Protein AF-0000000075744244 (afdb_homodimer)

Organism: Caldivirga maquilingensis (strain ATCC 700844 / DSM 13496 / JCM 10307 / IC-167) (NCBI:txid397948)

pLDDT: mean 96.58, std 4.55, range [65.75, 99.0]

Secondary structure (DSSP, 8-state):
-EEEEETTTSHHHHHHHHHHHTTT-EEEEEE--SS--HHHHHHHHHTT-EEEE--TT-HHHHHHHHHT-S-EEE------HHHHHH-HHHHIIIIIIHHHHHHHHHHHHT--EEEE--GGGG-S-SSSSB-TTS----SSHHHHHHHHHHHHHHHHHHTT--EEEEEE-SEE-TT--TTSSHHHHHHHHHHHTT---EEESSS--EE--EEHHHHHHHHHHHHTS--TT-EEEES-S--EEHHHHHHHHHHHTT--S--EEEPPPTT--SEE-B--HHIIIII-----S-HHHHHHHHHT-/-EEEEETTTSHHHHHHHHHHHTTT-EEEEEE--SS--HHHHHHHHHTT-EEEE--TT-HHHHHHHHHT-S-EEE------HHHHHH-HHHHIIIIIIHHHHHHHHHHHHT--EEEE--GGGG-S-SSSSB-TTS----SSHHHHHHHHHHHHHHHHHTTT--EEEEEE-SEE-TT--TTSSHHHHHHHHHHHTT---EEESSS--EE--EEHHHHHHHHHHHHTS--TT-EEEES-S--EEHHHHHHHHHHHTT--S--EEEPPPTT--SEE-B--HHIIIII-----S-HHHHHHHHHT-

Foldseek 3Di:
DEEEEECLLADLNLLLQLLVVVVPYQYEYEYLCPPGDPQSVVSCVVSVHHYDRDALLDLVVLQVSLLPGQEYEYPWFDQAQVVCQVPLVVRLVRLQSSLLSNLVSCLVNVHAYEYEAALLQQAAFPDPPAEPPRDGDHPGSNSVSSVNSVVSNVVVVVVPHFYEYEHEWQEDFPRHDCRGVVQLVQQLVQVVVVHAREAAPPQQFWTFYAYSVLVSVLVVLVSPDRPTPYYFYHTQSDIDGRQNSRVLSCVLSPHDDGHHYDHHDPSDHRYYGHDGVCCCVPSVRHGDADPSNRSNNVNVD/DEEEEEVLLADLNLLLQLLVLVVPYQYEYEYLCPPGDPQSVVSCVVSVHHYDRDALLDLVVQQVSLLPGQEYEYPWFDQAQVVCQVPLVVRLVRQQSSLLSNLVSCLVNVHAYEYEAALLQQAAFPDPPDEPVRDGDHPGSNSVSRVNSVVSNVVVVVVPHFYEYEHEWQEDAPRHDCRGVVQLVQQLVQVVVVHAREAAPDQQFWTFYAYSVLVSVLVVLVSPDRPTPYYFYDTQSDIDGRQNSRVLSCVLSPHDDGHHYHHHDPSDHRYYGHDGVCCCVPSVRHGDADPNNRSNNVNVD

Sequence (602 aa):
MRVPITGGAGFIGHNTAIYLRERGVEVVVLDSLERSTEYAVRRLRDAGVSIIRGDVGDSSTVGPLVGDSDVVIHAAAYIDVHESMQRPADYVRNNVVGTTVVAHECLRHGKPMVFISSAAVYGNPVRLPIPEDHPLRPISPYGLSKVLSEEVVRFFGGLGLRFVILRPFNVYGPGQNSAYAGVIMRFIERVKRGLPPVIYGDGNQARDFIHVLDVARVIERVITGDYWGETFNVGTGVPTRIIDLARLVMGLFGMDGEPLFDKPRPGDIRDSYADISKARSILGFTPSISLEDGLRGLMYEMRVPITGGAGFIGHNTAIYLRERGVEVVVLDSLERSTEYAVRRLRDAGVSIIRGDVGDSSTVGPLVGDSDVVIHAAAYIDVHESMQRPADYVRNNVVGTTVVAHECLRHGKPMVFISSAAVYGNPVRLPIPEDHPLRPISPYGLSKVLSEEVVRFFGGLGLRFVILRPFNVYGPGQNSAYAGVIMRFIERVKRGLPPVIYGDGNQARDFIHVLDVARVIERVITGDYWGETFNVGTGVPTRIIDLARLVMGLFGMDGEPLFDKPRPGDIRDSYADISKARSILGFTPSISLEDGLRGLMYE

InterPro domains:
  IPR001509 NAD-dependent epimerase/dehydratase [PF01370] (5-235)
  IPR036291 NAD(P)-binding domain superfamily [SSF51735] (1-297)

Nearest PDB structures (foldseek):
  1r66-assembly1_A-2  TM=9.159E-01  e=4.528E-27  Streptomyces venezuelae
  8shh-assembly1_B  TM=8.846E-01  e=6.204E-28  Micromonospora carbonacea
  1r6d-assembly1_A-2  TM=9.165E-01  e=1.403E-25  Streptomyces venezuelae
  8shh-assembly1_A  TM=8.807E-01  e=8.270E-27  Micromonospora carbonacea
  3vps-assembly1_A  TM=9.026E-01  e=1.087E-24  Streptomyces chartreusis NRRL 3882

Solvent-accessible surface area (backbone atoms only — not comparable to full-atom values): 30841 Å² total; per-residue (Å²): 104,35,34,36,24,33,21,15,36,35,46,69,22,26,55,31,43,48,57,40,39,75,68,67,36,46,43,36,24,34,23,66,61,85,82,39,46,70,65,30,49,48,54,33,51,75,66,70,41,49,75,43,80,41,54,59,65,34,55,85,61,44,37,62,53,46,63,70,32,60,36,36,37,44,48,50,61,72,66,41,50,72,58,15,68,77,40,42,35,59,31,33,45,49,23,27,22,16,44,37,32,48,48,50,37,21,42,74,59,72,26,35,34,38,38,57,52,42,50,47,22,33,38,71,61,91,53,79,58,34,44,77,83,51,68,75,48,40,83,39,41,33,17,41,24,38,44,49,27,50,53,46,49,53,53,43,35,77,74,67,29,44,32,32,42,34,25,42,25,47,46,38,55,82,68,55,51,74,59,45,40,33,63,59,55,51,31,50,55,29,42,75,70,72,33,68,30,76,32,60,35,88,24,71,41,25,37,12,62,21,40,43,67,49,52,32,50,51,52,52,50,51,78,74,50,89,56,64,76,42,68,34,40,43,39,57,43,49,68,40,32,47,46,56,51,44,50,50,53,31,49,75,70,70,45,82,87,70,67,43,71,41,76,57,60,89,86,61,69,52,59,50,32,30,35,37,60,63,30,32,70,74,67,65,50,67,73,76,65,49,67,67,62,47,51,57,61,51,70,79,101,105,35,34,36,24,32,22,15,36,35,48,67,23,28,54,32,44,49,57,41,39,77,70,67,34,45,44,36,26,36,22,66,62,84,84,40,47,72,66,32,50,49,52,33,52,76,66,70,42,51,73,44,80,41,54,58,65,34,56,87,61,44,38,65,55,46,62,70,34,61,36,35,37,43,49,52,60,74,66,41,51,72,57,16,68,78,39,40,36,59,31,33,46,50,25,27,23,17,44,36,32,49,49,50,38,22,44,76,60,72,26,36,36,38,38,58,51,40,50,48,24,34,39,72,61,90,56,83,57,35,45,79,83,52,68,74,48,40,83,38,39,35,17,41,23,40,46,49,28,50,51,48,49,52,52,44,34,77,74,67,30,43,32,31,40,36,25,44,27,47,47,39,55,83,69,54,52,75,61,45,41,34,65,59,56,53,33,50,56,29,42,74,71,74,34,69,30,74,33,59,36,88,26,71,39,26,37,12,63,22,42,44,66,49,52,34,49,51,51,51,50,53,79,74,50,91,56,65,77,40,68,34,42,44,39,59,44,48,71,41,32,49,47,56,50,47,49,49,54,30,51,76,70,69,44,82,88,70,69,44,72,44,75,58,59,91,87,62,70,52,59,50,34,32,35,37,61,65,31,32,72,74,67,65,50,68,74,77,66,51,68,68,61,48,52,56,62,51,72,78,102

Radius of gyration: 26.7 Å; Cα contacts (8 Å, |Δi|>4): 1350; chains: 2; bounding box: 51×86×57 Å

Structure (mmCIF, N/CA/C/O backbone):
data_AF-0000000075744244-model_v1
#
loop_
_entity.id
_entity.type
_entity.pdbx_description
1 polymer 'NAD-dependent epimerase/dehydratase'
#
loop_
_atom_site.group_PDB
_atom_site.id
_atom_site.type_symbol
_atom_site.label_atom_id
_atom_site.label_alt_id
_atom_site.label_comp_id
_atom_site.label_asym_id
_atom_site.label_entity_id
_atom_site.label_seq_id
_atom_site.pdbx_PDB_ins_code
_atom_site.Cartn_x
_atom_site.Cartn_y
_atom_site.Cartn_z
_atom_site.occupancy
_atom_site.B_iso_or_equiv
_atom_site.auth_seq_id
_atom_site.auth_comp_id
_atom_site.auth_asym_id
_atom_site.auth_atom_id
_atom_site.pdbx_PDB_model_num
ATOM 1 N N . MET A 1 1 ? 23.516 -22.516 -11.172 1 95.5 1 MET A N 1
ATOM 2 C CA . MET A 1 1 ? 22.5 -21.516 -10.836 1 95.5 1 MET A CA 1
ATOM 3 C C . MET A 1 1 ? 21.859 -21.844 -9.492 1 95.5 1 MET A C 1
ATOM 5 O O . MET A 1 1 ? 21.484 -22.984 -9.234 1 95.5 1 MET A O 1
ATOM 9 N N . ARG A 1 2 ? 21.906 -20.953 -8.484 1 97.62 2 ARG A N 1
ATOM 10 C CA . ARG A 1 2 ? 21.297 -21.141 -7.176 1 97.62 2 ARG A CA 1
ATOM 11 C C . ARG A 1 2 ? 19.969 -20.391 -7.078 1 97.62 2 ARG A C 1
ATOM 13 O O . ARG A 1 2 ? 19.922 -19.172 -7.262 1 97.62 2 ARG A O 1
ATOM 20 N N . VAL A 1 3 ? 18.859 -21.094 -6.746 1 98.75 3 VAL A N 1
ATOM 21 C CA . VAL A 1 3 ? 17.516 -20.547 -6.844 1 98.75 3 VAL A CA 1
ATOM 22 C C . VAL A 1 3 ? 16.75 -20.812 -5.547 1 98.75 3 VAL A C 1
ATOM 24 O O . VAL A 1 3 ? 16.266 -21.938 -5.336 1 98.75 3 VAL A O 1
ATOM 27 N N . PRO A 1 4 ? 16.75 -19.812 -4.648 1 98.88 4 PRO A N 1
ATOM 28 C CA . PRO A 1 4 ? 15.797 -19.969 -3.541 1 98.88 4 PRO A CA 1
ATOM 29 C C . PRO A 1 4 ? 14.344 -19.859 -3.99 1 98.88 4 PRO A C 1
ATOM 31 O O . PRO A 1 4 ? 14.023 -19.047 -4.875 1 98.88 4 PRO A O 1
ATOM 34 N N . ILE A 1 5 ? 13.477 -20.703 -3.459 1 98.94 5 ILE A N 1
ATOM 35 C CA . ILE A 1 5 ? 12.039 -20.656 -3.664 1 98.94 5 ILE A CA 1
ATOM 36 C C . ILE A 1 5 ? 11.328 -20.422 -2.328 1 98.94 5 ILE A C 1
ATOM 38 O O . ILE A 1 5 ? 11.383 -21.281 -1.44 1 98.94 5 ILE A O 1
ATOM 42 N N . THR A 1 6 ? 10.75 -19.266 -2.15 1 98.94 6 THR A N 1
ATOM 43 C CA . THR A 1 6 ? 9.891 -19.078 -0.99 1 98.94 6 THR A CA 1
ATOM 44 C C . THR A 1 6 ? 8.531 -19.75 -1.218 1 98.94 6 THR A C 1
ATOM 46 O O . THR A 1 6 ? 8.016 -19.734 -2.336 1 98.94 6 THR A O 1
ATOM 49 N N . GLY A 1 7 ? 7.969 -20.25 -0.077 1 98.5 7 GLY A N 1
ATOM 50 C CA . GLY A 1 7 ? 6.801 -21.094 -0.278 1 98.5 7 GLY A CA 1
ATOM 51 C C . GLY A 1 7 ? 7.117 -22.391 -0.99 1 98.5 7 GLY A C 1
ATOM 52 O O . GLY A 1 7 ? 6.27 -22.938 -1.692 1 98.5 7 GLY A O 1
ATOM 53 N N . GLY A 1 8 ? 8.367 -22.797 -0.847 1 98.5 8 GLY A N 1
ATOM 54 C CA . GLY A 1 8 ? 8.852 -23.922 -1.619 1 98.5 8 GLY A CA 1
ATOM 55 C C . GLY A 1 8 ? 8.273 -25.25 -1.167 1 98.5 8 GLY A C 1
ATOM 56 O O . GLY A 1 8 ? 8.375 -26.25 -1.88 1 98.5 8 GLY A O 1
ATOM 57 N N . ALA A 1 9 ? 7.688 -25.297 0.004 1 98.25 9 ALA A N 1
ATOM 58 C CA . ALA A 1 9 ? 7.051 -26.531 0.471 1 98.25 9 ALA A CA 1
ATOM 59 C C . ALA A 1 9 ? 5.547 -26.5 0.209 1 98.25 9 ALA A C 1
ATOM 61 O O . ALA A 1 9 ? 4.809 -27.359 0.692 1 98.25 9 ALA A O 1
ATOM 62 N N . GLY A 1 10 ? 5.082 -25.438 -0.489 1 97.31 10 GLY A N 1
ATOM 63 C CA . GLY A 1 10 ? 3.719 -25.422 -0.997 1 97.31 10 GLY A CA 1
ATOM 64 C C . GLY A 1 10 ? 3.553 -26.188 -2.291 1 97.31 10 GLY A C 1
ATOM 65 O O . GLY A 1 10 ? 4.496 -26.828 -2.766 1 97.31 10 GLY A O 1
ATOM 66 N N . PHE A 1 11 ? 2.418 -26.109 -2.912 1 97.06 11 PHE A N 1
ATOM 67 C CA . PHE A 1 11 ? 2.045 -26.906 -4.07 1 97.06 11 PHE A CA 1
ATOM 68 C C . PHE A 1 11 ? 2.908 -26.547 -5.277 1 97.06 11 PHE A C 1
ATOM 70 O O . PHE A 1 11 ? 3.709 -27.375 -5.734 1 97.06 11 PHE A O 1
ATOM 77 N N . ILE A 1 12 ? 2.865 -25.266 -5.723 1 98.12 12 ILE A N 1
ATOM 78 C CA . ILE A 1 12 ? 3.666 -24.875 -6.875 1 98.12 12 ILE A CA 1
ATOM 79 C C . ILE A 1 12 ? 5.148 -24.891 -6.5 1 98.12 12 ILE A C 1
ATOM 81 O O . ILE A 1 12 ? 5.992 -25.297 -7.301 1 98.12 12 ILE A O 1
ATOM 85 N N . GLY A 1 13 ? 5.453 -24.562 -5.242 1 98.44 13 GLY A N 1
ATOM 86 C CA . GLY A 1 13 ? 6.82 -24.469 -4.758 1 98.44 13 GLY A CA 1
ATOM 87 C C . GLY A 1 13 ? 7.562 -25.797 -4.805 1 98.44 13 GLY A C 1
ATOM 88 O O . GLY A 1 13 ? 8.625 -25.891 -5.426 1 98.44 13 GLY A O 1
ATOM 89 N N . HIS A 1 14 ? 6.98 -26.875 -4.195 1 98.44 14 HIS A N 1
ATOM 90 C CA . HIS A 1 14 ? 7.742 -28.109 -4.105 1 98.44 14 HIS A CA 1
ATOM 91 C C . HIS A 1 14 ? 7.855 -28.797 -5.465 1 98.44 14 HIS A C 1
ATOM 93 O O . HIS A 1 14 ? 8.875 -29.422 -5.77 1 98.44 14 HIS A O 1
ATOM 99 N N . ASN A 1 15 ? 6.801 -28.641 -6.332 1 98.5 15 ASN A N 1
ATOM 100 C CA . ASN A 1 15 ? 6.891 -29.219 -7.672 1 98.5 15 ASN A CA 1
ATOM 101 C C . ASN A 1 15 ? 7.949 -28.5 -8.508 1 98.5 15 ASN A C 1
ATOM 103 O O . ASN A 1 15 ? 8.711 -29.141 -9.234 1 98.5 15 ASN A O 1
ATOM 107 N N . THR A 1 16 ? 8.008 -27.188 -8.398 1 98.88 16 THR A N 1
ATOM 108 C CA . THR A 1 16 ? 9.008 -26.422 -9.117 1 98.88 16 THR A CA 1
ATOM 109 C C . THR A 1 16 ? 10.414 -26.734 -8.617 1 98.88 16 THR A C 1
ATOM 111 O O . THR A 1 16 ? 11.336 -26.906 -9.406 1 98.88 16 THR A O 1
ATOM 114 N N . ALA A 1 17 ? 10.555 -26.859 -7.305 1 98.88 17 ALA A N 1
ATOM 115 C CA . ALA A 1 17 ? 11.852 -27.156 -6.695 1 98.88 17 ALA A CA 1
ATOM 116 C C . ALA A 1 17 ? 12.406 -28.484 -7.215 1 98.88 17 ALA A C 1
ATOM 118 O O . ALA A 1 17 ? 13.562 -28.547 -7.641 1 98.88 17 ALA A O 1
ATOM 119 N N . ILE A 1 18 ? 11.609 -29.5 -7.195 1 98.69 18 ILE A N 1
ATOM 120 C CA . ILE A 1 18 ? 12.023 -30.844 -7.621 1 98.69 18 ILE A CA 1
ATOM 121 C C . ILE A 1 18 ? 12.328 -30.828 -9.117 1 98.69 18 ILE A C 1
ATOM 123 O O . ILE A 1 18 ? 13.344 -31.359 -9.555 1 98.69 18 ILE A O 1
ATOM 127 N N . TYR A 1 19 ? 11.422 -30.172 -9.891 1 98.62 19 TYR A N 1
ATOM 128 C CA . TYR A 1 19 ? 11.594 -30.062 -11.336 1 98.62 19 TYR A CA 1
ATOM 129 C C . TYR A 1 19 ? 12.938 -29.422 -11.664 1 98.62 19 TYR A C 1
ATOM 131 O O . TYR A 1 19 ? 13.695 -29.938 -12.484 1 98.62 19 TYR A O 1
ATOM 139 N N . LEU A 1 20 ? 13.266 -28.328 -11.008 1 98.62 20 LEU A N 1
ATOM 140 C CA . LEU A 1 20 ? 14.5 -27.594 -11.266 1 98.62 20 LEU A CA 1
ATOM 141 C C . LEU A 1 20 ? 15.711 -28.391 -10.781 1 98.62 20 LEU A C 1
ATOM 143 O O . LEU A 1 20 ? 16.75 -28.422 -11.445 1 98.62 20 LEU A O 1
ATOM 147 N N . ARG A 1 21 ? 15.57 -29.016 -9.656 1 98.31 21 ARG A N 1
ATOM 148 C CA . ARG A 1 21 ? 16.656 -29.828 -9.117 1 98.31 21 ARG A CA 1
ATOM 149 C C . ARG A 1 21 ? 17.047 -30.938 -10.086 1 98.31 21 ARG A C 1
ATOM 151 O O . ARG A 1 21 ? 18.234 -31.188 -10.305 1 98.31 21 ARG A O 1
ATOM 158 N N . GLU A 1 22 ? 16.094 -31.547 -10.633 1 97.56 22 GLU A N 1
ATOM 159 C CA . GLU A 1 22 ? 16.328 -32.625 -11.586 1 97.56 22 GLU A CA 1
ATOM 160 C C . GLU A 1 22 ? 17.047 -32.125 -12.836 1 97.56 22 GLU A C 1
ATOM 162 O O . GLU A 1 22 ? 17.609 -32.906 -13.594 1 97.56 22 GLU A O 1
ATOM 167 N N . ARG A 1 23 ? 17.062 -30.906 -13.016 1 96.38 23 ARG A N 1
ATOM 168 C CA . ARG A 1 23 ? 17.672 -30.312 -14.195 1 96.38 23 ARG A CA 1
ATOM 169 C C . ARG A 1 23 ? 19 -29.625 -13.828 1 96.38 23 ARG A C 1
ATOM 171 O O . ARG A 1 23 ? 19.531 -28.844 -14.617 1 96.38 23 ARG A O 1
ATOM 178 N N . GLY A 1 24 ? 19.422 -29.844 -12.688 1 96.5 24 GLY A N 1
ATOM 179 C CA . GLY A 1 24 ? 20.766 -29.438 -12.289 1 96.5 24 GLY A CA 1
ATOM 180 C C . GLY A 1 24 ? 20.797 -28.094 -11.586 1 96.5 24 GLY A C 1
ATOM 181 O O . GLY A 1 24 ? 21.875 -27.578 -11.312 1 96.5 24 GLY A O 1
ATOM 182 N N . VAL A 1 25 ? 19.688 -27.531 -11.266 1 97.81 25 VAL A N 1
ATOM 183 C CA . VAL A 1 25 ? 19.641 -26.25 -10.562 1 97.81 25 VAL A CA 1
ATOM 184 C C . VAL A 1 25 ? 19.797 -26.484 -9.062 1 97.81 25 VAL A C 1
ATOM 186 O O . VAL A 1 25 ? 19.219 -27.422 -8.508 1 97.81 25 VAL A O 1
ATOM 189 N N . GLU A 1 26 ? 20.625 -25.688 -8.43 1 98.19 26 GLU A N 1
ATOM 190 C CA . GLU A 1 26 ? 20.703 -25.703 -6.969 1 98.19 26 GLU A CA 1
ATOM 191 C C . GLU A 1 26 ? 19.516 -24.953 -6.352 1 98.19 26 GLU A C 1
ATOM 193 O O . GLU A 1 26 ? 19.438 -23.734 -6.43 1 98.19 26 GLU A O 1
ATOM 198 N N . VAL A 1 27 ? 18.641 -25.719 -5.75 1 98.62 27 VAL A N 1
ATOM 199 C CA . VAL A 1 27 ? 17.406 -25.156 -5.211 1 98.62 27 VAL A CA 1
ATOM 200 C C . VAL A 1 27 ? 17.453 -25.188 -3.688 1 98.62 27 VAL A C 1
ATOM 202 O O . VAL A 1 27 ? 17.844 -26.188 -3.094 1 98.62 27 VAL A O 1
ATOM 205 N N . VAL A 1 28 ? 17.141 -24.125 -3.053 1 98.44 28 VAL A N 1
ATOM 206 C CA . VAL A 1 28 ? 16.891 -24.047 -1.616 1 98.44 28 VAL A CA 1
ATOM 207 C C . VAL A 1 28 ? 15.469 -23.531 -1.362 1 98.44 28 VAL A C 1
ATOM 209 O O . VAL A 1 28 ? 15.047 -22.547 -1.961 1 98.44 28 VAL A O 1
ATOM 212 N N . VAL A 1 29 ? 14.781 -24.203 -0.465 1 98.56 29 VAL A N 1
ATOM 213 C CA . VAL A 1 29 ? 13.391 -23.875 -0.175 1 98.56 29 VAL A CA 1
ATOM 214 C C . VAL A 1 29 ? 13.305 -23.125 1.152 1 98.56 29 VAL A C 1
ATOM 216 O O . VAL A 1 29 ? 13.922 -23.516 2.143 1 98.56 29 VAL A O 1
ATOM 219 N N . LEU A 1 30 ? 12.648 -22 1.146 1 98.88 30 LEU A N 1
ATOM 220 C CA . LEU A 1 30 ? 12.219 -21.312 2.355 1 98.88 30 LEU A CA 1
ATOM 221 C C . LEU A 1 30 ? 10.711 -21.453 2.553 1 98.88 30 LEU A C 1
ATOM 223 O O . LEU A 1 30 ? 9.93 -21.141 1.653 1 98.88 30 LEU A O 1
ATOM 227 N N . ASP A 1 31 ? 10.32 -21.984 3.699 1 98.75 31 ASP A N 1
ATOM 228 C CA . ASP A 1 31 ? 8.906 -22.188 4 1 98.75 31 ASP A CA 1
ATOM 229 C C . ASP A 1 31 ? 8.656 -22.156 5.508 1 98.75 31 ASP A C 1
ATOM 231 O O . ASP A 1 31 ? 9.484 -22.641 6.289 1 98.75 31 ASP A O 1
ATOM 235 N N . SER A 1 32 ? 7.535 -21.594 5.898 1 98.31 32 SER A N 1
ATOM 236 C CA . SER A 1 32 ? 7.176 -21.609 7.312 1 98.31 32 SER A CA 1
ATOM 237 C C . SER A 1 32 ? 6.715 -23 7.738 1 98.31 32 SER A C 1
ATOM 239 O O . SER A 1 32 ? 6.699 -23.328 8.93 1 98.31 32 SER A O 1
ATOM 241 N N . LEU A 1 33 ? 6.27 -23.828 6.836 1 97.75 33 LEU A N 1
ATOM 242 C CA . LEU A 1 33 ? 5.762 -25.188 6.969 1 97.75 33 LEU A CA 1
ATOM 243 C C . LEU A 1 33 ? 4.41 -25.188 7.68 1 97.75 33 LEU A C 1
ATOM 245 O O . LEU A 1 33 ? 3.881 -26.25 8 1 97.75 33 LEU A O 1
ATOM 249 N N . GLU A 1 34 ? 3.791 -23.969 7.902 1 95.56 34 GLU A N 1
ATOM 250 C CA . GLU A 1 34 ? 2.518 -23.875 8.609 1 95.56 34 GLU A CA 1
ATOM 251 C C . GLU A 1 34 ? 1.39 -24.5 7.793 1 95.56 34 GLU A C 1
ATOM 253 O O . GLU A 1 34 ? 0.438 -25.047 8.352 1 95.56 34 GLU A O 1
ATOM 258 N N . ARG A 1 35 ? 1.506 -24.469 6.422 1 93.5 35 ARG A N 1
ATOM 259 C CA . ARG A 1 35 ? 0.421 -24.938 5.574 1 93.5 35 ARG A CA 1
ATOM 260 C C . ARG A 1 35 ? 0.921 -26 4.59 1 93.5 35 ARG A C 1
ATOM 262 O O . ARG A 1 35 ? 0.224 -26.344 3.631 1 93.5 35 ARG A O 1
ATOM 269 N N . SER A 1 36 ? 2.176 -26.375 4.77 1 94 36 SER A N 1
ATOM 270 C CA . SER A 1 36 ? 2.748 -27.406 3.916 1 94 36 SER A CA 1
ATOM 271 C C . SER A 1 36 ? 2.201 -28.781 4.281 1 94 36 SER A C 1
ATOM 273 O O . SER A 1 36 ? 1.754 -29 5.406 1 94 36 SER A O 1
ATOM 275 N N . THR A 1 37 ? 2.184 -29.641 3.268 1 93.31 37 THR A N 1
ATOM 276 C CA . THR A 1 37 ? 1.788 -31.031 3.525 1 93.31 37 THR A CA 1
ATOM 277 C C . THR A 1 37 ? 3.014 -31.906 3.781 1 93.31 37 THR A C 1
ATOM 279 O O . THR A 1 37 ? 4.102 -31.609 3.281 1 93.31 37 THR A O 1
ATOM 282 N N . GLU A 1 38 ? 2.766 -32.938 4.57 1 94.94 38 GLU A N 1
ATOM 283 C CA . GLU A 1 38 ? 3.828 -33.938 4.742 1 94.94 38 GLU A CA 1
ATOM 284 C C . GLU A 1 38 ? 4.281 -34.5 3.4 1 94.94 38 GLU A C 1
ATOM 286 O O . GLU A 1 38 ? 5.465 -34.781 3.213 1 94.94 38 GLU A O 1
ATOM 291 N N . TYR A 1 39 ? 3.371 -34.625 2.547 1 94.44 39 TYR A N 1
ATOM 292 C CA . TYR A 1 39 ? 3.66 -35.125 1.206 1 94.44 39 TYR A CA 1
ATOM 293 C C . TYR A 1 39 ? 4.695 -34.25 0.511 1 94.44 39 TYR A C 1
ATOM 295 O O . TYR A 1 39 ? 5.711 -34.75 0.016 1 94.44 39 TYR A O 1
ATOM 303 N N . ALA A 1 40 ? 4.52 -32.969 0.502 1 96.44 40 ALA A N 1
ATOM 304 C CA . ALA A 1 40 ? 5.422 -32.031 -0.158 1 96.44 40 ALA A CA 1
ATOM 305 C C . ALA A 1 40 ? 6.801 -32.062 0.497 1 96.44 40 ALA A C 1
ATOM 307 O O . ALA A 1 40 ? 7.824 -32.094 -0.193 1 96.44 40 ALA A O 1
ATOM 308 N N . VAL A 1 41 ? 6.812 -32.094 1.845 1 97.81 41 VAL A N 1
ATOM 309 C CA . VAL A 1 41 ? 8.07 -32.062 2.59 1 97.81 41 VAL A CA 1
ATOM 310 C C . VAL A 1 41 ? 8.867 -33.312 2.305 1 97.81 41 VAL A C 1
ATOM 312 O O . VAL A 1 41 ? 10.078 -33.25 2.068 1 97.81 41 VAL A O 1
ATOM 315 N N . ARG A 1 42 ? 8.188 -34.438 2.297 1 97.56 42 ARG A N 1
ATOM 316 C CA . ARG A 1 42 ? 8.852 -35.688 2.008 1 97.56 42 ARG A CA 1
ATOM 317 C C . ARG A 1 42 ? 9.422 -35.688 0.593 1 97.56 42 ARG A C 1
ATOM 319 O O . ARG A 1 42 ? 10.547 -36.125 0.377 1 97.56 42 ARG A O 1
ATOM 326 N N . ARG A 1 43 ? 8.68 -35.25 -0.359 1 97.44 43 ARG A N 1
ATOM 327 C CA . ARG A 1 43 ? 9.133 -35.219 -1.746 1 97.44 43 ARG A CA 1
ATOM 328 C C . ARG A 1 43 ? 10.383 -34.344 -1.899 1 97.44 43 ARG A C 1
ATOM 330 O O . ARG A 1 43 ? 11.305 -34.719 -2.635 1 97.44 43 ARG A O 1
ATOM 337 N N . LEU A 1 44 ? 10.367 -33.25 -1.203 1 98.5 44 LEU A N 1
ATOM 338 C CA . LEU A 1 44 ? 11.531 -32.375 -1.241 1 98.5 44 LEU A CA 1
ATOM 339 C C . LEU A 1 44 ? 12.758 -33.062 -0.664 1 98.5 44 LEU A C 1
ATOM 341 O O . LEU A 1 44 ? 13.844 -33.031 -1.259 1 98.5 44 LEU A O 1
ATOM 345 N N . ARG A 1 45 ? 12.57 -33.688 0.442 1 98.06 45 ARG A N 1
ATOM 346 C CA . ARG A 1 45 ? 13.672 -34.406 1.088 1 98.06 45 ARG A CA 1
ATOM 347 C C . ARG A 1 45 ? 14.203 -35.531 0.194 1 98.06 45 ARG A C 1
ATOM 349 O O . ARG A 1 45 ? 15.414 -35.656 0.033 1 98.06 45 ARG A O 1
ATOM 356 N N . ASP A 1 46 ? 13.312 -36.281 -0.347 1 97.88 46 ASP A N 1
ATOM 357 C CA . ASP A 1 46 ? 13.688 -37.375 -1.222 1 97.88 46 ASP A CA 1
ATOM 358 C C . ASP A 1 46 ? 14.461 -36.875 -2.439 1 97.88 46 ASP A C 1
ATOM 360 O O . ASP A 1 46 ? 15.328 -37.594 -2.961 1 97.88 46 ASP A O 1
ATOM 364 N N . ALA A 1 47 ? 14.156 -35.656 -2.896 1 98.06 47 ALA A N 1
ATOM 365 C CA . ALA A 1 47 ? 14.812 -35.094 -4.066 1 98.06 47 ALA A CA 1
ATOM 366 C C . ALA A 1 47 ? 16.125 -34.406 -3.678 1 98.06 47 ALA A C 1
ATOM 368 O O . ALA A 1 47 ? 16.828 -33.875 -4.535 1 98.06 47 ALA A O 1
ATOM 369 N N . GLY A 1 48 ? 16.453 -34.375 -2.43 1 97.88 48 GLY A N 1
ATOM 370 C CA . GLY A 1 48 ? 17.688 -33.75 -1.95 1 97.88 48 GLY A CA 1
ATOM 371 C C . GLY A 1 48 ? 17.625 -32.25 -1.914 1 97.88 48 GLY A C 1
ATOM 372 O O . GLY A 1 48 ? 18.641 -31.562 -2.027 1 97.88 48 GLY A O 1
ATOM 373 N N . VAL A 1 49 ? 16.438 -31.672 -1.797 1 98.5 49 VAL A N 1
ATOM 374 C CA . VAL A 1 49 ? 16.281 -30.219 -1.759 1 98.5 49 VAL A CA 1
ATOM 375 C C . VAL A 1 49 ? 16.344 -29.734 -0.314 1 98.5 49 VAL A C 1
ATOM 377 O O . VAL A 1 49 ? 15.656 -30.266 0.56 1 98.5 49 VAL A O 1
ATOM 380 N N . SER A 1 50 ? 17.188 -28.797 -0.043 1 97.81 50 SER A N 1
ATOM 381 C CA . SER A 1 50 ? 17.312 -28.203 1.286 1 97.81 50 SER A CA 1
ATOM 382 C C . SER A 1 50 ? 16.078 -27.375 1.642 1 97.81 50 SER A C 1
ATOM 384 O O . SER A 1 50 ? 15.578 -26.609 0.812 1 97.81 50 SER A O 1
ATOM 386 N N . ILE A 1 51 ? 15.625 -27.547 2.883 1 98.44 51 ILE A N 1
ATOM 387 C CA . ILE A 1 51 ? 14.492 -26.781 3.393 1 98.44 51 ILE A CA 1
ATOM 388 C C . ILE A 1 51 ? 14.938 -25.906 4.562 1 98.44 51 ILE A C 1
ATOM 390 O O . ILE A 1 51 ? 15.484 -26.406 5.547 1 98.44 51 ILE A O 1
ATOM 394 N N . ILE A 1 52 ? 14.758 -24.688 4.453 1 98.44 52 ILE A N 1
ATOM 395 C CA . ILE A 1 52 ? 14.914 -23.734 5.547 1 98.44 52 ILE A CA 1
ATOM 396 C C . ILE A 1 52 ? 13.539 -23.328 6.086 1 98.44 52 ILE A C 1
ATOM 398 O O . ILE A 1 52 ? 12.719 -22.781 5.355 1 98.44 52 ILE A O 1
ATOM 402 N N . ARG A 1 53 ? 13.281 -23.719 7.352 1 98.44 53 ARG A N 1
ATOM 403 C CA . ARG A 1 53 ? 12.039 -23.281 7.98 1 98.44 53 ARG A CA 1
ATOM 404 C C . ARG A 1 53 ? 12.117 -21.828 8.406 1 98.44 53 ARG A C 1
ATOM 406 O O . ARG A 1 53 ? 13 -21.438 9.18 1 98.44 53 ARG A O 1
ATOM 413 N N . GLY A 1 54 ? 11.258 -20.984 7.855 1 98.44 54 GLY A N 1
ATOM 414 C CA . GLY A 1 54 ? 11.266 -19.578 8.18 1 98.44 54 GLY A CA 1
ATOM 415 C C . GLY A 1 54 ? 10.094 -18.812 7.582 1 98.44 54 GLY A C 1
ATOM 416 O O . GLY A 1 54 ? 9.336 -19.375 6.781 1 98.44 54 GLY A O 1
ATOM 417 N N . ASP A 1 55 ? 9.945 -17.625 8.039 1 98.06 55 ASP A N 1
ATOM 418 C CA . ASP A 1 55 ? 8.883 -16.719 7.609 1 98.06 55 ASP A CA 1
ATOM 419 C C . ASP A 1 55 ? 9.383 -15.75 6.543 1 98.06 55 ASP A C 1
ATOM 421 O O . ASP A 1 55 ? 10.414 -15.102 6.727 1 98.06 55 ASP A O 1
ATOM 425 N N . VAL A 1 56 ? 8.688 -15.656 5.438 1 98.25 56 VAL A N 1
ATOM 426 C CA . VAL A 1 56 ? 9.102 -14.805 4.324 1 98.25 56 VAL A CA 1
ATOM 427 C C . VAL A 1 56 ? 9.039 -13.336 4.742 1 98.25 56 VAL A C 1
ATOM 429 O O . VAL A 1 56 ? 9.641 -12.477 4.098 1 98.25 56 VAL A O 1
ATOM 432 N N . GLY A 1 57 ? 8.297 -13.016 5.789 1 98.12 57 GLY A N 1
ATOM 433 C CA . GLY A 1 57 ? 8.219 -11.648 6.273 1 98.12 57 GLY A CA 1
ATOM 434 C C . GLY A 1 57 ? 9.398 -11.25 7.133 1 98.12 57 GLY A C 1
ATOM 435 O O . GLY A 1 57 ? 9.469 -10.117 7.617 1 98.12 57 GLY A O 1
ATOM 436 N N . ASP A 1 58 ? 10.312 -12.156 7.363 1 97.94 58 ASP A N 1
ATOM 437 C CA . ASP A 1 58 ? 11.492 -11.906 8.188 1 97.94 58 ASP A CA 1
ATOM 438 C C . ASP A 1 58 ? 12.719 -11.617 7.332 1 97.94 58 ASP A C 1
ATOM 440 O O . ASP A 1 58 ? 13.352 -12.547 6.812 1 97.94 58 ASP A O 1
ATOM 444 N N . SER A 1 59 ? 13.117 -10.398 7.32 1 97.62 59 SER A N 1
ATOM 445 C CA . SER A 1 59 ? 14.234 -9.969 6.488 1 97.62 59 SER A CA 1
ATOM 446 C C . SER A 1 59 ? 15.531 -10.656 6.902 1 97.62 59 SER A C 1
ATOM 448 O O . SER A 1 59 ? 16.406 -10.891 6.066 1 97.62 59 SER A O 1
ATOM 450 N N . SER A 1 60 ? 15.656 -10.953 8.133 1 97.56 60 SER A N 1
ATOM 451 C CA . SER A 1 60 ? 16.891 -11.57 8.617 1 97.56 60 SER A CA 1
ATOM 452 C C . SER A 1 60 ? 17.047 -12.984 8.055 1 97.56 60 SER A C 1
ATOM 454 O O . SER A 1 60 ? 18.172 -13.484 7.934 1 97.56 60 SER A O 1
ATOM 456 N N . THR A 1 61 ? 15.922 -13.602 7.699 1 97.94 61 THR A N 1
ATOM 457 C CA . THR A 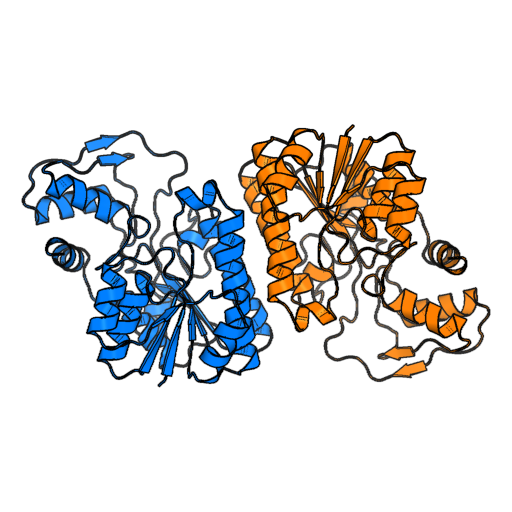1 61 ? 15.938 -14.914 7.07 1 97.94 61 THR A CA 1
ATOM 458 C C . THR A 1 61 ? 16.047 -14.789 5.555 1 97.94 61 THR A C 1
ATOM 460 O O . THR A 1 61 ? 16.859 -15.477 4.926 1 97.94 61 THR A O 1
ATOM 463 N N . VAL A 1 62 ? 15.359 -13.867 4.961 1 98.75 62 VAL A N 1
ATOM 464 C CA . VAL A 1 62 ? 15.227 -13.734 3.514 1 98.75 62 VAL A CA 1
ATOM 465 C C . VAL A 1 62 ? 16.5 -13.125 2.932 1 98.75 62 VAL A C 1
ATOM 467 O O . VAL A 1 62 ? 16.984 -13.547 1.877 1 98.75 62 VAL A O 1
ATOM 470 N N . GLY A 1 63 ? 17.094 -12.18 3.623 1 98.5 63 GLY A N 1
ATOM 471 C CA . GLY A 1 63 ? 18.234 -11.422 3.123 1 98.5 63 GLY A CA 1
ATOM 472 C C . GLY A 1 63 ? 19.406 -12.297 2.717 1 98.5 63 GLY A C 1
ATOM 473 O O . GLY A 1 63 ? 19.828 -12.273 1.562 1 98.5 63 GLY A O 1
ATOM 474 N N . PRO A 1 64 ? 19.953 -13.062 3.646 1 98.19 64 PRO A N 1
ATOM 475 C CA . PRO A 1 64 ? 21.094 -13.93 3.32 1 98.19 64 PRO A CA 1
ATOM 476 C C . PRO A 1 64 ? 20.766 -14.922 2.207 1 98.19 64 PRO A C 1
ATOM 478 O O . PRO A 1 64 ? 21.641 -15.227 1.38 1 98.19 64 PRO A O 1
ATOM 481 N N . LEU A 1 65 ? 19.531 -15.43 2.178 1 98.19 65 LEU A N 1
ATOM 482 C CA . LEU A 1 65 ? 19.125 -16.375 1.142 1 98.19 65 LEU A CA 1
ATOM 483 C C . LEU A 1 65 ? 19.172 -15.711 -0.235 1 98.19 65 LEU A C 1
ATOM 485 O O . LEU A 1 65 ? 19.656 -16.312 -1.196 1 98.19 65 LEU A O 1
ATOM 489 N N . VAL A 1 66 ? 18.688 -14.516 -0.37 1 98.75 66 VAL A N 1
ATOM 490 C CA . VAL A 1 66 ? 18.688 -13.758 -1.619 1 98.75 66 VAL A CA 1
ATOM 491 C C . VAL A 1 66 ? 20.109 -13.414 -2.018 1 98.75 66 VAL A C 1
ATOM 493 O O . VAL A 1 66 ? 20.5 -13.578 -3.178 1 98.75 66 VAL A O 1
ATOM 496 N N . GLY A 1 67 ? 20.891 -12.969 -0.997 1 98.19 67 GLY A N 1
ATOM 497 C CA . GLY A 1 67 ? 22.25 -12.562 -1.265 1 98.19 67 GLY A CA 1
ATOM 498 C C . GLY A 1 67 ? 23.094 -13.656 -1.913 1 98.19 67 GLY A C 1
ATOM 499 O O . GLY A 1 67 ? 23.953 -13.367 -2.744 1 98.19 67 GLY A O 1
ATOM 500 N N . ASP A 1 68 ? 22.797 -14.852 -1.661 1 97.06 68 ASP A N 1
ATOM 501 C CA . ASP A 1 68 ? 23.562 -16 -2.143 1 97.06 68 ASP A CA 1
ATOM 502 C C . ASP A 1 68 ? 22.875 -16.656 -3.336 1 97.06 68 ASP A C 1
ATOM 504 O O . ASP A 1 68 ? 23.047 -17.844 -3.58 1 97.06 68 ASP A O 1
ATOM 508 N N . SER A 1 69 ? 22.094 -15.961 -4.039 1 98.31 69 SER A N 1
ATOM 509 C CA . SER A 1 69 ? 21.297 -16.594 -5.082 1 98.31 69 SER A CA 1
ATOM 510 C C . SER A 1 69 ? 21.5 -15.922 -6.43 1 98.31 69 SER A C 1
ATOM 512 O O . SER A 1 69 ? 22.141 -14.875 -6.508 1 98.31 69 SER A O 1
ATOM 514 N N . ASP A 1 70 ? 21.109 -16.531 -7.492 1 98.5 70 ASP A N 1
ATOM 515 C CA . ASP A 1 70 ? 21.109 -15.953 -8.828 1 98.5 70 ASP A CA 1
ATOM 516 C C . ASP A 1 70 ? 19.75 -15.344 -9.172 1 98.5 70 ASP A C 1
ATOM 518 O O . ASP A 1 70 ? 19.672 -14.305 -9.828 1 98.5 70 ASP A O 1
ATOM 522 N N . VAL A 1 71 ? 18.719 -15.945 -8.75 1 98.62 71 VAL A N 1
ATOM 523 C CA . VAL A 1 71 ? 17.344 -15.523 -8.977 1 98.62 71 VAL A CA 1
ATOM 524 C C . VAL A 1 71 ? 16.438 -16.109 -7.891 1 98.62 71 VAL A C 1
ATOM 526 O O . VAL A 1 71 ? 16.672 -17.234 -7.426 1 98.62 71 VAL A O 1
ATOM 529 N N . VAL A 1 72 ? 15.477 -15.375 -7.445 1 98.88 72 VAL A N 1
ATOM 530 C CA . VAL A 1 72 ? 14.547 -15.82 -6.418 1 98.88 72 VAL A CA 1
ATOM 531 C C . VAL A 1 72 ? 13.188 -16.125 -7.051 1 98.88 72 VAL A C 1
ATOM 533 O O . VAL A 1 72 ? 12.695 -15.344 -7.875 1 98.88 72 VAL A O 1
ATOM 536 N N . ILE A 1 73 ? 12.617 -17.266 -6.758 1 98.94 73 ILE A N 1
ATOM 537 C CA . ILE A 1 73 ? 11.227 -17.562 -7.078 1 98.94 73 ILE A CA 1
ATOM 538 C C . ILE A 1 73 ? 10.359 -17.359 -5.836 1 98.94 73 ILE A C 1
ATOM 540 O O . ILE A 1 73 ? 10.523 -18.047 -4.836 1 98.94 73 ILE A O 1
ATOM 544 N N . HIS A 1 74 ? 9.492 -16.406 -5.867 1 98.94 74 HIS A N 1
ATOM 545 C CA . HIS A 1 74 ? 8.617 -16.109 -4.738 1 98.94 74 HIS A CA 1
ATOM 546 C C . HIS A 1 74 ? 7.234 -16.734 -4.938 1 98.94 74 HIS A C 1
ATOM 548 O O . HIS A 1 74 ? 6.375 -16.141 -5.602 1 98.94 74 HIS A O 1
ATOM 554 N N . ALA A 1 75 ? 7.043 -17.859 -4.297 1 98.81 75 ALA A N 1
ATOM 555 C CA . ALA A 1 75 ? 5.781 -18.594 -4.422 1 98.81 75 ALA A CA 1
ATOM 556 C C . ALA A 1 75 ? 5.043 -18.641 -3.086 1 98.81 75 ALA A C 1
ATOM 558 O O . ALA A 1 75 ? 3.971 -19.234 -2.984 1 98.81 75 ALA A O 1
ATOM 559 N N . ALA A 1 76 ? 5.578 -18 -2.041 1 98.69 76 ALA A N 1
ATOM 560 C CA . ALA A 1 76 ? 4.957 -18.031 -0.72 1 98.69 76 ALA A CA 1
ATOM 561 C C . ALA A 1 76 ? 3.678 -17.203 -0.697 1 98.69 76 ALA A C 1
ATOM 563 O O . ALA A 1 76 ? 3.695 -16.016 -1.03 1 98.69 76 ALA A O 1
ATOM 564 N N . 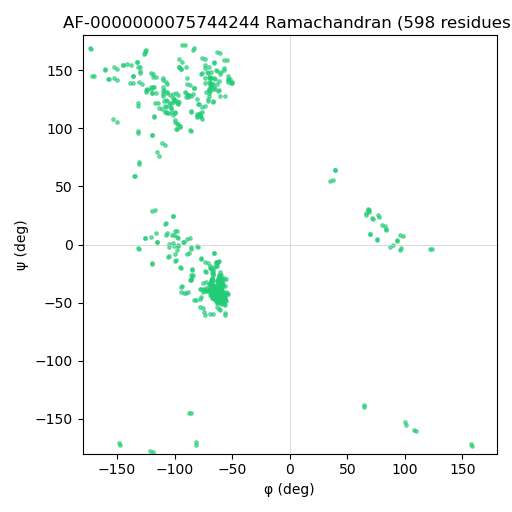ALA A 1 77 ? 2.584 -17.828 -0.319 1 98.38 77 ALA A N 1
ATOM 565 C CA . ALA A 1 77 ? 1.322 -17.094 -0.164 1 98.38 77 ALA A CA 1
ATOM 566 C C . ALA A 1 77 ? 0.273 -17.969 0.518 1 98.38 77 ALA A C 1
ATOM 568 O O . ALA A 1 77 ? 0.271 -19.203 0.352 1 98.38 77 ALA A O 1
ATOM 569 N N . TYR A 1 78 ? -0.611 -17.359 1.364 1 98 78 TYR A N 1
ATOM 570 C CA . TYR A 1 78 ? -1.918 -17.953 1.628 1 98 78 TYR A CA 1
ATOM 571 C C . TYR A 1 78 ? -2.799 -17.906 0.384 1 98 78 TYR A C 1
ATOM 573 O O . TYR A 1 78 ? -2.799 -16.922 -0.349 1 98 78 TYR A O 1
ATOM 581 N N . ILE A 1 79 ? -3.521 -19 0.113 1 96.31 79 ILE A N 1
ATOM 582 C CA . ILE A 1 79 ? -4.102 -19.062 -1.224 1 96.31 79 ILE A CA 1
ATOM 583 C C . ILE A 1 79 ? -5.582 -19.422 -1.125 1 96.31 79 ILE A C 1
ATOM 585 O O . ILE A 1 79 ? -6.277 -19.516 -2.141 1 96.31 79 ILE A O 1
ATOM 589 N N . ASP A 1 80 ? -6.148 -19.703 0.107 1 95.25 80 ASP A N 1
ATOM 590 C CA . ASP A 1 80 ? -7.527 -20.156 0.262 1 95.25 80 ASP A CA 1
ATOM 591 C C . ASP A 1 80 ? -8.508 -19 0.142 1 95.25 80 ASP A C 1
ATOM 593 O O . ASP A 1 80 ? -8.617 -18.172 1.049 1 95.25 80 ASP A O 1
ATOM 597 N N . VAL A 1 81 ? -9.25 -19.016 -0.908 1 94.56 81 VAL A N 1
ATOM 598 C CA . VAL A 1 81 ? -10.164 -17.922 -1.219 1 94.56 81 VAL A CA 1
ATOM 599 C C . VAL A 1 81 ? -11.211 -17.797 -0.117 1 94.56 81 VAL A C 1
ATOM 601 O O . VAL A 1 81 ? -11.492 -16.688 0.363 1 94.56 81 VAL A O 1
ATOM 604 N N . HIS A 1 82 ? -11.781 -18.938 0.29 1 92.69 82 HIS A N 1
ATOM 605 C CA . HIS A 1 82 ? -12.82 -18.922 1.312 1 92.69 82 HIS A CA 1
ATOM 606 C C . HIS A 1 82 ? -12.289 -18.375 2.633 1 92.69 82 HIS A C 1
ATOM 608 O O . HIS A 1 82 ? -12.906 -17.5 3.244 1 92.69 82 HIS A O 1
ATOM 614 N N . GLU A 1 83 ? -11.109 -18.859 3.043 1 96.25 83 GLU A N 1
ATOM 615 C CA . GLU A 1 83 ? -10.484 -18.391 4.277 1 96.25 83 GLU A CA 1
ATOM 616 C C . GLU A 1 83 ? -10.141 -16.906 4.199 1 96.25 83 GLU A C 1
ATOM 618 O O . GLU A 1 83 ? -10.25 -16.188 5.191 1 96.25 83 GLU A O 1
ATOM 623 N N . SER A 1 84 ? -9.75 -16.469 3.035 1 97.88 84 SER A N 1
ATOM 624 C CA . SER A 1 84 ? -9.352 -15.078 2.863 1 97.88 84 SER A CA 1
ATOM 625 C C . SER A 1 84 ? -10.508 -14.133 3.158 1 97.88 84 SER A C 1
ATOM 627 O O . SER A 1 84 ? -10.297 -13.016 3.629 1 97.88 84 SER A O 1
ATOM 629 N N . MET A 1 85 ? -11.742 -14.586 2.893 1 96.69 85 MET A N 1
ATOM 630 C CA . MET A 1 85 ? -12.922 -13.773 3.166 1 96.69 85 MET A CA 1
ATOM 631 C C . MET A 1 85 ? -13.125 -13.594 4.668 1 96.69 85 MET A C 1
ATOM 633 O O . MET A 1 85 ? -13.625 -12.562 5.113 1 96.69 85 MET A O 1
ATOM 637 N N . GLN A 1 86 ? -12.719 -14.594 5.441 1 97.44 86 GLN A N 1
ATOM 638 C CA . GLN A 1 86 ? -12.906 -14.586 6.887 1 97.44 86 GLN A CA 1
ATOM 639 C C . GLN A 1 86 ? -11.766 -13.867 7.59 1 97.44 86 GLN A C 1
ATOM 641 O O . GLN A 1 86 ? -11.961 -13.266 8.648 1 97.44 86 GLN A O 1
ATOM 646 N N . ARG A 1 87 ? -10.625 -13.93 6.984 1 98.12 87 ARG A N 1
ATOM 647 C CA . ARG A 1 87 ? -9.43 -13.391 7.625 1 98.12 87 ARG A CA 1
ATOM 648 C C . ARG A 1 87 ? -8.609 -12.562 6.641 1 98.12 87 ARG A C 1
ATOM 650 O O . ARG A 1 87 ? -7.414 -12.82 6.457 1 98.12 87 ARG A O 1
ATOM 657 N N . PRO A 1 88 ? -9.211 -11.523 6.094 1 98.81 88 PRO A N 1
ATOM 658 C CA . PRO A 1 88 ? -8.523 -10.789 5.027 1 98.81 88 PRO A CA 1
ATOM 659 C C . PRO A 1 88 ? -7.199 -10.18 5.484 1 98.81 88 PRO A C 1
ATOM 661 O O . PRO A 1 88 ? -6.238 -10.133 4.715 1 98.81 88 PRO A O 1
ATOM 664 N N . ALA A 1 89 ? -7.078 -9.766 6.73 1 98.81 89 ALA A N 1
ATOM 665 C CA . ALA A 1 89 ? -5.859 -9.117 7.203 1 98.81 89 ALA A CA 1
ATOM 666 C C . ALA A 1 89 ? -4.691 -10.102 7.238 1 98.81 89 ALA A C 1
ATOM 668 O O . ALA A 1 89 ? -3.545 -9.719 6.992 1 98.81 89 ALA A O 1
ATOM 669 N N . ASP A 1 90 ? -4.957 -11.367 7.578 1 98.5 90 ASP A N 1
ATOM 670 C CA . ASP A 1 90 ? -3.922 -12.398 7.574 1 98.5 90 ASP A CA 1
ATOM 671 C C . ASP A 1 90 ? -3.32 -12.562 6.184 1 98.5 90 ASP A C 1
ATOM 673 O O . ASP A 1 90 ? -2.123 -12.828 6.043 1 98.5 90 ASP A O 1
ATOM 677 N N . TYR A 1 91 ? -4.168 -12.43 5.156 1 98.75 91 TYR A N 1
ATOM 678 C CA . TYR A 1 91 ? -3.707 -12.586 3.779 1 98.75 91 TYR A CA 1
ATOM 679 C C . TYR A 1 91 ? -2.861 -11.398 3.342 1 98.75 91 TYR A C 1
ATOM 681 O O . TYR A 1 91 ? -1.859 -11.562 2.643 1 98.75 91 TYR A O 1
ATOM 689 N N . VAL A 1 92 ? -3.197 -10.25 3.746 1 98.88 92 VAL A N 1
ATOM 690 C CA . VAL A 1 92 ? -2.355 -9.094 3.457 1 98.88 92 VAL A CA 1
ATOM 691 C C . VAL A 1 92 ? -1.037 -9.211 4.219 1 98.88 92 VAL A C 1
ATOM 693 O O . VAL A 1 92 ? 0.035 -8.977 3.654 1 98.88 92 VAL A O 1
ATOM 696 N N . ARG A 1 93 ? -1.131 -9.57 5.496 1 98.56 93 ARG A N 1
ATOM 697 C CA . ARG A 1 93 ? 0.054 -9.711 6.336 1 98.56 93 ARG A CA 1
ATOM 698 C C . ARG A 1 93 ? 1.027 -10.727 5.746 1 98.56 93 ARG A C 1
ATOM 700 O O . ARG A 1 93 ? 2.227 -10.461 5.645 1 98.56 93 ARG A O 1
ATOM 707 N N . ASN A 1 94 ? 0.501 -11.859 5.375 1 98.62 94 ASN A N 1
ATOM 708 C CA . ASN A 1 94 ? 1.367 -12.914 4.859 1 98.62 94 ASN A CA 1
ATOM 709 C C . ASN A 1 94 ? 1.83 -12.617 3.438 1 98.62 94 ASN A C 1
ATOM 711 O O . ASN A 1 94 ? 3.031 -12.578 3.166 1 98.62 94 ASN A O 1
ATOM 715 N N . ASN A 1 95 ? 0.855 -12.359 2.494 1 98.88 95 ASN A N 1
ATOM 716 C CA . ASN A 1 95 ? 1.161 -12.305 1.067 1 98.88 95 ASN A CA 1
ATOM 717 C C . ASN A 1 95 ? 1.83 -10.992 0.686 1 98.88 95 ASN A C 1
ATOM 719 O O . ASN A 1 95 ? 2.834 -10.984 -0.029 1 98.88 95 ASN A O 1
ATOM 723 N N . VAL A 1 96 ? 1.325 -9.914 1.158 1 98.94 96 VAL A N 1
ATOM 724 C CA . VAL A 1 96 ? 1.793 -8.609 0.682 1 98.94 96 VAL A CA 1
ATOM 725 C C . VAL A 1 96 ? 3.059 -8.211 1.437 1 98.94 96 VAL A C 1
ATOM 727 O O . VAL A 1 96 ? 4.043 -7.785 0.828 1 98.94 96 VAL A O 1
ATOM 730 N N . VAL A 1 97 ? 3.027 -8.336 2.799 1 98.94 97 VAL A N 1
ATOM 731 C CA . VAL A 1 97 ? 4.223 -8.016 3.574 1 98.94 97 VAL A CA 1
ATOM 732 C C . VAL A 1 97 ? 5.367 -8.945 3.164 1 98.94 97 VAL A C 1
ATOM 734 O O . VAL A 1 97 ? 6.488 -8.484 2.941 1 98.94 97 VAL A O 1
ATOM 737 N N . GLY A 1 98 ? 5.07 -10.258 3.055 1 98.88 98 GLY A N 1
ATOM 738 C CA . GLY A 1 98 ? 6.086 -11.195 2.604 1 98.88 98 GLY A CA 1
ATOM 739 C C . GLY A 1 98 ? 6.68 -10.828 1.255 1 98.88 98 GLY A C 1
ATOM 740 O O . GLY A 1 98 ? 7.902 -10.852 1.081 1 98.88 98 GLY A O 1
ATOM 741 N N . THR A 1 99 ? 5.812 -10.477 0.259 1 98.94 99 THR A N 1
ATOM 742 C CA . THR A 1 99 ? 6.277 -10.07 -1.061 1 98.94 99 THR A CA 1
ATOM 743 C C . THR A 1 99 ? 7.137 -8.812 -0.965 1 98.94 99 THR A C 1
ATOM 745 O O . THR A 1 99 ? 8.141 -8.688 -1.666 1 98.94 99 THR A O 1
ATOM 748 N N . THR A 1 100 ? 6.801 -7.891 -0.092 1 98.94 100 THR A N 1
ATOM 749 C CA . THR A 1 100 ? 7.566 -6.66 0.075 1 98.94 100 THR A CA 1
ATOM 750 C C . THR A 1 100 ? 8.977 -6.965 0.573 1 98.94 100 THR A C 1
ATOM 752 O O . THR A 1 100 ? 9.953 -6.398 0.073 1 98.94 100 THR A O 1
ATOM 755 N N . VAL A 1 101 ? 9.062 -7.836 1.535 1 98.94 101 VAL A N 1
ATOM 756 C CA . VAL A 1 101 ? 10.367 -8.211 2.078 1 98.94 101 VAL A CA 1
ATOM 757 C C . VAL A 1 101 ? 11.219 -8.836 0.981 1 98.94 101 VAL A C 1
ATOM 759 O O . VAL A 1 101 ? 12.367 -8.43 0.772 1 98.94 101 VAL A O 1
ATOM 762 N N . VAL A 1 102 ? 10.656 -9.797 0.252 1 98.94 102 VAL A N 1
ATOM 763 C CA . VAL A 1 102 ? 11.406 -10.516 -0.771 1 98.94 102 VAL A CA 1
ATOM 764 C C . VAL A 1 102 ? 11.836 -9.555 -1.875 1 98.94 102 VAL A C 1
ATOM 766 O O . VAL A 1 102 ? 13 -9.547 -2.287 1 98.94 102 VAL A O 1
ATOM 769 N N . ALA A 1 103 ? 10.914 -8.727 -2.383 1 98.94 103 ALA A N 1
ATOM 770 C CA . ALA A 1 103 ? 11.211 -7.77 -3.445 1 98.94 103 ALA A CA 1
ATOM 771 C C . ALA A 1 103 ? 12.289 -6.785 -3.008 1 98.94 103 ALA A C 1
ATOM 773 O O . ALA A 1 103 ? 13.211 -6.488 -3.771 1 98.94 103 ALA A O 1
ATOM 774 N N . HIS A 1 104 ? 12.156 -6.281 -1.762 1 98.94 104 HIS A N 1
ATOM 775 C CA . HIS A 1 104 ? 13.117 -5.316 -1.243 1 98.94 104 HIS A CA 1
ATOM 776 C C . HIS A 1 104 ? 14.508 -5.938 -1.123 1 98.94 104 HIS A C 1
ATOM 778 O O . HIS A 1 104 ? 15.5 -5.312 -1.494 1 98.94 104 HIS A O 1
ATOM 784 N N . GLU A 1 105 ? 14.594 -7.145 -0.596 1 98.88 105 GLU A N 1
ATOM 785 C CA . GLU A 1 105 ? 15.875 -7.82 -0.474 1 98.88 105 GLU A CA 1
ATOM 786 C C . GLU A 1 105 ? 16.484 -8.109 -1.845 1 98.88 105 GLU A C 1
ATOM 788 O O . GLU A 1 105 ? 17.703 -7.992 -2.029 1 98.88 105 GLU A O 1
ATOM 793 N N . CYS A 1 106 ? 15.641 -8.562 -2.82 1 98.88 106 CYS A N 1
ATOM 794 C CA . CYS A 1 106 ? 16.141 -8.773 -4.18 1 98.88 106 CYS A CA 1
ATOM 795 C C . CYS A 1 106 ? 16.734 -7.492 -4.75 1 98.88 106 CYS A C 1
ATOM 797 O O . CYS A 1 106 ? 17.812 -7.512 -5.34 1 98.88 106 CYS A O 1
ATOM 799 N N . LEU A 1 107 ? 15.992 -6.367 -4.57 1 98.81 107 LEU A N 1
ATOM 800 C CA . LEU A 1 107 ? 16.5 -5.078 -5.035 1 98.81 107 LEU A CA 1
ATOM 801 C C . LEU A 1 107 ? 17.844 -4.754 -4.387 1 98.81 107 LEU A C 1
ATOM 803 O O . LEU A 1 107 ? 18.797 -4.41 -5.074 1 98.81 107 LEU A O 1
ATOM 807 N N . ARG A 1 108 ? 17.938 -4.871 -3.043 1 98.44 108 ARG A N 1
ATOM 808 C CA . ARG A 1 108 ? 19.109 -4.5 -2.27 1 98.44 108 ARG A CA 1
ATOM 809 C C . ARG A 1 108 ? 20.312 -5.332 -2.688 1 98.44 108 ARG A C 1
ATOM 811 O O . ARG A 1 108 ? 21.453 -4.84 -2.68 1 98.44 108 ARG A O 1
ATOM 818 N N . HIS A 1 109 ? 20.094 -6.551 -3.047 1 98.69 109 HIS A N 1
ATOM 819 C CA . HIS A 1 109 ? 21.188 -7.453 -3.387 1 98.69 109 HIS A CA 1
ATOM 820 C C . HIS A 1 109 ? 21.406 -7.523 -4.895 1 98.69 109 HIS A C 1
ATOM 822 O O . HIS A 1 109 ? 22.297 -8.227 -5.371 1 98.69 109 HIS A O 1
ATOM 828 N N . GLY A 1 110 ? 20.578 -6.797 -5.676 1 98.5 110 GLY A N 1
ATOM 829 C CA . GLY A 1 110 ? 20.703 -6.781 -7.121 1 98.5 110 GLY A CA 1
ATOM 830 C C . GLY A 1 110 ? 20.344 -8.102 -7.77 1 98.5 110 GLY A C 1
ATOM 831 O O . GLY A 1 110 ? 20.969 -8.523 -8.742 1 98.5 110 GLY A O 1
ATOM 832 N N . LYS A 1 111 ? 19.422 -8.891 -7.16 1 98.75 111 LYS A N 1
ATOM 833 C CA . LYS A 1 111 ? 19.016 -10.188 -7.684 1 98.75 111 LYS A CA 1
ATOM 834 C C . LYS A 1 111 ? 17.609 -10.125 -8.289 1 98.75 111 LYS A C 1
ATOM 836 O O . LYS A 1 111 ? 16.734 -9.453 -7.758 1 98.75 111 LYS A O 1
ATOM 841 N N . PRO A 1 112 ? 17.391 -10.742 -9.406 1 98.62 112 PRO A N 1
ATOM 842 C CA . PRO A 1 112 ? 16.047 -10.781 -10 1 98.62 112 PRO A CA 1
ATOM 843 C C . PRO A 1 112 ? 15.094 -11.711 -9.25 1 98.62 112 PRO A C 1
ATOM 845 O O . PRO A 1 112 ? 15.539 -12.57 -8.492 1 98.62 112 PRO A O 1
ATOM 848 N N . MET A 1 113 ? 13.82 -11.484 -9.461 1 98.62 113 MET A N 1
ATOM 849 C CA . MET A 1 113 ? 12.828 -12.352 -8.836 1 98.62 113 MET A CA 1
ATOM 850 C C . MET A 1 113 ? 11.734 -12.727 -9.828 1 98.62 113 MET A C 1
ATOM 852 O O . MET A 1 113 ? 11.43 -11.961 -10.742 1 98.62 113 MET A O 1
ATOM 856 N N . VAL A 1 114 ? 11.227 -13.891 -9.734 1 98.94 114 VAL A N 1
ATOM 857 C CA . VAL A 1 114 ? 9.984 -14.336 -10.367 1 98.94 114 VAL A CA 1
ATOM 858 C C . VAL A 1 114 ? 8.867 -14.391 -9.328 1 98.94 114 VAL A C 1
ATOM 860 O O . VAL A 1 114 ? 8.977 -15.102 -8.328 1 98.94 114 VAL A O 1
ATOM 863 N N . PHE A 1 115 ? 7.875 -13.633 -9.492 1 98.94 115 PHE A N 1
ATOM 864 C CA . PHE A 1 115 ? 6.738 -13.594 -8.578 1 98.94 115 PHE A CA 1
ATOM 865 C C . PHE A 1 115 ? 5.59 -14.445 -9.102 1 98.94 115 PHE A C 1
ATOM 867 O O . PHE A 1 115 ? 5.105 -14.227 -10.219 1 98.94 115 PHE A O 1
ATOM 874 N N . ILE A 1 116 ? 5.184 -15.398 -8.32 1 98.94 116 ILE A N 1
ATOM 875 C CA . ILE A 1 116 ? 4.02 -16.219 -8.656 1 98.94 116 ILE A CA 1
ATOM 876 C C . ILE A 1 116 ? 2.748 -15.516 -8.172 1 98.94 116 ILE A C 1
ATOM 878 O O . ILE A 1 116 ? 2.379 -15.633 -7.004 1 98.94 116 ILE A O 1
ATOM 882 N N . SER A 1 117 ? 2.062 -14.805 -9.039 1 98.88 117 SER A N 1
ATOM 883 C CA . SER A 1 117 ? 0.764 -14.188 -8.789 1 98.88 117 SER A CA 1
ATOM 884 C C . SER A 1 117 ? -0.372 -15.172 -9.055 1 98.88 117 SER A C 1
ATOM 886 O O . SER A 1 117 ? -0.304 -16.328 -8.641 1 98.88 117 SER A O 1
ATOM 888 N N . SER A 1 118 ? -1.445 -14.734 -9.539 1 98.69 118 SER A N 1
ATOM 889 C CA . SER A 1 118 ? -2.617 -15.586 -9.711 1 98.69 118 SER A CA 1
ATOM 890 C C . SER A 1 118 ? -3.592 -14.984 -10.719 1 98.69 118 SER A C 1
ATOM 892 O O . SER A 1 118 ? -3.699 -13.766 -10.836 1 98.69 118 SER A O 1
ATOM 894 N N . ALA A 1 119 ? -4.328 -15.852 -11.398 1 98.38 119 ALA A N 1
ATOM 895 C CA . ALA A 1 119 ? -5.438 -15.406 -12.242 1 98.38 119 ALA A CA 1
ATOM 896 C C . ALA A 1 119 ? -6.527 -14.75 -11.406 1 98.38 119 ALA A C 1
ATOM 898 O O . ALA A 1 119 ? -7.414 -14.078 -11.938 1 98.38 119 ALA A O 1
ATOM 899 N N . ALA A 1 120 ? -6.48 -14.961 -10.07 1 97.94 120 ALA A N 1
ATOM 900 C CA . ALA A 1 120 ? -7.48 -14.383 -9.172 1 97.94 120 ALA A CA 1
ATOM 901 C C . ALA A 1 120 ? -7.453 -12.859 -9.219 1 97.94 120 ALA A C 1
ATOM 903 O O . ALA A 1 120 ? -8.398 -12.203 -8.781 1 97.94 120 ALA A O 1
ATOM 904 N N . VAL A 1 121 ? -6.391 -12.211 -9.797 1 98.81 121 VAL A N 1
ATOM 905 C CA . VAL A 1 121 ? -6.266 -10.758 -9.852 1 98.81 121 VAL A CA 1
ATOM 906 C C . VAL A 1 121 ? -7.312 -10.188 -10.805 1 98.81 121 VAL A C 1
ATOM 908 O O . VAL A 1 121 ? -7.68 -9.016 -10.703 1 98.81 121 VAL A O 1
ATOM 911 N N . TYR A 1 122 ? -7.848 -11.062 -11.727 1 98.56 122 TYR A N 1
ATOM 912 C CA . TYR A 1 122 ? -8.695 -10.57 -12.805 1 98.56 122 TYR A CA 1
ATOM 913 C C . TYR A 1 122 ? -10.141 -10.414 -12.328 1 98.56 122 TYR A C 1
ATOM 915 O O . TYR A 1 122 ? -10.898 -9.617 -12.891 1 98.56 122 TYR A O 1
ATOM 923 N N . GLY A 1 123 ? -10.562 -11.172 -11.312 1 97.5 123 GLY A N 1
ATOM 924 C CA . GLY A 1 123 ? -11.961 -11.172 -10.906 1 97.5 123 GLY A CA 1
ATOM 925 C C . GLY A 1 123 ? -12.891 -11.719 -11.977 1 97.5 123 GLY A C 1
ATOM 926 O O . GLY A 1 123 ? -12.633 -12.781 -12.547 1 97.5 123 GLY A O 1
ATOM 927 N N . ASN A 1 124 ? -14.023 -11.07 -12.156 1 96.81 124 ASN A N 1
ATOM 928 C CA . ASN A 1 124 ? -14.953 -11.422 -13.227 1 96.81 124 ASN A CA 1
ATOM 929 C C . ASN A 1 124 ? -14.508 -10.836 -14.562 1 96.81 124 ASN A C 1
ATOM 931 O O . ASN A 1 124 ? -14.594 -9.625 -14.773 1 96.81 124 ASN A O 1
ATOM 935 N N . PRO A 1 125 ? -14.078 -11.695 -15.484 1 97.5 125 PRO A N 1
ATOM 936 C CA . PRO A 1 125 ? -13.508 -11.188 -16.734 1 97.5 125 PRO A CA 1
ATOM 937 C C . PRO A 1 125 ? -14.531 -10.43 -17.578 1 97.5 125 PRO A C 1
ATOM 939 O O . PRO A 1 125 ? -15.695 -10.82 -17.656 1 97.5 125 PRO A O 1
ATOM 942 N N . VAL A 1 126 ? -14.102 -9.398 -18.203 1 97.19 126 VAL A N 1
ATOM 943 C CA . VAL A 1 126 ? -14.953 -8.648 -19.125 1 97.19 126 VAL A CA 1
ATOM 944 C C . VAL A 1 126 ? -14.555 -8.953 -20.562 1 97.19 126 VAL A C 1
ATOM 946 O O . VAL A 1 126 ? -15.195 -8.469 -21.5 1 97.19 126 VAL A O 1
ATOM 949 N N . ARG A 1 127 ? -13.469 -9.617 -20.719 1 96.94 127 ARG A N 1
ATOM 950 C CA . ARG A 1 127 ? -12.961 -10.094 -22 1 96.94 127 ARG A CA 1
ATOM 951 C C . ARG A 1 127 ? -12.406 -11.508 -21.891 1 96.94 127 ARG A C 1
ATOM 953 O O . ARG A 1 127 ? -11.734 -11.836 -20.906 1 96.94 127 ARG A O 1
ATOM 960 N N . LEU A 1 128 ? -12.688 -12.398 -22.922 1 98.25 128 LEU A N 1
ATOM 961 C CA . LEU A 1 128 ? -12.164 -13.758 -23.016 1 98.25 128 LEU A CA 1
ATOM 962 C C . LEU A 1 128 ? -11.555 -14.016 -24.391 1 98.25 128 LEU A C 1
ATOM 964 O O . LEU A 1 128 ? -12.07 -13.516 -25.406 1 98.25 128 LEU A O 1
ATOM 968 N N . PRO A 1 129 ? -10.625 -14.797 -24.516 1 98.75 129 PRO A N 1
ATOM 969 C CA . PRO A 1 129 ? -9.766 -15.195 -23.406 1 98.75 129 PRO A CA 1
ATOM 970 C C . PRO A 1 129 ? -9.141 -14 -22.688 1 98.75 129 PRO A C 1
ATOM 972 O O . PRO A 1 129 ? -9.062 -12.906 -23.25 1 98.75 129 PRO A O 1
ATOM 975 N N . ILE A 1 130 ? -8.703 -14.195 -21.406 1 98.88 130 ILE A N 1
ATOM 976 C CA . ILE A 1 130 ? -8.234 -13.109 -20.547 1 98.88 130 ILE A CA 1
ATOM 977 C C . ILE A 1 130 ? -6.793 -12.758 -20.906 1 98.88 130 ILE A C 1
ATOM 979 O O . ILE A 1 130 ? -5.879 -13.562 -20.688 1 98.88 130 ILE A O 1
ATOM 983 N N . PRO A 1 131 ? -6.543 -11.633 -21.484 1 98.88 131 PRO A N 1
ATOM 984 C CA . PRO A 1 131 ? -5.164 -11.211 -21.734 1 98.88 131 PRO A CA 1
ATOM 985 C C . PRO A 1 131 ? -4.516 -10.555 -20.516 1 98.88 131 PRO A C 1
ATOM 987 O O . PRO A 1 131 ? -5.195 -10.266 -19.531 1 98.88 131 PRO A O 1
ATOM 990 N N . GLU A 1 132 ? -3.191 -10.336 -20.547 1 98.81 132 GLU A N 1
ATOM 991 C CA . GLU A 1 132 ? -2.453 -9.82 -19.391 1 98.81 132 GLU A CA 1
ATOM 992 C C . GLU A 1 132 ? -2.832 -8.375 -19.094 1 98.81 132 GLU A C 1
ATOM 994 O O . GLU A 1 132 ? -2.654 -7.898 -17.969 1 98.81 132 GLU A O 1
ATOM 999 N N . ASP A 1 133 ? -3.383 -7.676 -20.094 1 98.31 133 ASP A N 1
ATOM 1000 C CA . ASP A 1 133 ? -3.73 -6.277 -19.875 1 98.31 133 ASP A CA 1
ATOM 1001 C C . ASP A 1 133 ? -5.18 -6.133 -19.422 1 98.31 133 ASP A C 1
ATOM 1003 O O . ASP A 1 133 ? -5.711 -5.023 -19.359 1 98.31 133 ASP A O 1
ATOM 1007 N N . HIS A 1 134 ? -5.895 -7.328 -19.25 1 98.62 134 HIS A N 1
ATOM 1008 C CA . HIS A 1 134 ? -7.23 -7.32 -18.672 1 98.62 134 HIS A CA 1
ATOM 1009 C C . HIS A 1 134 ? -7.254 -6.523 -17.359 1 98.62 134 HIS A C 1
ATOM 1011 O O . HIS A 1 134 ? -6.301 -6.574 -16.578 1 98.62 134 HIS A O 1
ATOM 1017 N N . PRO A 1 135 ? -8.336 -5.703 -17.078 1 98.12 135 PRO A N 1
ATOM 1018 C CA . PRO A 1 135 ? -8.438 -5.004 -15.797 1 98.12 135 PRO A CA 1
ATOM 1019 C C . PRO A 1 135 ? -8.305 -5.949 -14.602 1 98.12 135 PRO A C 1
ATOM 1021 O O . PRO A 1 135 ? -8.758 -7.094 -14.664 1 98.12 135 PRO A O 1
ATOM 1024 N N . LEU A 1 136 ? -7.633 -5.473 -13.57 1 98.5 136 LEU A N 1
ATOM 1025 C CA . LEU A 1 136 ? -7.484 -6.227 -12.328 1 98.5 136 LEU A CA 1
ATOM 1026 C C . LEU A 1 136 ? -8.555 -5.824 -11.312 1 98.5 136 LEU A C 1
ATOM 1028 O O . LEU A 1 136 ? -8.492 -4.734 -10.742 1 98.5 136 LEU A O 1
ATOM 1032 N N . ARG A 1 137 ? -9.633 -6.688 -11.172 1 97.75 137 ARG A N 1
ATOM 1033 C CA . ARG A 1 137 ? -10.773 -6.449 -10.289 1 97.75 137 ARG A CA 1
ATOM 1034 C C . ARG A 1 137 ? -11.062 -7.676 -9.43 1 97.75 137 ARG A C 1
ATOM 1036 O O . ARG A 1 137 ? -12.109 -8.305 -9.57 1 97.75 137 ARG A O 1
ATOM 1043 N N . PRO A 1 138 ? -10.102 -7.926 -8.438 1 98.25 138 PRO A N 1
ATOM 1044 C CA . PRO A 1 138 ? -10.266 -9.125 -7.617 1 98.25 138 PRO A CA 1
ATOM 1045 C C . PRO A 1 138 ? -11.586 -9.133 -6.844 1 98.25 138 PRO A C 1
ATOM 1047 O O . PRO A 1 138 ? -12.07 -8.078 -6.438 1 98.25 138 PRO A O 1
ATOM 1050 N N . ILE A 1 139 ? -12.148 -10.383 -6.617 1 97.25 139 ILE A N 1
ATOM 1051 C CA . ILE A 1 139 ? -13.445 -10.469 -5.953 1 97.25 139 ILE A CA 1
ATOM 1052 C C . ILE A 1 139 ? -13.297 -11.188 -4.613 1 97.25 139 ILE A C 1
ATOM 1054 O O . ILE A 1 139 ? -14.289 -11.586 -4 1 97.25 139 ILE A O 1
ATOM 1058 N N . SER A 1 140 ? -12.062 -11.438 -4.16 1 97.62 140 SER A N 1
ATOM 1059 C CA . SER A 1 140 ? -11.734 -12.008 -2.861 1 97.62 140 SER A CA 1
ATOM 1060 C C . SER A 1 140 ? -10.484 -11.359 -2.271 1 97.62 140 SER A C 1
ATOM 1062 O O . SER A 1 140 ? -9.656 -10.82 -3.004 1 97.62 140 SER A O 1
ATOM 1064 N N . PRO A 1 141 ? -10.344 -11.398 -0.906 1 98.75 141 PRO A N 1
ATOM 1065 C CA . PRO A 1 141 ? -9.117 -10.859 -0.303 1 98.75 141 PRO A CA 1
ATOM 1066 C C . PRO A 1 141 ? -7.863 -11.602 -0.761 1 98.75 141 PRO A C 1
ATOM 1068 O O . PRO A 1 141 ? -6.781 -11.008 -0.826 1 98.75 141 PRO A O 1
ATOM 1071 N N . TYR A 1 142 ? -7.996 -12.875 -1.137 1 98.5 142 TYR A N 1
ATOM 1072 C CA . TYR A 1 142 ? -6.871 -13.547 -1.772 1 98.5 142 TYR A CA 1
ATOM 1073 C C . TYR A 1 142 ? -6.469 -12.844 -3.062 1 98.5 142 TYR A C 1
ATOM 1075 O O . TYR A 1 142 ? -5.312 -12.453 -3.232 1 98.5 142 TYR A O 1
ATOM 1083 N N . GLY A 1 143 ? -7.441 -12.688 -3.996 1 98.75 143 GLY A N 1
ATOM 1084 C CA . GLY A 1 143 ? -7.164 -11.961 -5.227 1 98.75 143 GLY A CA 1
ATOM 1085 C C . GLY A 1 143 ? -6.605 -10.57 -4.984 1 98.75 143 GLY A C 1
ATOM 1086 O O . GLY A 1 143 ? -5.66 -10.148 -5.656 1 98.75 143 GLY A O 1
ATOM 1087 N N . LEU A 1 144 ? -7.199 -9.891 -4.012 1 98.94 144 LEU A N 1
ATOM 1088 C CA . LEU A 1 144 ? -6.711 -8.562 -3.646 1 98.94 144 LEU A CA 1
ATOM 1089 C C . LEU A 1 144 ? -5.25 -8.617 -3.225 1 98.94 144 LEU A C 1
ATOM 1091 O O . LEU A 1 144 ? -4.441 -7.793 -3.658 1 98.94 144 LEU A O 1
ATOM 1095 N N . SER A 1 145 ? -4.879 -9.602 -2.324 1 98.94 145 SER A N 1
ATOM 1096 C CA . SER A 1 145 ? -3.504 -9.711 -1.844 1 98.94 145 SER A CA 1
ATOM 1097 C C . SER A 1 145 ? -2.529 -9.914 -2.998 1 98.94 145 SER A C 1
ATOM 1099 O O . SER A 1 145 ? -1.392 -9.438 -2.949 1 98.94 145 SER A O 1
ATOM 1101 N N . LYS A 1 146 ? -2.941 -10.633 -4.082 1 98.94 146 LYS A N 1
ATOM 1102 C CA . LYS A 1 146 ? -2.078 -10.812 -5.242 1 98.94 146 LYS A CA 1
ATOM 1103 C C . LYS A 1 146 ? -1.963 -9.516 -6.047 1 98.94 146 LYS A C 1
ATOM 1105 O O . LYS A 1 146 ? -0.885 -9.18 -6.539 1 98.94 146 LYS A O 1
ATOM 1110 N N . VAL A 1 147 ? -3.117 -8.781 -6.188 1 98.94 147 VAL A N 1
ATOM 1111 C CA . VAL A 1 147 ? -3.059 -7.488 -6.859 1 98.94 147 VAL A CA 1
ATOM 1112 C C . VAL A 1 147 ? -2.098 -6.566 -6.117 1 98.94 147 VAL A C 1
ATOM 1114 O O . VAL A 1 147 ? -1.216 -5.957 -6.727 1 98.94 147 VAL A O 1
ATOM 1117 N N . LEU A 1 148 ? -2.254 -6.453 -4.805 1 98.94 148 LEU A N 1
ATOM 1118 C CA . LEU A 1 148 ? -1.392 -5.602 -3.992 1 98.94 148 LEU A CA 1
ATOM 1119 C C . LEU A 1 148 ? 0.066 -6.031 -4.113 1 98.94 148 LEU A C 1
ATOM 1121 O O . LEU A 1 148 ? 0.961 -5.188 -4.203 1 98.94 148 LEU A O 1
ATOM 1125 N N . SER A 1 149 ? 0.344 -7.324 -4.105 1 98.94 149 SER A N 1
ATOM 1126 C CA . SER A 1 149 ? 1.703 -7.84 -4.23 1 98.94 149 SER A CA 1
ATOM 1127 C C . SER A 1 149 ? 2.309 -7.48 -5.582 1 98.94 149 SER A C 1
ATOM 1129 O O . SER A 1 149 ? 3.494 -7.152 -5.672 1 98.94 149 SER A O 1
ATOM 1131 N N . GLU A 1 150 ? 1.493 -7.598 -6.684 1 98.94 150 GLU A N 1
ATOM 1132 C CA . GLU A 1 150 ? 1.986 -7.164 -7.988 1 98.94 150 GLU A CA 1
ATOM 1133 C C . GLU A 1 150 ? 2.377 -5.691 -7.969 1 98.94 150 GLU A C 1
ATOM 1135 O O . GLU A 1 150 ? 3.381 -5.301 -8.57 1 98.94 150 GLU A O 1
ATOM 1140 N N . GLU A 1 151 ? 1.541 -4.855 -7.312 1 98.88 151 GLU A N 1
ATOM 1141 C CA . GLU A 1 151 ? 1.853 -3.434 -7.203 1 98.88 151 GLU A CA 1
ATOM 1142 C C . GLU A 1 151 ? 3.184 -3.211 -6.492 1 98.88 151 GLU A C 1
ATOM 1144 O O . GLU A 1 151 ? 3.973 -2.354 -6.895 1 98.88 151 GLU A O 1
ATOM 1149 N N . VAL A 1 152 ? 3.439 -3.969 -5.465 1 98.94 152 VAL A N 1
ATOM 1150 C CA . VAL A 1 152 ? 4.703 -3.908 -4.738 1 98.94 152 VAL A CA 1
ATOM 1151 C C . VAL A 1 152 ? 5.859 -4.234 -5.676 1 98.94 152 VAL A C 1
ATOM 1153 O O . VAL A 1 152 ? 6.844 -3.494 -5.742 1 98.94 152 VAL A O 1
ATOM 1156 N N . VAL A 1 153 ? 5.73 -5.371 -6.395 1 98.94 153 VAL A N 1
ATOM 1157 C CA . VAL A 1 153 ? 6.789 -5.832 -7.285 1 98.94 153 VAL A CA 1
ATOM 1158 C C . VAL A 1 153 ? 7.062 -4.773 -8.352 1 98.94 153 VAL A C 1
ATOM 1160 O O . VAL A 1 153 ? 8.219 -4.438 -8.625 1 98.94 153 VAL A O 1
ATOM 1163 N N . ARG A 1 154 ? 6.004 -4.211 -8.961 1 98.81 154 ARG A N 1
ATOM 1164 C CA . ARG A 1 154 ? 6.152 -3.197 -10 1 98.81 154 ARG A CA 1
ATOM 1165 C C . ARG A 1 154 ? 6.777 -1.924 -9.438 1 98.81 154 ARG A C 1
ATOM 1167 O O . ARG A 1 154 ? 7.578 -1.27 -10.109 1 98.81 15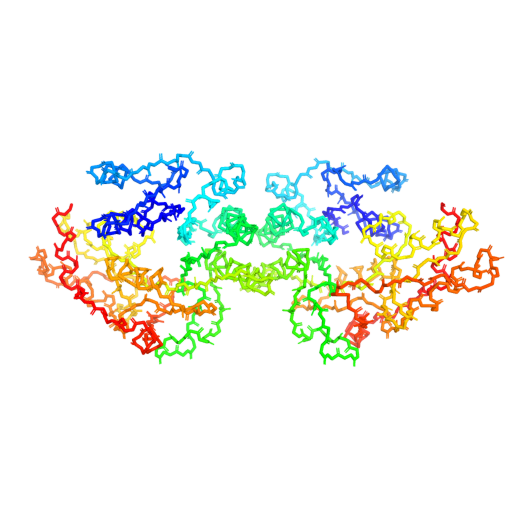4 ARG A O 1
ATOM 1174 N N . PHE A 1 155 ? 6.379 -1.551 -8.211 1 98.88 155 PHE A N 1
ATOM 1175 C CA . PHE A 1 155 ? 6.98 -0.39 -7.566 1 98.88 155 PHE A CA 1
ATOM 1176 C C . PHE A 1 155 ? 8.492 -0.546 -7.469 1 98.88 155 PHE A C 1
ATOM 1178 O O . PHE A 1 155 ? 9.242 0.335 -7.895 1 98.88 155 PHE A O 1
ATOM 1185 N N . PHE A 1 156 ? 8.969 -1.673 -6.93 1 98.88 156 PHE A N 1
ATOM 1186 C CA . PHE A 1 156 ? 10.406 -1.897 -6.797 1 98.88 156 PHE A CA 1
ATOM 1187 C C . PHE A 1 156 ? 11.055 -2.055 -8.164 1 98.88 156 PHE A C 1
ATOM 1189 O O . PHE A 1 156 ? 12.234 -1.742 -8.336 1 98.88 156 PHE A O 1
ATOM 1196 N N . GLY A 1 157 ? 10.234 -2.592 -9.148 1 98.75 157 GLY A N 1
ATOM 1197 C CA . GLY A 1 157 ? 10.719 -2.57 -10.523 1 98.75 157 GLY A CA 1
ATOM 1198 C C . GLY A 1 157 ? 11.133 -1.187 -10.992 1 98.75 157 GLY A C 1
ATOM 1199 O O . GLY A 1 157 ? 12.141 -1.03 -11.672 1 98.75 157 GLY A O 1
ATOM 1200 N N . GLY A 1 158 ? 10.336 -0.186 -10.648 1 97.75 158 GLY A N 1
ATOM 1201 C CA . GLY A 1 158 ? 10.648 1.195 -10.977 1 97.75 158 GLY A CA 1
ATOM 1202 C C . GLY A 1 158 ? 11.922 1.691 -10.312 1 97.75 158 GLY A C 1
ATOM 1203 O O . GLY A 1 158 ? 12.5 2.695 -10.734 1 97.75 158 GLY A O 1
ATOM 1204 N N . LEU A 1 159 ? 12.352 0.99 -9.273 1 97.5 159 LEU A N 1
ATOM 1205 C CA . LEU A 1 159 ? 13.562 1.36 -8.547 1 97.5 159 LEU A CA 1
ATOM 1206 C C . LEU A 1 159 ? 14.734 0.494 -8.977 1 97.5 159 LEU A C 1
ATOM 1208 O O . LEU A 1 159 ? 15.844 0.633 -8.445 1 97.5 159 LEU A O 1
ATOM 1212 N N . GLY A 1 160 ? 14.516 -0.436 -9.883 1 98.38 160 GLY A N 1
ATOM 1213 C CA . GLY A 1 160 ? 15.641 -1.171 -10.438 1 98.38 160 GLY A CA 1
ATOM 1214 C C . GLY A 1 160 ? 15.516 -2.674 -10.273 1 98.38 160 GLY A C 1
ATOM 1215 O O . GLY A 1 160 ? 16.359 -3.432 -10.766 1 98.38 160 GLY A O 1
ATOM 1216 N N . LEU A 1 161 ? 14.492 -3.145 -9.609 1 98.75 161 LEU A N 1
ATOM 1217 C CA . LEU A 1 161 ? 14.289 -4.578 -9.438 1 98.75 161 LEU A CA 1
ATOM 1218 C C . LEU A 1 161 ? 13.984 -5.246 -10.773 1 98.75 161 LEU A C 1
ATOM 1220 O O . LEU A 1 161 ? 13.07 -4.816 -11.492 1 98.75 161 LEU A O 1
ATOM 1224 N N . ARG A 1 162 ? 14.773 -6.227 -11.164 1 98.62 162 ARG A N 1
ATOM 1225 C CA . ARG A 1 162 ? 14.438 -7.098 -12.281 1 98.62 162 ARG A CA 1
ATOM 1226 C C . ARG A 1 162 ? 13.422 -8.164 -11.867 1 98.62 162 ARG A C 1
ATOM 1228 O O . ARG A 1 162 ? 13.656 -8.906 -10.914 1 98.62 162 ARG A O 1
ATOM 1235 N N . PHE A 1 163 ? 12.227 -8.195 -12.539 1 98.88 163 PHE A N 1
ATOM 1236 C CA . PHE A 1 163 ? 11.195 -9.125 -12.102 1 98.88 163 PHE A CA 1
ATOM 1237 C C . PHE A 1 163 ? 10.414 -9.664 -13.289 1 98.88 163 PHE A C 1
ATOM 1239 O O . PHE A 1 163 ? 10.43 -9.07 -14.367 1 98.88 163 PHE A O 1
ATOM 1246 N N . VAL A 1 164 ? 9.852 -10.812 -13.164 1 98.94 164 VAL A N 1
ATOM 1247 C CA . VAL A 1 164 ? 8.766 -11.328 -13.992 1 98.94 164 VAL A CA 1
ATOM 1248 C C . VAL A 1 164 ? 7.582 -11.719 -13.102 1 98.94 164 VAL A C 1
ATOM 1250 O O . VAL A 1 164 ? 7.77 -12.273 -12.023 1 98.94 164 VAL A O 1
ATOM 1253 N N . ILE A 1 165 ? 6.395 -11.312 -13.461 1 98.94 165 ILE A N 1
ATOM 1254 C CA . ILE A 1 165 ? 5.168 -11.727 -12.789 1 98.94 165 ILE A CA 1
ATOM 1255 C C . ILE A 1 165 ? 4.48 -12.828 -13.594 1 98.94 165 ILE A C 1
ATOM 1257 O O . ILE A 1 165 ? 4.281 -12.688 -14.805 1 98.94 165 ILE A O 1
ATOM 1261 N N . LEU A 1 166 ? 4.203 -13.953 -12.953 1 98.94 166 LEU A N 1
ATOM 1262 C CA . LEU A 1 166 ? 3.445 -15.039 -13.562 1 98.94 166 LEU A CA 1
ATOM 1263 C C . LEU A 1 166 ? 2.061 -15.164 -12.93 1 98.94 166 LEU A C 1
ATOM 1265 O O . LEU A 1 166 ? 1.931 -15.164 -11.711 1 98.94 166 LEU A O 1
ATOM 1269 N N . ARG A 1 167 ? 1.023 -15.172 -13.719 1 98.94 167 ARG A N 1
ATOM 1270 C CA . ARG A 1 167 ? -0.358 -15.352 -13.289 1 98.94 167 ARG A CA 1
ATOM 1271 C C . ARG A 1 167 ? -0.89 -16.719 -13.711 1 98.94 167 ARG A C 1
ATOM 1273 O O . ARG A 1 167 ? -1.516 -16.844 -14.766 1 98.94 167 ARG A O 1
ATOM 1280 N N . PRO A 1 168 ? -0.649 -17.75 -12.906 1 98.75 168 PRO A N 1
ATOM 1281 C CA . PRO A 1 168 ? -1.135 -19.094 -13.266 1 98.75 168 PRO A CA 1
ATOM 1282 C C . PRO A 1 168 ? -2.652 -19.219 -13.148 1 98.75 168 PRO A C 1
ATOM 1284 O O . PRO A 1 168 ? -3.266 -18.562 -12.297 1 98.75 168 PRO A O 1
ATOM 1287 N N . PHE A 1 169 ? -3.221 -20.047 -14.008 1 98.44 169 PHE A N 1
ATOM 1288 C CA . PHE A 1 169 ? -4.648 -20.344 -14.031 1 98.44 169 PHE A CA 1
ATOM 1289 C C . PHE A 1 169 ? -4.914 -21.75 -13.5 1 98.44 169 PHE A C 1
ATOM 1291 O O . PHE A 1 169 ? -4.449 -22.734 -14.078 1 98.44 169 PHE A O 1
ATOM 1298 N N . ASN A 1 170 ? -5.645 -21.938 -12.438 1 97.06 170 ASN A N 1
ATOM 1299 C CA . ASN A 1 170 ? -6.16 -23.172 -11.875 1 97.06 170 ASN A CA 1
ATOM 1300 C C . ASN A 1 170 ? -5.145 -24.297 -11.977 1 97.06 170 ASN A C 1
ATOM 1302 O O . ASN A 1 170 ? -5.402 -25.312 -12.625 1 97.06 170 ASN A O 1
ATOM 1306 N N . VAL A 1 171 ? -4.047 -24.141 -11.297 1 98.25 171 VAL A N 1
ATOM 1307 C CA . VAL A 1 171 ? -2.965 -25.125 -11.328 1 98.25 171 VAL A CA 1
ATOM 1308 C C . VAL A 1 171 ? -3.396 -26.391 -10.602 1 98.25 171 VAL A C 1
ATOM 1310 O O . VAL A 1 171 ? -4.008 -26.312 -9.531 1 98.25 171 VAL A O 1
ATOM 1313 N N . TYR A 1 172 ? -3.133 -27.531 -11.242 1 97.12 172 TYR A N 1
ATOM 1314 C CA . TYR A 1 172 ? -3.398 -28.812 -10.617 1 97.12 172 TYR A CA 1
ATOM 1315 C C . TYR A 1 172 ? -2.209 -29.75 -10.773 1 97.12 172 TYR A C 1
ATOM 1317 O O . TYR A 1 172 ? -1.327 -29.516 -11.602 1 97.12 172 TYR A O 1
ATOM 1325 N N . GLY A 1 173 ? -2.104 -30.688 -9.953 1 95.88 173 GLY A N 1
ATOM 1326 C CA . GLY A 1 173 ? -1.02 -31.656 -10.031 1 95.88 173 GLY A CA 1
ATOM 1327 C C . GLY A 1 173 ? -0.736 -32.344 -8.703 1 95.88 173 GLY A C 1
ATOM 1328 O O . GLY A 1 173 ? -1.515 -32.219 -7.758 1 95.88 173 GLY A O 1
ATOM 1329 N N . PRO A 1 174 ? 0.344 -33.125 -8.633 1 92.25 174 PRO A N 1
ATOM 1330 C CA . PRO A 1 174 ? 0.681 -33.875 -7.43 1 92.25 174 PRO A CA 1
ATOM 1331 C C . PRO A 1 174 ? 0.957 -33 -6.219 1 92.25 174 PRO A C 1
ATOM 1333 O O . PRO A 1 174 ? 1.678 -32 -6.332 1 92.25 174 PRO A O 1
ATOM 1336 N N . GLY A 1 175 ? 0.318 -33.406 -5.141 1 90.62 175 GLY A N 1
ATOM 1337 C CA . GLY A 1 175 ? 0.589 -32.719 -3.887 1 90.62 175 GLY A CA 1
ATOM 1338 C C . GLY A 1 175 ? -0.228 -31.438 -3.711 1 90.62 175 GLY A C 1
ATOM 1339 O O . GLY A 1 175 ? 0.047 -30.641 -2.818 1 90.62 175 GLY A O 1
ATOM 1340 N N . GLN A 1 176 ? -1.265 -31.281 -4.57 1 90.12 176 GLN A N 1
ATOM 1341 C CA . GLN A 1 176 ? -2.088 -30.078 -4.414 1 90.12 176 GLN A CA 1
ATOM 1342 C C . GLN A 1 176 ? -2.984 -30.188 -3.186 1 90.12 176 GLN A C 1
ATOM 1344 O O . GLN A 1 176 ? -3.377 -31.281 -2.787 1 90.12 176 GLN A O 1
ATOM 1349 N N . ASN A 1 177 ? -3.137 -29.078 -2.547 1 80.94 177 ASN A N 1
ATOM 1350 C CA . ASN A 1 177 ? -4.145 -29.016 -1.492 1 80.94 177 ASN A CA 1
ATOM 1351 C C . ASN A 1 177 ? -5.477 -28.5 -2.014 1 80.94 177 ASN A C 1
ATOM 1353 O O . ASN A 1 177 ? -5.59 -28.125 -3.184 1 80.94 177 ASN A O 1
ATOM 1357 N N . SER A 1 178 ? -6.59 -28.547 -1.18 1 75 178 SER A N 1
ATOM 1358 C CA . SER A 1 178 ? -7.961 -28.281 -1.596 1 75 178 SER A CA 1
ATOM 1359 C C . SER A 1 178 ? -8.141 -26.828 -2.016 1 75 178 SER A C 1
ATOM 1361 O O . SER A 1 178 ? -9.141 -26.469 -2.639 1 75 178 SER A O 1
ATOM 1363 N N . ALA A 1 179 ? -7.102 -26.078 -1.789 1 76.25 179 ALA A N 1
ATOM 1364 C CA . ALA A 1 179 ? -7.223 -24.672 -2.156 1 76.25 179 ALA A CA 1
ATOM 1365 C C . ALA A 1 179 ? -6.863 -24.469 -3.625 1 76.25 179 ALA A C 1
ATOM 1367 O O . ALA A 1 179 ? -7.285 -23.469 -4.234 1 76.25 179 ALA A O 1
ATOM 1368 N N . TYR A 1 180 ? -6 -25.281 -4.113 1 69.75 180 TYR A N 1
ATOM 1369 C CA . TYR A 1 180 ? -5.629 -25.219 -5.523 1 69.75 180 TYR A CA 1
ATOM 1370 C C . TYR A 1 180 ? -6.559 -26.094 -6.371 1 69.75 180 TYR A C 1
ATOM 1372 O O . TYR A 1 180 ? -6.691 -27.297 -6.133 1 69.75 180 TYR A O 1
ATOM 1380 N N . ALA A 1 181 ? -7.145 -25.406 -7.531 1 78.62 181 ALA A N 1
ATOM 1381 C CA . ALA A 1 181 ? -8.055 -26.156 -8.398 1 78.62 181 ALA A CA 1
ATOM 1382 C C . ALA A 1 181 ? -8.93 -27.094 -7.578 1 78.62 181 ALA A C 1
ATOM 1384 O O . ALA A 1 181 ? -9.031 -28.281 -7.898 1 78.62 181 ALA A O 1
ATOM 1385 N N . GLY A 1 182 ? -9.594 -26.578 -6.656 1 87.69 182 GLY A N 1
ATOM 1386 C CA . GLY A 1 182 ? -10.305 -27.359 -5.66 1 87.69 182 GLY A CA 1
ATOM 1387 C C . GLY A 1 182 ? -11.367 -28.266 -6.262 1 87.69 182 GLY A C 1
ATOM 1388 O O . GLY A 1 182 ? -11.633 -29.344 -5.734 1 87.69 182 GLY A O 1
ATOM 1389 N N . VAL A 1 183 ? -11.82 -27.922 -7.383 1 92.94 183 VAL A N 1
ATOM 1390 C CA . VAL A 1 183 ? -12.898 -28.688 -8 1 92.94 183 VAL A CA 1
ATOM 1391 C C . VAL A 1 183 ? -12.391 -30.047 -8.445 1 92.94 183 VAL A C 1
ATOM 1393 O O . VAL A 1 183 ? -13.102 -31.047 -8.336 1 92.94 183 VAL A O 1
ATOM 1396 N N . ILE A 1 184 ? -11.164 -30.094 -8.922 1 94.81 184 ILE A N 1
ATOM 1397 C CA . ILE A 1 184 ? -10.578 -31.344 -9.383 1 94.81 184 ILE A CA 1
ATOM 1398 C C . ILE A 1 184 ? -10.453 -32.312 -8.219 1 94.81 184 ILE A C 1
ATOM 1400 O O . ILE A 1 184 ? -10.891 -33.469 -8.312 1 94.81 184 ILE A O 1
ATOM 1404 N N . MET A 1 185 ? -9.922 -31.875 -7.141 1 91.44 185 MET A N 1
ATOM 1405 C CA . MET A 1 185 ? -9.742 -32.719 -5.977 1 91.44 185 MET A CA 1
ATOM 1406 C C . MET A 1 185 ? -11.086 -33.156 -5.402 1 91.44 185 MET A C 1
ATOM 1408 O O . MET A 1 185 ? -11.25 -34.312 -4.992 1 91.44 185 MET A O 1
ATOM 1412 N N . ARG A 1 186 ? -12.008 -32.281 -5.391 1 93.5 186 ARG A N 1
ATOM 1413 C CA . ARG A 1 186 ? -13.344 -32.625 -4.891 1 93.5 186 ARG A CA 1
ATOM 1414 C C . ARG A 1 186 ? -14 -33.688 -5.75 1 93.5 186 ARG A C 1
ATOM 1416 O O . ARG A 1 186 ? -14.609 -34.625 -5.223 1 93.5 186 ARG A O 1
ATOM 1423 N N . PHE A 1 187 ? -13.875 -33.5 -6.992 1 96.06 187 PHE A N 1
ATOM 1424 C CA . PHE A 1 187 ? -14.445 -34.5 -7.898 1 96.06 187 PHE A CA 1
ATOM 1425 C C . PHE A 1 187 ? -13.766 -35.844 -7.711 1 96.06 187 PHE A C 1
ATOM 1427 O O . PHE A 1 187 ? -14.445 -36.875 -7.594 1 96.06 187 PHE A O 1
ATOM 1434 N N . ILE A 1 188 ? -12.492 -35.875 -7.68 1 93.38 188 ILE A N 1
ATOM 1435 C CA . ILE A 1 188 ? -11.742 -37.125 -7.555 1 93.38 188 ILE A CA 1
ATOM 1436 C C . ILE A 1 188 ? -12.102 -37.812 -6.234 1 93.38 188 ILE A C 1
ATOM 1438 O O . ILE A 1 188 ? -12.328 -39 -6.199 1 93.38 188 ILE A O 1
ATOM 1442 N N . GLU A 1 189 ? -12.156 -37.031 -5.199 1 92.25 189 GLU A N 1
ATOM 1443 C CA . GLU A 1 189 ? -12.484 -37.594 -3.887 1 92.25 189 GLU A CA 1
ATOM 1444 C C . GLU A 1 189 ? -13.859 -38.25 -3.891 1 92.25 189 GLU A C 1
ATOM 1446 O O . GLU A 1 189 ? -14.031 -39.344 -3.324 1 92.25 189 GLU A O 1
ATOM 1451 N N . ARG A 1 190 ? -14.805 -37.625 -4.496 1 95.12 190 ARG A N 1
ATOM 1452 C CA . ARG A 1 190 ? -16.156 -38.188 -4.555 1 95.12 190 ARG A CA 1
ATOM 1453 C C . ARG A 1 190 ? -16.172 -39.469 -5.391 1 95.12 190 ARG A C 1
ATOM 1455 O O . ARG A 1 190 ? -16.75 -40.469 -4.977 1 95.12 190 ARG A O 1
ATOM 1462 N N . VAL A 1 191 ? -15.562 -39.406 -6.461 1 95.5 191 VAL A N 1
ATOM 1463 C CA . VAL A 1 191 ? -15.602 -40.562 -7.355 1 95.5 191 VAL A CA 1
ATOM 1464 C C . VAL A 1 191 ? -14.859 -41.719 -6.719 1 95.5 191 VAL A C 1
ATOM 1466 O O . VAL A 1 191 ? -15.281 -42.875 -6.852 1 95.5 191 VAL A O 1
ATOM 1469 N N . LYS A 1 192 ? -13.797 -41.469 -6.062 1 92.75 192 LYS A N 1
ATOM 1470 C CA . LYS A 1 192 ? -13.062 -42.531 -5.359 1 92.75 192 LYS A CA 1
ATOM 1471 C C . LYS A 1 192 ? -13.945 -43.219 -4.32 1 92.75 192 LYS A C 1
ATOM 1473 O O . LYS A 1 192 ? -13.742 -44.375 -3.992 1 92.75 192 LYS A O 1
ATOM 1478 N N . ARG A 1 193 ? -14.852 -42.469 -3.822 1 94.88 193 ARG A N 1
ATOM 1479 C CA . ARG A 1 193 ? -15.781 -43.031 -2.834 1 94.88 193 ARG A CA 1
ATOM 1480 C C . ARG A 1 193 ? -17 -43.625 -3.51 1 94.88 193 ARG A C 1
ATOM 1482 O O . ARG A 1 193 ? -17.953 -44.031 -2.836 1 94.88 193 ARG A O 1
ATOM 1489 N N . GLY A 1 194 ? -16.969 -43.625 -4.742 1 94.94 194 GLY A N 1
ATOM 1490 C CA . GLY A 1 194 ? -18.078 -44.188 -5.484 1 94.94 194 GLY A CA 1
ATOM 1491 C C . GLY A 1 194 ? -19.234 -43.219 -5.645 1 94.94 194 GLY A C 1
ATOM 1492 O O . GLY A 1 194 ? -20.359 -43.625 -5.953 1 94.94 194 GLY A O 1
ATOM 1493 N N . LEU A 1 195 ? -18.984 -41.969 -5.414 1 97 195 LEU A N 1
ATOM 1494 C CA . LEU A 1 195 ? -20.016 -40.969 -5.535 1 97 195 LEU A CA 1
ATOM 1495 C C . LEU A 1 195 ? -19.766 -40.062 -6.742 1 97 195 LEU A C 1
ATOM 1497 O O . LEU A 1 195 ? -18.625 -39.719 -7.027 1 97 195 LEU A O 1
ATOM 1501 N N . PRO A 1 196 ? -20.906 -39.719 -7.41 1 97.25 196 PRO A N 1
ATOM 1502 C CA . PRO A 1 196 ? -20.719 -38.781 -8.523 1 97.25 196 PRO A CA 1
ATOM 1503 C C . PRO A 1 196 ? -20.312 -37.406 -8.055 1 97.25 196 PRO A C 1
ATOM 1505 O O . PRO A 1 196 ? -20.688 -36.969 -6.961 1 97.25 196 PRO A O 1
ATOM 1508 N N . PRO A 1 197 ? -19.5 -36.688 -8.898 1 97.44 197 PRO A N 1
ATOM 1509 C CA . PRO A 1 197 ? -19.203 -35.281 -8.602 1 97.44 197 PRO A CA 1
ATOM 1510 C C . PRO A 1 197 ? -20.469 -34.406 -8.477 1 97.44 197 PRO A C 1
ATOM 1512 O O . PRO A 1 197 ? -21.484 -34.719 -9.094 1 97.44 197 PRO A O 1
ATOM 1515 N N . VAL A 1 198 ? -20.391 -33.344 -7.648 1 97.06 198 VAL A N 1
ATOM 1516 C CA . VAL A 1 198 ? -21.484 -32.406 -7.516 1 97.06 198 VAL A CA 1
ATOM 1517 C C . VAL A 1 198 ? -21.078 -31.062 -8.164 1 97.06 198 VAL A C 1
ATOM 1519 O O . VAL A 1 198 ? -20.047 -30.5 -7.828 1 97.06 198 VAL A O 1
ATOM 1522 N N . ILE A 1 199 ? -21.859 -30.641 -9.078 1 96.88 199 ILE A N 1
ATOM 1523 C CA . ILE A 1 199 ? -21.641 -29.375 -9.789 1 96.88 199 ILE A CA 1
ATOM 1524 C C . ILE A 1 199 ? -22.578 -28.312 -9.234 1 96.88 199 ILE A C 1
ATOM 1526 O O . ILE A 1 199 ? -23.797 -28.5 -9.18 1 96.88 199 ILE A O 1
ATOM 1530 N N . TYR A 1 200 ? -22.031 -27.328 -8.797 1 94.5 200 TYR A N 1
ATOM 1531 C CA . TYR A 1 200 ? -22.844 -26.188 -8.414 1 94.5 200 TYR A CA 1
ATOM 1532 C C . TYR A 1 200 ? -23.125 -25.281 -9.609 1 94.5 200 TYR A C 1
ATOM 1534 O O . TYR A 1 200 ? -22.219 -24.641 -10.141 1 94.5 200 TYR A O 1
ATOM 1542 N N . GLY A 1 201 ? -24.344 -25.188 -9.984 1 94.56 201 GLY A N 1
ATOM 1543 C CA . GLY A 1 201 ? -24.734 -24.531 -11.227 1 94.56 201 GLY A CA 1
ATOM 1544 C C . GLY A 1 201 ? -25.031 -25.5 -12.352 1 94.56 201 GLY A C 1
ATOM 1545 O O . GLY A 1 201 ? -25.438 -26.641 -12.109 1 94.56 201 GLY A O 1
ATOM 1546 N N . ASP A 1 202 ? -24.906 -25.062 -13.57 1 95.69 202 ASP A N 1
ATOM 1547 C CA . ASP A 1 202 ? -25.328 -25.859 -14.719 1 95.69 202 ASP A CA 1
ATOM 1548 C C . ASP A 1 202 ? -24.141 -26.594 -15.336 1 95.69 202 ASP A C 1
ATOM 1550 O O . ASP A 1 202 ? -24.297 -27.359 -16.297 1 95.69 202 ASP A O 1
ATOM 1554 N N . GLY A 1 203 ? -22.984 -26.297 -14.797 1 96 203 GLY A N 1
ATOM 1555 C CA . GLY A 1 203 ? -21.797 -27.016 -15.242 1 96 203 GLY A CA 1
ATOM 1556 C C . GLY A 1 203 ? -21.141 -26.375 -16.453 1 96 203 GLY A C 1
ATOM 1557 O O . GLY A 1 203 ? -20.078 -26.812 -16.891 1 96 203 GLY A O 1
ATOM 1558 N N . ASN A 1 204 ? -21.734 -25.375 -16.906 1 95.5 204 ASN A N 1
ATOM 1559 C CA . ASN A 1 204 ? -21.234 -24.766 -18.125 1 95.5 204 ASN A CA 1
ATOM 1560 C C . ASN A 1 204 ? -20.156 -23.734 -17.844 1 95.5 204 ASN A C 1
ATOM 1562 O O . ASN A 1 204 ? -19.5 -23.234 -18.766 1 95.5 204 ASN A O 1
ATOM 1566 N N . GLN A 1 205 ? -19.922 -23.422 -16.547 1 96.38 205 GLN A N 1
ATOM 1567 C CA . GLN A 1 205 ? -18.797 -22.547 -16.203 1 96.38 205 GLN A CA 1
ATOM 1568 C C . GLN A 1 205 ? -17.469 -23.188 -16.578 1 96.38 205 GLN A C 1
ATOM 1570 O O . GLN A 1 205 ? -17.297 -24.406 -16.453 1 96.38 205 GLN A O 1
ATOM 1575 N N . ALA A 1 206 ? -16.641 -22.359 -17.109 1 97.5 206 ALA A N 1
ATOM 1576 C CA . ALA A 1 206 ? -15.406 -22.891 -17.672 1 97.5 206 ALA A CA 1
ATOM 1577 C C . ALA A 1 206 ? -14.188 -22.359 -16.906 1 97.5 206 ALA A C 1
ATOM 1579 O O . ALA A 1 206 ? -14.195 -21.219 -16.438 1 97.5 206 ALA A O 1
ATOM 1580 N N . ARG A 1 207 ? -13.195 -23.172 -16.75 1 98.12 207 ARG A N 1
ATOM 1581 C CA . ARG A 1 207 ? -11.891 -22.844 -16.188 1 98.12 207 ARG A CA 1
ATOM 1582 C C . ARG A 1 207 ? -10.766 -23.328 -17.078 1 98.12 207 ARG A C 1
ATOM 1584 O O . ARG A 1 207 ? -10.969 -24.203 -17.938 1 98.12 207 ARG A O 1
ATOM 1591 N N . ASP A 1 208 ? -9.672 -22.688 -17.016 1 98.44 208 ASP A N 1
ATOM 1592 C CA . ASP A 1 208 ? -8.414 -23.078 -17.656 1 98.44 208 ASP A CA 1
ATOM 1593 C C . ASP A 1 208 ? -7.504 -23.797 -16.672 1 98.44 208 ASP A C 1
ATOM 1595 O O . ASP A 1 208 ? -6.895 -23.156 -15.797 1 98.44 208 ASP A O 1
ATOM 1599 N N . PHE A 1 209 ? -7.41 -25.156 -16.781 1 98.38 209 PHE A N 1
ATOM 1600 C CA . PHE A 1 209 ? -6.625 -25.984 -15.859 1 98.38 209 PHE A CA 1
ATOM 1601 C C . PHE A 1 209 ? -5.246 -26.266 -16.438 1 98.38 209 PHE A C 1
ATOM 1603 O O . PHE A 1 209 ? -5.129 -26.875 -17.5 1 98.38 209 PHE A O 1
ATOM 1610 N N . ILE A 1 210 ? -4.25 -25.906 -15.727 1 98.56 210 ILE A N 1
ATOM 1611 C CA . ILE A 1 210 ? -2.889 -26.141 -16.188 1 98.56 210 ILE A CA 1
ATOM 1612 C C . ILE A 1 210 ? -2.152 -27.016 -15.172 1 98.56 210 ILE A C 1
ATOM 1614 O O . ILE A 1 210 ? -2.301 -26.844 -13.961 1 98.56 210 ILE A O 1
ATOM 1618 N N . HIS A 1 211 ? -1.425 -28.016 -15.711 1 98.44 211 HIS A N 1
ATOM 1619 C CA . HIS A 1 211 ? -0.652 -28.891 -14.844 1 98.44 211 HIS A CA 1
ATOM 1620 C C . HIS A 1 211 ? 0.542 -28.172 -14.234 1 98.44 211 HIS A C 1
ATOM 1622 O O . HIS A 1 211 ? 1.204 -27.375 -14.914 1 98.44 211 HIS A O 1
ATOM 1628 N N . VAL A 1 212 ? 0.902 -28.453 -13.016 1 98.31 212 VAL A N 1
ATOM 1629 C CA . VAL A 1 212 ? 1.928 -27.75 -12.25 1 98.31 212 VAL A CA 1
ATOM 1630 C C . VAL A 1 212 ? 3.283 -27.906 -12.938 1 98.31 212 VAL A C 1
ATOM 1632 O O . VAL A 1 212 ? 4.125 -27.016 -12.875 1 98.31 212 VAL A O 1
ATOM 1635 N N . LEU A 1 213 ? 3.535 -29.031 -13.625 1 98.31 213 LEU A N 1
ATOM 1636 C CA . LEU A 1 213 ? 4.809 -29.234 -14.305 1 98.31 213 LEU A CA 1
ATOM 1637 C C . LEU A 1 213 ? 4.957 -28.266 -15.477 1 98.31 213 LEU A C 1
ATOM 1639 O O . LEU A 1 213 ? 6.066 -27.844 -15.797 1 98.31 213 LEU A O 1
ATOM 1643 N N . ASP A 1 214 ? 3.828 -27.922 -16.156 1 98.75 214 ASP A N 1
ATOM 1644 C CA . ASP A 1 214 ? 3.879 -26.906 -17.188 1 98.75 214 ASP A CA 1
ATOM 1645 C C . ASP A 1 214 ? 4.184 -25.531 -16.594 1 98.75 214 ASP A C 1
ATOM 1647 O O . ASP A 1 214 ? 4.887 -24.719 -17.203 1 98.75 214 ASP A O 1
ATOM 1651 N N . VAL A 1 215 ? 3.646 -25.281 -15.398 1 98.81 215 VAL A N 1
ATOM 1652 C CA . VAL A 1 215 ? 3.98 -24.047 -14.695 1 98.81 215 VAL A CA 1
ATOM 1653 C C . VAL A 1 215 ? 5.473 -24.016 -14.367 1 98.81 215 VAL A C 1
ATOM 1655 O O . VAL A 1 215 ? 6.148 -23.016 -14.594 1 98.81 215 VAL A O 1
ATOM 1658 N N . ALA A 1 216 ? 6.027 -25.125 -13.883 1 98.81 216 ALA A N 1
ATOM 1659 C CA . ALA A 1 216 ? 7.453 -25.234 -13.578 1 98.81 216 ALA A CA 1
ATOM 1660 C C . ALA A 1 216 ? 8.297 -24.984 -14.82 1 98.81 216 ALA A C 1
ATOM 1662 O O . ALA A 1 216 ? 9.344 -24.328 -14.742 1 98.81 216 ALA A O 1
ATOM 1663 N N . ARG A 1 217 ? 7.84 -25.484 -15.969 1 98.38 217 ARG A N 1
ATOM 1664 C CA . ARG A 1 217 ? 8.547 -25.266 -17.234 1 98.38 217 ARG A CA 1
ATOM 1665 C C . ARG A 1 217 ? 8.602 -23.781 -17.578 1 98.38 217 ARG A C 1
ATOM 1667 O O . ARG A 1 217 ? 9.633 -23.297 -18.047 1 98.38 217 ARG A O 1
ATOM 1674 N N . VAL A 1 218 ? 7.461 -23.109 -17.406 1 98.75 218 VAL A N 1
ATOM 1675 C CA . VAL A 1 218 ? 7.43 -21.672 -17.656 1 98.75 218 VAL A CA 1
ATOM 1676 C C . VAL A 1 218 ? 8.43 -20.953 -16.75 1 98.75 218 VAL A C 1
ATOM 1678 O O . VAL A 1 218 ? 9.195 -20.109 -17.188 1 98.75 218 VAL A O 1
ATOM 1681 N N . ILE A 1 219 ? 8.461 -21.312 -15.453 1 98.75 219 ILE A N 1
ATOM 1682 C CA . ILE A 1 219 ? 9.367 -20.719 -14.477 1 98.75 219 ILE A CA 1
ATOM 1683 C C . ILE A 1 219 ? 10.812 -20.938 -14.906 1 98.75 219 ILE A C 1
ATOM 1685 O O . ILE A 1 219 ? 11.633 -20.031 -14.852 1 98.75 219 ILE A O 1
ATOM 1689 N N . GLU A 1 220 ? 11.125 -22.172 -15.344 1 98.06 220 GLU A N 1
ATOM 1690 C CA . GLU A 1 220 ? 12.469 -22.469 -15.836 1 98.06 220 GLU A CA 1
ATOM 1691 C C . GLU A 1 220 ? 12.859 -21.547 -16.984 1 98.06 220 GLU A C 1
ATOM 1693 O O . GLU A 1 220 ? 13.961 -21 -17.016 1 98.06 220 GLU A O 1
ATOM 1698 N N . ARG A 1 221 ? 11.891 -21.406 -17.969 1 97.25 221 ARG A N 1
ATOM 1699 C CA . ARG A 1 221 ? 12.156 -20.547 -19.109 1 97.25 221 ARG A CA 1
ATOM 1700 C C . ARG A 1 221 ? 12.438 -19.109 -18.656 1 97.25 221 ARG A C 1
ATOM 1702 O O . ARG A 1 221 ? 13.336 -18.453 -19.203 1 97.25 221 ARG A O 1
ATOM 1709 N N . VAL A 1 222 ? 11.695 -18.688 -17.703 1 97.94 222 VAL A N 1
ATOM 1710 C CA . VAL A 1 222 ? 11.82 -17.312 -17.234 1 97.94 222 VAL A CA 1
ATOM 1711 C C . VAL A 1 222 ? 13.164 -17.109 -16.547 1 97.94 222 VAL A C 1
ATOM 1713 O O . VAL A 1 222 ? 13.867 -16.125 -16.812 1 97.94 222 VAL A O 1
ATOM 1716 N N . ILE A 1 223 ? 13.633 -18.016 -15.664 1 96.81 223 ILE A N 1
ATOM 1717 C CA . ILE A 1 223 ? 14.82 -17.781 -14.852 1 96.81 223 ILE A CA 1
ATOM 1718 C C . ILE A 1 223 ? 16.078 -17.984 -15.703 1 96.81 223 ILE A C 1
ATOM 1720 O O . ILE A 1 223 ? 17.172 -17.625 -15.289 1 96.81 223 ILE A O 1
ATOM 1724 N N . THR A 1 224 ? 15.93 -18.562 -16.922 1 93.75 224 THR A N 1
ATOM 1725 C CA . THR A 1 224 ? 17.062 -18.797 -17.797 1 93.75 224 THR A CA 1
ATOM 1726 C C . THR A 1 224 ? 17.094 -17.781 -18.953 1 93.75 224 THR A C 1
ATOM 1728 O O . THR A 1 224 ? 17.969 -17.828 -19.812 1 93.75 224 THR A O 1
ATOM 1731 N N . GLY A 1 225 ? 16.047 -16.906 -18.969 1 91.75 225 GLY A N 1
ATOM 1732 C CA . GLY A 1 225 ? 15.961 -15.922 -20.031 1 91.75 225 GLY A CA 1
ATOM 1733 C C . GLY A 1 225 ? 16 -14.492 -19.531 1 91.75 225 GLY A C 1
ATOM 1734 O O . GLY A 1 225 ? 16.266 -14.25 -18.344 1 91.75 225 GLY A O 1
ATOM 1735 N N . ASP A 1 226 ? 15.891 -13.523 -20.5 1 91.81 226 ASP A N 1
ATOM 1736 C CA . ASP A 1 226 ? 15.883 -12.102 -20.203 1 91.81 226 ASP A CA 1
ATOM 1737 C C . ASP A 1 226 ? 14.531 -11.469 -20.531 1 91.81 226 ASP A C 1
ATOM 1739 O O . ASP A 1 226 ? 14.352 -10.898 -21.609 1 91.81 226 ASP A O 1
ATOM 1743 N N . TYR A 1 227 ? 13.602 -11.766 -19.594 1 96.19 227 TYR A N 1
ATOM 1744 C CA . TYR A 1 227 ? 12.227 -11.32 -19.828 1 96.19 227 TYR A CA 1
ATOM 1745 C C . TYR A 1 227 ? 11.789 -10.336 -18.75 1 96.19 227 TYR A C 1
ATOM 1747 O O . TYR A 1 227 ? 10.602 -10.234 -18.438 1 96.19 227 TYR A O 1
ATOM 1755 N N . TRP A 1 228 ? 12.742 -9.609 -18.219 1 96.19 228 TRP A N 1
ATOM 1756 C CA . TRP A 1 228 ? 12.492 -8.781 -17.031 1 96.19 228 TRP A CA 1
ATOM 1757 C C . TRP A 1 228 ? 11.531 -7.645 -17.375 1 96.19 228 TRP A C 1
ATOM 1759 O O . TRP A 1 228 ? 11.625 -7.027 -18.438 1 96.19 228 TRP A O 1
ATOM 1769 N N . GLY A 1 229 ? 10.602 -7.418 -16.453 1 97.62 229 GLY A N 1
ATOM 1770 C CA . GLY A 1 229 ? 9.586 -6.391 -16.609 1 97.62 229 GLY A CA 1
ATOM 1771 C C . GLY A 1 229 ? 8.281 -6.926 -17.172 1 97.62 229 GLY A C 1
ATOM 1772 O O . GLY A 1 229 ? 7.277 -6.215 -17.203 1 97.62 229 GLY A O 1
ATOM 1773 N N . GLU A 1 230 ? 8.258 -8.219 -17.531 1 98.31 230 GLU A N 1
ATOM 1774 C CA . GLU A 1 230 ? 7.098 -8.797 -18.203 1 98.31 230 GLU A CA 1
ATOM 1775 C C . GLU A 1 230 ? 6.152 -9.453 -17.203 1 98.31 230 GLU A C 1
ATOM 1777 O O . GLU A 1 230 ? 6.559 -9.797 -16.078 1 98.31 230 GLU A O 1
ATOM 1782 N N . THR A 1 231 ? 4.93 -9.469 -17.516 1 98.88 231 THR A N 1
ATOM 1783 C CA . THR A 1 231 ? 3.877 -10.25 -16.875 1 98.88 231 THR A CA 1
ATOM 1784 C C . THR A 1 231 ? 3.279 -11.266 -17.844 1 98.88 231 THR A C 1
ATOM 1786 O O . THR A 1 231 ? 2.979 -10.922 -19 1 98.88 231 THR A O 1
ATOM 1789 N N . PHE A 1 232 ? 3.162 -12.562 -17.453 1 98.88 232 PHE A N 1
ATOM 1790 C CA . PHE A 1 232 ? 2.621 -13.594 -18.328 1 98.88 232 PHE A CA 1
ATOM 1791 C C . PHE A 1 232 ? 1.453 -14.312 -17.672 1 98.88 232 PHE A C 1
ATOM 1793 O O . PHE A 1 232 ? 1.529 -14.68 -16.5 1 98.88 232 PHE A O 1
ATOM 1800 N N . ASN A 1 233 ? 0.413 -14.438 -18.359 1 98.88 233 ASN A N 1
ATOM 1801 C CA . ASN A 1 233 ? -0.542 -15.5 -18.031 1 98.88 233 ASN A CA 1
ATOM 1802 C C . ASN A 1 233 ? 0.063 -16.875 -18.25 1 98.88 233 ASN A C 1
ATOM 1804 O O . ASN A 1 233 ? 0.741 -17.125 -19.25 1 98.88 233 ASN A O 1
ATOM 1808 N N . VAL A 1 234 ? -0.157 -17.719 -17.266 1 98.88 234 VAL A N 1
ATOM 1809 C CA . VAL A 1 234 ? 0.31 -19.094 -17.375 1 98.88 234 VAL A CA 1
ATOM 1810 C C . VAL A 1 234 ? -0.876 -20.062 -17.297 1 98.88 234 VAL A C 1
ATOM 1812 O O . VAL A 1 234 ? -1.339 -20.391 -16.203 1 98.88 234 VAL A O 1
ATOM 1815 N N . GLY A 1 235 ? -1.384 -20.438 -18.359 1 98.69 235 GLY A N 1
ATOM 1816 C CA . GLY A 1 235 ? -2.488 -21.359 -18.562 1 98.69 235 GLY A CA 1
ATOM 1817 C C . GLY A 1 235 ? -2.371 -22.172 -19.828 1 98.69 235 GLY A C 1
ATOM 1818 O O . GLY A 1 235 ? -1.302 -22.234 -20.438 1 98.69 235 GLY A O 1
ATOM 1819 N N . THR A 1 236 ? -3.396 -22.922 -20.188 1 98.56 236 THR A N 1
ATOM 1820 C CA . THR A 1 236 ? -3.416 -23.672 -21.422 1 98.56 236 THR A CA 1
ATOM 1821 C C . THR A 1 236 ? -4.098 -22.875 -22.531 1 98.56 236 THR A C 1
ATOM 1823 O O . THR A 1 236 ? -3.906 -23.156 -23.719 1 98.56 236 THR A O 1
ATOM 1826 N N . GLY A 1 237 ? -4.879 -21.906 -22.109 1 98.25 237 GLY A N 1
ATOM 1827 C CA . GLY A 1 237 ? -5.707 -21.188 -23.062 1 98.25 237 GLY A CA 1
ATOM 1828 C C . GLY A 1 237 ? -6.93 -21.984 -23.5 1 98.25 237 GLY A C 1
ATOM 1829 O O . GLY A 1 237 ? -7.703 -21.516 -24.344 1 98.25 237 GLY A O 1
ATOM 1830 N N . VAL A 1 238 ? -7.133 -23.078 -22.953 1 98.06 238 VAL A N 1
ATOM 1831 C CA . VAL A 1 238 ? -8.242 -23.953 -23.328 1 98.06 238 VAL A CA 1
ATOM 1832 C C . VAL A 1 238 ? -9.297 -23.938 -22.219 1 98.06 238 VAL A C 1
ATOM 1834 O O . VAL A 1 238 ? -9.039 -24.375 -21.094 1 98.06 238 VAL A O 1
ATOM 1837 N N . PRO A 1 239 ? -10.469 -23.422 -22.484 1 98.38 239 PRO A N 1
ATOM 1838 C CA . PRO A 1 239 ? -11.539 -23.516 -21.484 1 98.38 239 PRO A CA 1
ATOM 1839 C C . PRO A 1 239 ? -12.062 -24.938 -21.297 1 98.38 239 PRO A C 1
ATOM 1841 O O . PRO A 1 239 ? -12.289 -25.641 -22.281 1 98.38 239 PRO A O 1
ATOM 1844 N N . THR A 1 240 ? -12.148 -25.359 -20.078 1 98.31 240 THR A N 1
ATOM 1845 C CA . THR A 1 240 ? -12.773 -26.625 -19.703 1 98.31 240 THR A CA 1
ATOM 1846 C C . THR A 1 240 ? -14.039 -26.391 -18.891 1 98.31 240 THR A C 1
ATOM 1848 O O . THR A 1 240 ? -13.984 -25.766 -17.828 1 98.31 240 THR A O 1
ATOM 1851 N N . ARG A 1 241 ? -15.141 -26.828 -19.438 1 97.62 241 ARG A N 1
ATOM 1852 C CA . ARG A 1 241 ? -16.375 -26.734 -18.672 1 97.62 241 ARG A CA 1
ATOM 1853 C C . ARG A 1 241 ? -16.359 -27.703 -17.484 1 97.62 241 ARG A C 1
ATOM 1855 O O . ARG A 1 241 ? -15.82 -28.812 -17.594 1 97.62 241 ARG A O 1
ATOM 1862 N N . ILE A 1 242 ? -16.922 -27.266 -16.438 1 97.69 242 ILE A N 1
ATOM 1863 C CA . ILE A 1 242 ? -16.906 -28.047 -15.203 1 97.69 242 ILE A CA 1
ATOM 1864 C C . ILE A 1 242 ? -17.609 -29.391 -15.43 1 97.69 242 ILE A C 1
ATOM 1866 O O . ILE A 1 242 ? -17.203 -30.422 -14.891 1 97.69 242 ILE A O 1
ATOM 1870 N N . ILE A 1 243 ? -18.719 -29.359 -16.281 1 97.94 243 ILE A N 1
ATOM 1871 C CA . ILE A 1 243 ? -19.422 -30.609 -16.562 1 97.94 243 ILE A CA 1
ATOM 1872 C C . ILE A 1 243 ? -18.516 -31.547 -17.344 1 97.94 243 ILE A C 1
ATOM 1874 O O . ILE A 1 243 ? -18.547 -32.781 -17.125 1 97.94 243 ILE A O 1
ATOM 1878 N N . ASP A 1 244 ? -17.688 -31.016 -18.219 1 97.81 244 ASP A N 1
ATOM 1879 C CA . ASP A 1 244 ? -16.75 -31.844 -18.969 1 97.81 244 ASP A CA 1
ATOM 1880 C C . ASP A 1 244 ? -15.656 -32.375 -18.062 1 97.81 244 ASP A C 1
ATOM 1882 O O . ASP A 1 244 ? -15.234 -33.531 -18.203 1 97.81 244 ASP A O 1
ATOM 1886 N N . LEU A 1 245 ? -15.188 -31.562 -17.141 1 97.69 245 LEU A N 1
ATOM 1887 C CA . LEU A 1 245 ? -14.234 -32.031 -16.141 1 97.69 245 LEU A CA 1
ATOM 1888 C C . LEU A 1 245 ? -14.805 -33.156 -15.312 1 97.69 245 LEU A C 1
ATOM 1890 O O . LEU A 1 245 ? -14.141 -34.188 -15.094 1 97.69 245 LEU A O 1
ATOM 1894 N N . ALA A 1 246 ? -16.031 -33 -14.906 1 97.88 246 ALA A N 1
ATOM 1895 C CA . ALA A 1 246 ? -16.688 -34.031 -14.117 1 97.88 246 ALA A CA 1
ATOM 1896 C C . ALA A 1 246 ? -16.766 -35.344 -14.891 1 97.88 246 ALA A C 1
ATOM 1898 O O . ALA A 1 246 ? -16.422 -36.406 -14.359 1 97.88 246 ALA A O 1
ATOM 1899 N N . ARG A 1 247 ? -17.188 -35.219 -16.062 1 97.62 247 ARG A N 1
ATOM 1900 C CA . ARG A 1 247 ? -17.312 -36.406 -16.906 1 97.62 247 ARG A CA 1
ATOM 1901 C C . ARG A 1 247 ? -15.953 -37.031 -17.141 1 97.62 247 ARG A C 1
ATOM 1903 O O . ARG A 1 247 ? -15.836 -38.281 -17.156 1 97.62 247 ARG A O 1
ATOM 1910 N N . LEU A 1 248 ? -14.984 -36.25 -17.391 1 96.62 248 LEU A N 1
ATOM 1911 C CA . LEU A 1 248 ? -13.633 -36.75 -17.594 1 96.62 248 LEU A CA 1
ATOM 1912 C C . LEU A 1 248 ? -13.156 -37.531 -16.359 1 96.62 248 LEU A C 1
ATOM 1914 O O . LEU A 1 248 ? -12.648 -38.656 -16.484 1 96.62 248 LEU A O 1
ATOM 1918 N N . VAL A 1 249 ? -13.312 -36.969 -15.18 1 96.5 249 VAL A N 1
ATOM 1919 C CA . VAL A 1 249 ? -12.906 -37.625 -13.93 1 96.5 249 VAL A CA 1
ATOM 1920 C C . VAL A 1 249 ? -13.68 -38.938 -13.742 1 96.5 249 VAL A C 1
ATOM 1922 O O . VAL A 1 249 ? -13.102 -39.969 -13.422 1 96.5 249 VAL A O 1
ATOM 1925 N N . MET A 1 250 ? -14.984 -38.875 -13.969 1 97.31 250 MET A N 1
ATOM 1926 C CA . MET A 1 250 ? -15.812 -40.062 -13.844 1 97.31 250 MET A CA 1
ATOM 1927 C C . MET A 1 250 ? -15.336 -41.156 -14.789 1 97.31 250 MET A C 1
ATOM 1929 O O . MET A 1 250 ? -15.18 -42.312 -14.383 1 97.31 250 MET A O 1
ATOM 1933 N N . GLY 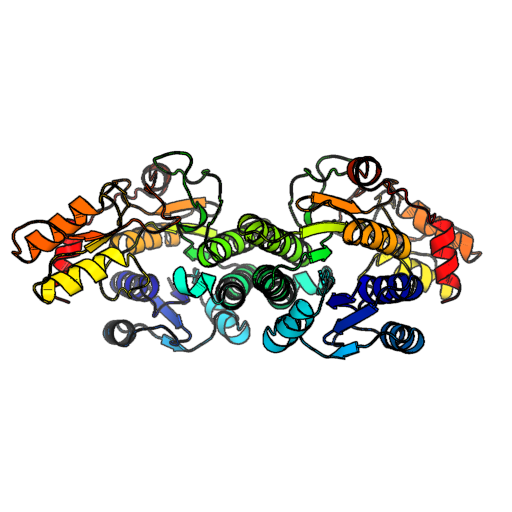A 1 251 ? -15.078 -40.75 -15.945 1 96.19 251 GLY A N 1
ATOM 1934 C CA . GLY A 1 251 ? -14.594 -41.688 -16.938 1 96.19 251 GLY A CA 1
ATOM 1935 C C . GLY A 1 251 ? -13.266 -42.312 -16.547 1 96.19 251 GLY A C 1
ATOM 1936 O O . GLY A 1 251 ? -13.07 -43.531 -16.719 1 96.19 251 GLY A O 1
ATOM 1937 N N . LEU A 1 252 ? -12.391 -41.594 -16.125 1 94.25 252 LEU A N 1
ATOM 1938 C CA . LEU A 1 252 ? -11.07 -42.062 -15.734 1 94.25 252 LEU A CA 1
ATOM 1939 C C . LEU A 1 252 ? -11.164 -43.094 -14.602 1 94.25 252 LEU A C 1
ATOM 1941 O O . LEU A 1 252 ? -10.336 -44 -14.508 1 94.25 252 LEU A O 1
ATOM 1945 N N . PHE A 1 253 ? -12.18 -42.969 -13.805 1 92.56 253 PHE A N 1
ATOM 1946 C CA . PHE A 1 253 ? -12.352 -43.906 -12.688 1 92.56 253 PHE A CA 1
ATOM 1947 C C . PHE A 1 253 ? -13.383 -44.969 -13.008 1 92.56 253 PHE A C 1
ATOM 1949 O O . PHE A 1 253 ? -13.781 -45.75 -12.141 1 92.56 253 PHE A O 1
ATOM 1956 N N . GLY A 1 254 ? -13.797 -44.969 -14.227 1 94.12 254 GLY A N 1
ATOM 1957 C CA . GLY A 1 254 ? -14.727 -46 -14.68 1 94.12 254 GLY A CA 1
ATOM 1958 C C . GLY A 1 254 ? -16.125 -45.812 -14.133 1 94.12 254 GLY A C 1
ATOM 1959 O O . GLY A 1 254 ? -16.875 -46.781 -13.992 1 94.12 254 GLY A O 1
ATOM 1960 N N . MET A 1 255 ? -16.359 -44.594 -13.766 1 95.25 255 MET A N 1
ATOM 1961 C CA . MET A 1 255 ? -17.703 -44.312 -13.266 1 95.25 255 MET A CA 1
ATOM 1962 C C . MET A 1 255 ? -18.625 -43.938 -14.406 1 95.25 255 MET A C 1
ATOM 1964 O O . MET A 1 255 ? -18.328 -43 -15.172 1 95.25 255 MET A O 1
ATOM 1968 N N . ASP A 1 256 ? -19.734 -44.594 -14.461 1 93.81 256 ASP A N 1
ATOM 1969 C CA . ASP A 1 256 ? -20.766 -44.281 -15.445 1 93.81 256 ASP A CA 1
ATOM 1970 C C . ASP A 1 256 ? -21.781 -43.312 -14.875 1 93.81 256 ASP A C 1
ATOM 1972 O O . ASP A 1 256 ? -21.859 -43.094 -13.656 1 93.81 256 ASP A O 1
ATOM 1976 N N . GLY A 1 257 ? -22.422 -42.625 -15.875 1 93.38 257 GLY A N 1
ATOM 1977 C CA . GLY A 1 257 ? -23.516 -41.75 -15.461 1 93.38 257 GLY A CA 1
ATOM 1978 C C . GLY A 1 257 ? -23.172 -40.281 -15.609 1 93.38 257 GLY A C 1
ATOM 1979 O O . GLY A 1 257 ? -22.375 -39.875 -16.469 1 93.38 257 GLY A O 1
ATOM 1980 N N . GLU A 1 258 ? -24.047 -39.469 -14.797 1 96 258 GLU A N 1
ATOM 1981 C CA . GLU A 1 258 ? -23.922 -38 -14.836 1 96 258 GLU A CA 1
ATOM 1982 C C . GLU A 1 258 ? -23.562 -37.438 -13.469 1 96 258 GLU A C 1
ATOM 1984 O O . GLU A 1 258 ? -23.891 -38.062 -12.438 1 96 258 GLU A O 1
ATOM 1989 N N . PRO A 1 259 ? -22.828 -36.406 -13.539 1 97.62 259 PRO A N 1
ATOM 1990 C CA . PRO A 1 259 ? -22.641 -35.719 -12.25 1 97.62 259 PRO A CA 1
ATOM 1991 C C . PRO A 1 259 ? -23.938 -35.219 -11.648 1 97.62 259 PRO A C 1
ATOM 1993 O O . PRO A 1 259 ? -24.984 -35.25 -12.312 1 97.62 259 PRO A O 1
ATOM 1996 N N . LEU A 1 260 ? -23.891 -34.875 -10.344 1 97.38 260 LEU A N 1
ATOM 1997 C CA . LEU A 1 260 ? -25.016 -34.219 -9.672 1 97.38 260 LEU A CA 1
ATOM 1998 C C . LEU A 1 260 ? -24.922 -32.719 -9.773 1 97.38 260 LEU A C 1
ATOM 2000 O O . LEU A 1 260 ? -23.812 -32.156 -9.914 1 97.38 260 LEU A O 1
ATOM 2004 N N . PHE A 1 261 ? -26.094 -32.125 -9.727 1 96.19 261 PHE A N 1
ATOM 2005 C CA . PHE A 1 261 ? -26.141 -30.672 -9.805 1 96.19 261 PHE A CA 1
ATOM 2006 C C . PHE A 1 261 ? -26.75 -30.078 -8.539 1 96.19 261 PHE A C 1
ATOM 2008 O O . PHE A 1 261 ? -27.703 -30.641 -7.984 1 96.19 261 PHE A O 1
ATOM 2015 N N . ASP A 1 262 ? -26.125 -29.094 -8.109 1 95.75 262 ASP A N 1
ATOM 2016 C CA . ASP A 1 262 ? -26.656 -28.297 -6.996 1 95.75 262 ASP A CA 1
ATOM 2017 C C . ASP A 1 262 ? -26.734 -26.828 -7.367 1 95.75 262 ASP A C 1
ATOM 2019 O O . ASP A 1 262 ? -26.312 -26.422 -8.461 1 95.75 262 ASP A O 1
ATOM 2023 N N . LYS A 1 263 ? -27.5 -25.969 -6.492 1 92.56 263 LYS A N 1
ATOM 2024 C CA . LYS A 1 263 ? -27.672 -24.547 -6.746 1 92.56 263 LYS A CA 1
ATOM 2025 C C . LYS A 1 263 ? -26.328 -23.844 -6.93 1 92.56 263 LYS A C 1
ATOM 2027 O O . LYS A 1 263 ? -25.359 -24.188 -6.258 1 92.56 263 LYS A O 1
ATOM 2032 N N . PRO A 1 264 ? -26.375 -22.922 -7.844 1 90.38 264 PRO A N 1
ATOM 2033 C CA . PRO A 1 264 ? -25.125 -22.172 -8.055 1 90.38 264 PRO A CA 1
ATOM 2034 C C . PRO A 1 264 ? -24.672 -21.422 -6.805 1 90.38 264 PRO A C 1
ATOM 2036 O O . PRO A 1 264 ? -25.5 -21.016 -5.984 1 90.38 264 PRO A O 1
ATOM 2039 N N . ARG A 1 265 ? -23.359 -21.375 -6.727 1 86.56 265 ARG A N 1
ATOM 2040 C CA . ARG A 1 265 ? -22.797 -20.562 -5.648 1 86.56 265 ARG A CA 1
ATOM 2041 C C . ARG A 1 265 ? -22.797 -19.078 -6.012 1 86.56 265 ARG A C 1
ATOM 2043 O O . ARG A 1 265 ? -22.297 -18.688 -7.066 1 86.56 265 ARG A O 1
ATOM 2050 N N . PRO A 1 266 ? -23.438 -18.172 -5.117 1 81.94 266 PRO A N 1
ATOM 2051 C CA . PRO A 1 266 ? -23.469 -16.734 -5.43 1 81.94 266 PRO A CA 1
ATOM 2052 C C . PRO A 1 266 ? -22.078 -16.141 -5.637 1 81.94 266 PRO A C 1
ATOM 2054 O O . PRO A 1 266 ? -21.156 -16.453 -4.887 1 81.94 266 PRO A O 1
ATOM 2057 N N . GLY A 1 267 ? -21.953 -15.469 -6.789 1 80.31 267 GLY A N 1
ATOM 2058 C CA . GLY A 1 267 ? -20.734 -14.695 -7.012 1 80.31 267 GLY A CA 1
ATOM 2059 C C . GLY A 1 267 ? -19.672 -15.469 -7.762 1 80.31 267 GLY A C 1
ATOM 2060 O O . GLY A 1 267 ? -18.578 -14.945 -8.016 1 80.31 267 GLY A O 1
ATOM 2061 N N . ASP A 1 268 ? -20.031 -16.672 -8.133 1 86 268 ASP A N 1
ATOM 2062 C CA . ASP A 1 268 ? -19.047 -17.469 -8.844 1 86 268 ASP A CA 1
ATOM 2063 C C . ASP A 1 268 ? -18.766 -16.906 -10.242 1 86 268 ASP A C 1
ATOM 2065 O O . ASP A 1 268 ? -19.703 -16.453 -10.922 1 86 268 ASP A O 1
ATOM 2069 N N . ILE A 1 269 ? -17.578 -16.984 -10.641 1 91.81 269 ILE A N 1
ATOM 2070 C CA . ILE A 1 269 ? -17.156 -16.594 -11.984 1 91.81 269 ILE A CA 1
ATOM 2071 C C . ILE A 1 269 ? -17.641 -17.609 -13 1 91.81 269 ILE A C 1
ATOM 2073 O O . ILE A 1 269 ? -17.516 -18.828 -12.781 1 91.81 269 ILE A O 1
ATOM 2077 N N . ARG A 1 270 ? -18.25 -17.156 -14.055 1 94.56 270 ARG A N 1
ATOM 2078 C CA . ARG A 1 270 ? -18.781 -18.078 -15.062 1 94.56 270 ARG A CA 1
ATOM 2079 C C . ARG A 1 270 ? -17.641 -18.688 -15.875 1 94.56 270 ARG A C 1
ATOM 2081 O O . ARG A 1 270 ? -17.516 -19.922 -15.961 1 94.56 270 ARG A O 1
ATOM 2088 N N . ASP A 1 271 ? -16.906 -17.797 -16.531 1 97.19 271 ASP A N 1
ATOM 2089 C CA . ASP A 1 271 ? -15.812 -18.297 -17.359 1 97.19 271 ASP A CA 1
ATOM 2090 C C . ASP A 1 271 ? -14.5 -17.578 -17.031 1 97.19 271 ASP A C 1
ATOM 2092 O O . ASP A 1 271 ? -14.484 -16.375 -16.812 1 97.19 271 ASP A O 1
ATOM 2096 N N . SER A 1 272 ? -13.43 -18.344 -16.969 1 97.94 272 SER A N 1
ATOM 2097 C CA . SER A 1 272 ? -12.086 -17.828 -16.719 1 97.94 272 SER A CA 1
ATOM 2098 C C . SER A 1 272 ? -11.031 -18.703 -17.391 1 97.94 272 SER A C 1
ATOM 2100 O O . SER A 1 272 ? -10.789 -19.828 -16.969 1 97.94 272 SER A O 1
ATOM 2102 N N . TYR A 1 273 ? -10.477 -18.141 -18.516 1 98.75 273 TYR A N 1
ATOM 2103 C CA . TYR A 1 273 ? -9.398 -18.844 -19.203 1 98.75 273 TYR A CA 1
ATOM 2104 C C . TYR A 1 273 ? -8.453 -17.859 -19.891 1 98.75 273 TYR A C 1
ATOM 2106 O O . TYR A 1 273 ? -8.867 -16.781 -20.297 1 98.75 273 TYR A O 1
ATOM 2114 N N . ALA A 1 274 ? -7.211 -18.234 -20.016 1 98.81 274 ALA A N 1
ATOM 2115 C CA . ALA A 1 274 ? -6.105 -17.328 -20.312 1 98.81 274 ALA A CA 1
ATOM 2116 C C . ALA A 1 274 ? -5.941 -17.125 -21.812 1 98.81 274 ALA A C 1
ATOM 2118 O O . ALA A 1 274 ? -6.145 -18.062 -22.594 1 98.81 274 ALA A O 1
ATOM 2119 N N . ASP A 1 275 ? -5.715 -15.906 -22.234 1 98.88 275 ASP A N 1
ATOM 2120 C CA . ASP A 1 275 ? -4.965 -15.68 -23.453 1 98.88 275 ASP A CA 1
ATOM 2121 C C . ASP A 1 275 ? -3.469 -15.891 -23.234 1 98.88 275 ASP A C 1
ATOM 2123 O O . ASP A 1 275 ? -2.832 -15.125 -22.516 1 98.88 275 ASP A O 1
ATOM 2127 N N . ILE A 1 276 ? -2.881 -16.953 -23.891 1 98.75 276 ILE A N 1
ATOM 2128 C CA . ILE A 1 276 ? -1.492 -17.281 -23.594 1 98.75 276 ILE A CA 1
ATOM 2129 C C . ILE A 1 276 ? -0.605 -16.891 -24.766 1 98.75 276 ILE A C 1
ATOM 2131 O O . ILE A 1 276 ? 0.509 -17.406 -24.906 1 98.75 276 ILE A O 1
ATOM 2135 N N . SER A 1 277 ? -1.097 -16.047 -25.656 1 98.69 277 SER A N 1
ATOM 2136 C CA . SER A 1 277 ? -0.355 -15.641 -26.844 1 98.69 277 SER A CA 1
ATOM 2137 C C . SER A 1 277 ? 0.996 -15.039 -26.469 1 98.69 277 SER A C 1
ATOM 2139 O O . SER A 1 277 ? 2.006 -15.32 -27.125 1 98.69 277 SER A O 1
ATOM 2141 N N . LYS A 1 278 ? 1.026 -14.203 -25.438 1 98.44 278 LYS A N 1
ATOM 2142 C CA . LYS A 1 278 ? 2.27 -13.57 -25.016 1 98.44 278 LYS A CA 1
ATOM 2143 C C . LYS A 1 278 ? 3.291 -14.609 -24.562 1 98.44 278 LYS A C 1
ATOM 2145 O O . LYS A 1 278 ? 4.453 -14.562 -24.969 1 98.44 278 LYS A O 1
ATOM 2150 N N . ALA A 1 279 ? 2.895 -15.617 -23.703 1 98.5 279 ALA A N 1
ATOM 2151 C CA . ALA A 1 279 ? 3.787 -16.672 -23.234 1 98.5 279 ALA A CA 1
ATOM 2152 C C . ALA A 1 279 ? 4.293 -17.516 -24.406 1 98.5 279 ALA A C 1
ATOM 2154 O O . ALA A 1 279 ? 5.469 -17.875 -24.453 1 98.5 279 ALA A O 1
ATOM 2155 N N . ARG A 1 280 ? 3.414 -17.781 -25.344 1 98.12 280 ARG A N 1
ATOM 2156 C CA . ARG A 1 280 ? 3.795 -18.562 -26.531 1 98.12 280 ARG A CA 1
ATOM 2157 C C . ARG A 1 280 ? 4.836 -17.812 -27.359 1 98.12 280 ARG A C 1
ATOM 2159 O O . ARG A 1 280 ? 5.859 -18.391 -27.734 1 98.12 280 ARG A O 1
ATOM 2166 N N . SER A 1 281 ? 4.574 -16.578 -27.594 1 97.75 281 SER A N 1
ATOM 2167 C CA . SER A 1 281 ? 5.418 -15.805 -28.516 1 97.75 281 SER A CA 1
ATOM 2168 C C . SER A 1 281 ? 6.746 -15.445 -27.859 1 97.75 281 SER A C 1
ATOM 2170 O O . SER A 1 281 ? 7.797 -15.523 -28.5 1 97.75 281 SER A O 1
ATOM 2172 N N . ILE A 1 282 ? 6.77 -15.062 -26.609 1 97.31 282 ILE A N 1
ATOM 2173 C CA . ILE A 1 282 ? 7.945 -14.5 -25.953 1 97.31 282 ILE A CA 1
ATOM 2174 C C . ILE A 1 282 ? 8.742 -15.617 -25.281 1 97.31 282 ILE A C 1
ATOM 2176 O O . ILE A 1 282 ? 9.969 -15.68 -25.406 1 97.31 282 ILE A O 1
ATOM 2180 N N . LEU A 1 283 ? 8.086 -16.594 -24.609 1 97.62 283 LEU A N 1
ATOM 2181 C CA . LEU A 1 283 ? 8.773 -17.609 -23.844 1 97.62 283 LEU A CA 1
ATOM 2182 C C . LEU A 1 283 ? 8.906 -18.906 -24.641 1 97.62 283 LEU A C 1
ATOM 2184 O O . LEU A 1 283 ? 9.609 -19.828 -24.234 1 97.62 283 LEU A O 1
ATOM 2188 N N . GLY A 1 284 ? 8.141 -18.984 -25.766 1 97.06 284 GLY A N 1
ATOM 2189 C CA . GLY A 1 284 ? 8.078 -20.25 -26.469 1 97.06 284 GLY A CA 1
ATOM 2190 C C . GLY A 1 284 ? 7.332 -21.328 -25.703 1 97.06 284 GLY A C 1
ATOM 2191 O O . GLY A 1 284 ? 7.66 -22.516 -25.797 1 97.06 284 GLY A O 1
ATOM 2192 N N . PHE A 1 285 ? 6.41 -20.859 -24.875 1 96.25 285 PHE A N 1
ATOM 2193 C CA . PHE A 1 285 ? 5.691 -21.781 -24 1 96.25 285 PHE A CA 1
ATOM 2194 C C . PHE A 1 285 ? 4.492 -22.391 -24.719 1 96.25 285 PHE A C 1
ATOM 2196 O O . PHE A 1 285 ? 3.715 -21.672 -25.359 1 96.25 285 PHE A O 1
ATOM 2203 N N . THR A 1 286 ? 4.363 -23.656 -24.719 1 97.12 286 THR A N 1
ATOM 2204 C CA . THR A 1 286 ? 3.188 -24.438 -25.109 1 97.12 286 THR A CA 1
ATOM 2205 C C . THR A 1 286 ? 2.867 -25.484 -24.047 1 97.12 286 THR A C 1
ATOM 2207 O O . THR A 1 286 ? 3.721 -26.297 -23.688 1 97.12 286 THR A O 1
ATOM 2210 N N . PRO A 1 287 ? 1.692 -25.344 -23.516 1 97.62 287 PRO A N 1
ATOM 2211 C CA . PRO A 1 287 ? 1.346 -26.406 -22.562 1 97.62 287 PRO A CA 1
ATOM 2212 C C . PRO A 1 287 ? 1.541 -27.797 -23.125 1 97.62 287 PRO A C 1
ATOM 2214 O O . PRO A 1 287 ? 1.229 -28.047 -24.297 1 97.62 287 PRO A O 1
ATOM 2217 N N . SER A 1 288 ? 2.066 -28.703 -22.328 1 97.56 288 SER A N 1
ATOM 2218 C CA . SER A 1 288 ? 2.451 -29.984 -22.875 1 97.56 288 SER A CA 1
ATOM 2219 C C . SER A 1 288 ? 1.69 -31.125 -22.203 1 97.56 288 SER A C 1
ATOM 2221 O O . SER A 1 288 ? 1.698 -32.25 -22.688 1 97.56 288 SER A O 1
ATOM 2223 N N . ILE A 1 289 ? 1.092 -30.891 -21.109 1 97.75 289 ILE A N 1
ATOM 2224 C CA . ILE A 1 289 ? 0.365 -31.938 -20.391 1 97.75 289 ILE A CA 1
ATOM 2225 C C . ILE A 1 289 ? -1.139 -31.719 -20.547 1 97.75 289 ILE A C 1
ATOM 2227 O O . ILE A 1 289 ? -1.678 -30.703 -20.094 1 97.75 289 ILE A O 1
ATOM 2231 N N . SER A 1 290 ? -1.778 -32.625 -21.234 1 97.31 290 SER A N 1
ATOM 2232 C CA . SER A 1 290 ? -3.227 -32.531 -21.391 1 97.31 290 SER A CA 1
ATOM 2233 C C . SER A 1 290 ? -3.936 -32.719 -20.062 1 97.31 290 SER A C 1
ATOM 2235 O O . SER A 1 290 ? -3.383 -33.312 -19.125 1 97.31 290 SER A O 1
ATOM 2237 N N . LEU A 1 291 ? -5.137 -32.188 -20 1 97.44 291 LEU A N 1
ATOM 2238 C CA . LEU A 1 291 ? -5.93 -32.344 -18.781 1 97.44 291 LEU A CA 1
ATOM 2239 C C . LEU A 1 291 ? -6.121 -33.844 -18.438 1 97.44 291 LEU A C 1
ATOM 2241 O O . LEU A 1 291 ? -5.965 -34.219 -17.281 1 97.44 291 LEU A O 1
ATOM 2245 N N . GLU A 1 292 ? -6.445 -34.625 -19.438 1 96.31 292 GLU A N 1
ATOM 2246 C CA . GLU A 1 292 ? -6.656 -36.062 -19.234 1 96.31 292 GLU A CA 1
ATOM 2247 C C . GLU A 1 292 ? -5.398 -36.719 -18.688 1 96.31 292 GLU A C 1
ATOM 2249 O O . GLU A 1 292 ? -5.461 -37.469 -17.703 1 96.31 292 GLU A O 1
ATOM 2254 N N . ASP A 1 293 ? -4.238 -36.438 -19.297 1 95.81 293 ASP A N 1
ATOM 2255 C CA . ASP A 1 293 ? -2.982 -37.031 -18.859 1 95.81 293 ASP A CA 1
ATOM 2256 C C . ASP A 1 293 ? -2.625 -36.594 -17.438 1 95.81 293 ASP A C 1
ATOM 2258 O O . ASP A 1 293 ? -2.158 -37.406 -16.641 1 95.81 293 ASP A O 1
ATOM 2262 N N . GLY A 1 294 ? -2.83 -35.344 -17.141 1 96 294 GLY A N 1
ATOM 2263 C CA . GLY A 1 294 ? -2.566 -34.844 -15.805 1 96 294 GLY A CA 1
ATOM 2264 C C . GLY A 1 294 ? -3.447 -35.469 -14.742 1 96 294 GLY A C 1
ATOM 2265 O O . GLY A 1 294 ? -2.973 -35.812 -13.664 1 96 294 GLY A O 1
ATOM 2266 N N . LEU A 1 295 ? -4.727 -35.625 -15.078 1 95.56 295 LEU A N 1
ATOM 2267 C CA . LEU A 1 295 ? -5.668 -36.25 -14.148 1 95.56 295 LEU A CA 1
ATOM 2268 C C . LEU A 1 295 ? -5.324 -37.719 -13.914 1 95.56 295 LEU A C 1
ATOM 2270 O O . LEU A 1 295 ? -5.445 -38.219 -12.789 1 95.56 295 LEU A O 1
ATOM 2274 N N . ARG A 1 296 ? -4.883 -38.375 -14.953 1 93.81 296 ARG A N 1
ATOM 2275 C CA . ARG A 1 296 ? -4.461 -39.781 -14.805 1 93.81 296 ARG A CA 1
ATOM 2276 C C . ARG A 1 296 ? -3.318 -39.906 -13.805 1 93.81 296 ARG A C 1
ATOM 2278 O O . ARG A 1 296 ? -3.271 -40.844 -13.016 1 93.81 296 ARG A O 1
ATOM 2285 N N . GLY A 1 297 ? -2.5 -38.906 -13.867 1 90.5 297 GLY A N 1
ATOM 2286 C CA . GLY A 1 297 ? -1.383 -38.906 -12.938 1 90.5 297 GLY A CA 1
ATOM 2287 C C . GLY A 1 297 ? -1.811 -38.75 -11.492 1 90.5 297 GLY A C 1
ATOM 2288 O O . GLY A 1 297 ? -1.083 -39.125 -10.578 1 90.5 297 GLY A O 1
ATOM 2289 N N . LEU A 1 298 ? -2.949 -38.156 -11.281 1 89.69 298 LEU A N 1
ATOM 2290 C CA . LEU A 1 298 ? -3.451 -37.906 -9.93 1 89.69 298 LEU A CA 1
ATOM 2291 C C . LEU A 1 298 ? -4.195 -39.125 -9.391 1 89.69 298 LEU A C 1
ATOM 2293 O O . LEU A 1 298 ? -4.434 -39.219 -8.188 1 89.69 298 LEU A O 1
ATOM 2297 N N . MET A 1 299 ? -4.688 -40.031 -10.281 1 81.81 299 MET A N 1
ATOM 2298 C CA . MET A 1 299 ? -5.449 -41.219 -9.875 1 81.81 299 MET A CA 1
ATOM 2299 C C . MET A 1 299 ? -4.609 -42.125 -8.977 1 81.81 299 MET A C 1
ATOM 2301 O O . MET A 1 299 ? -5.148 -42.812 -8.109 1 81.81 299 MET A O 1
ATOM 2305 N N . TYR A 1 300 ? -3.275 -42.094 -9.281 1 71.06 300 TYR A N 1
ATOM 2306 C CA . TYR A 1 300 ? -2.43 -43.031 -8.586 1 71.06 300 TYR A CA 1
ATOM 2307 C C . TYR A 1 300 ? -1.732 -42.406 -7.395 1 71.06 300 TYR A C 1
ATOM 2309 O O . TYR A 1 300 ? -0.838 -43 -6.793 1 71.06 300 TYR A O 1
ATOM 2317 N N . GLU A 1 301 ? -2.166 -41.25 -7.062 1 66.38 301 GLU A N 1
ATOM 2318 C CA . GLU A 1 301 ? -1.567 -40.594 -5.898 1 66.38 301 GLU A CA 1
ATOM 2319 C C . GLU A 1 301 ? -2.361 -40.906 -4.629 1 66.38 301 GLU A C 1
ATOM 2321 O O . GLU A 1 301 ? -3.562 -41.156 -4.691 1 66.38 301 GLU A O 1
ATOM 2326 N N . MET B 1 1 ? -23.016 11.586 18.469 1 95.56 1 MET B N 1
ATOM 2327 C CA . MET B 1 1 ? -22.219 10.852 17.484 1 95.56 1 MET B CA 1
ATOM 2328 C C . MET B 1 1 ? -20.922 10.359 18.109 1 95.56 1 MET B C 1
ATOM 2330 O O . MET B 1 1 ? -20.219 11.117 18.797 1 95.56 1 MET B O 1
ATOM 2334 N N . ARG B 1 2 ? -20.594 9.047 18.125 1 97.88 2 ARG B N 1
ATOM 2335 C CA . ARG B 1 2 ? -19.375 8.453 18.656 1 97.88 2 ARG B CA 1
ATOM 2336 C C . ARG B 1 2 ? -18.391 8.125 17.531 1 97.88 2 ARG B C 1
ATOM 2338 O O . ARG B 1 2 ? -18.719 7.363 16.609 1 97.88 2 ARG B O 1
ATOM 2345 N N . VAL B 1 3 ? -17.156 8.672 17.609 1 98.81 3 VAL B N 1
ATOM 2346 C CA . VAL B 1 3 ? -16.219 8.617 16.5 1 98.81 3 VAL B CA 1
ATOM 2347 C C . VAL B 1 3 ? -14.852 8.148 17.016 1 98.81 3 VAL B C 1
ATOM 2349 O O . VAL B 1 3 ? -14.094 8.93 17.594 1 98.81 3 VAL B O 1
ATOM 2352 N N . PRO B 1 4 ? -14.555 6.809 16.859 1 98.88 4 PRO B N 1
ATOM 2353 C CA . PRO B 1 4 ? -13.164 6.402 17.078 1 98.88 4 PRO B CA 1
ATOM 2354 C C . PRO B 1 4 ? -12.219 6.926 16 1 98.88 4 PRO B C 1
ATOM 2356 O O . PRO B 1 4 ? -12.594 6.984 14.828 1 98.88 4 PRO B O 1
ATOM 2359 N N . ILE B 1 5 ? -11.07 7.395 16.391 1 98.94 5 ILE B N 1
ATOM 2360 C CA . ILE B 1 5 ? -9.992 7.805 15.5 1 98.94 5 ILE B CA 1
ATOM 2361 C C . ILE B 1 5 ? -8.766 6.93 15.742 1 98.94 5 ILE B C 1
ATOM 2363 O O . ILE B 1 5 ? -8.172 6.969 16.828 1 98.94 5 ILE B O 1
ATOM 2367 N N . THR B 1 6 ? -8.414 6.051 14.797 1 98.94 6 THR B N 1
ATOM 2368 C CA . THR B 1 6 ? -7.133 5.352 14.883 1 98.94 6 THR B CA 1
ATOM 2369 C C . THR B 1 6 ? -5.984 6.277 14.484 1 98.94 6 THR B C 1
ATOM 2371 O O . THR B 1 6 ? -6.137 7.113 13.586 1 98.94 6 THR B O 1
ATOM 2374 N N . GLY B 1 7 ? -4.836 6.055 15.125 1 98.5 7 GLY B N 1
ATOM 2375 C CA . GLY B 1 7 ? -3.791 7.051 14.953 1 98.5 7 GLY B CA 1
ATOM 2376 C C . GLY B 1 7 ? -4.145 8.398 15.562 1 98.5 7 GLY B C 1
ATOM 2377 O O . GLY B 1 7 ? -3.689 9.438 15.086 1 98.5 7 GLY B O 1
ATOM 2378 N N . GLY B 1 8 ? -4.992 8.336 16.594 1 98.5 8 GLY B N 1
ATOM 2379 C CA . GLY B 1 8 ? -5.555 9.562 17.141 1 98.5 8 GLY B CA 1
ATOM 2380 C C . GLY B 1 8 ? -4.555 10.359 17.953 1 98.5 8 GLY B C 1
ATOM 2381 O O . GLY B 1 8 ? -4.789 11.531 18.266 1 98.5 8 GLY B O 1
ATOM 2382 N N . ALA B 1 9 ? -3.473 9.773 18.312 1 98.19 9 ALA B N 1
ATOM 2383 C CA . ALA B 1 9 ? -2.438 10.508 19.031 1 98.19 9 ALA B CA 1
ATOM 2384 C C . ALA B 1 9 ? -1.333 10.977 18.094 1 98.19 9 ALA B C 1
ATOM 2386 O O . ALA B 1 9 ? -0.282 11.445 18.531 1 98.19 9 ALA B O 1
ATOM 2387 N N . GLY B 1 10 ? -1.538 10.773 16.828 1 97.19 10 GLY B N 1
ATOM 2388 C CA . GLY B 1 10 ? -0.673 11.383 15.82 1 97.19 10 GLY B CA 1
ATOM 2389 C C . GLY B 1 10 ? -1.04 12.82 15.516 1 97.19 10 GLY B C 1
ATOM 2390 O O . GLY B 1 10 ? -1.93 13.391 16.156 1 97.19 10 GLY B O 1
ATOM 2391 N N . PHE B 1 11 ? -0.444 13.383 14.469 1 96.94 11 PHE B N 1
ATOM 2392 C CA . PHE B 1 11 ? -0.556 14.805 14.148 1 96.94 11 PHE B CA 1
ATOM 2393 C C . PHE B 1 11 ? -1.971 15.141 13.695 1 96.94 11 PHE B C 1
ATOM 2395 O O . PHE B 1 11 ? -2.689 15.867 14.391 1 96.94 11 PHE B O 1
ATOM 2402 N N . ILE B 1 12 ? -2.457 14.531 12.633 1 98.06 12 ILE B N 1
ATOM 2403 C CA . ILE B 1 12 ? -3.803 14.812 12.141 1 98.06 12 ILE B CA 1
ATOM 2404 C C . ILE B 1 12 ? -4.836 14.273 13.125 1 98.06 12 ILE B C 1
ATOM 2406 O O . ILE B 1 12 ? -5.859 14.906 13.375 1 98.06 12 ILE B O 1
ATOM 2410 N N . GLY B 1 13 ? -4.48 13.102 13.781 1 98.38 13 GLY B N 1
ATOM 2411 C CA . GLY B 1 13 ? -5.383 12.422 14.695 1 98.38 13 GLY B CA 1
ATOM 2412 C C . GLY B 1 13 ? -5.738 13.258 15.914 1 98.38 13 GLY B C 1
ATOM 2413 O O . GLY B 1 13 ? -6.918 13.508 16.172 1 98.38 13 GLY B O 1
ATOM 2414 N N . HIS B 1 14 ? -4.734 13.828 16.625 1 98.44 14 HIS B N 1
ATOM 2415 C CA . HIS B 1 14 ? -5.051 14.508 17.875 1 98.44 14 HIS B CA 1
ATOM 2416 C C . HIS B 1 14 ? -5.699 15.867 17.609 1 98.44 14 HIS B C 1
ATOM 2418 O O . HIS B 1 14 ? -6.562 16.297 18.375 1 98.44 14 HIS B O 1
ATOM 2424 N N . ASN B 1 15 ? -5.297 16.516 16.516 1 98.44 15 ASN B N 1
ATOM 2425 C CA . ASN B 1 15 ? -5.941 17.781 16.188 1 98.44 15 ASN B CA 1
ATOM 2426 C C . ASN B 1 15 ? -7.402 17.594 15.797 1 98.44 15 ASN B C 1
ATOM 2428 O O . ASN B 1 15 ? -8.273 18.359 16.203 1 98.44 15 ASN B O 1
ATOM 2432 N N . THR B 1 16 ? -7.703 16.578 15.008 1 98.88 16 THR B N 1
ATOM 2433 C CA . THR B 1 16 ? -9.07 16.266 14.617 1 98.88 16 THR B CA 1
ATOM 2434 C C . THR B 1 16 ? -9.906 15.875 15.836 1 98.88 16 THR B C 1
ATOM 2436 O O . THR B 1 16 ? -11.047 16.312 15.977 1 98.88 16 THR B O 1
ATOM 2439 N N . ALA B 1 17 ? -9.305 15.023 16.766 1 98.88 17 ALA B N 1
ATOM 2440 C CA . ALA B 1 17 ? -10 14.578 17.969 1 98.88 17 ALA B CA 1
ATOM 2441 C C . ALA B 1 17 ? -10.438 15.766 18.828 1 98.88 17 ALA B C 1
ATOM 2443 O O . ALA B 1 17 ? -11.602 15.844 19.234 1 98.88 17 ALA B O 1
ATOM 2444 N N . ILE B 1 18 ? -9.547 16.719 19.047 1 98.75 18 ILE B N 1
ATOM 2445 C CA . ILE B 1 18 ? -9.828 17.875 19.891 1 98.75 18 ILE B CA 1
ATOM 2446 C C . ILE B 1 18 ? -10.852 18.781 19.203 1 98.75 18 ILE B C 1
ATOM 2448 O O . ILE B 1 18 ? -11.805 19.234 19.828 1 98.75 18 ILE B O 1
ATOM 2452 N N . TYR B 1 19 ? -10.648 18.984 17.906 1 98.62 19 TYR B N 1
ATOM 2453 C CA . TYR B 1 19 ? -11.57 19.781 17.109 1 98.62 19 TYR B CA 1
ATOM 2454 C C . TYR B 1 19 ? -12.992 19.25 17.203 1 98.62 19 TYR B C 1
ATOM 2456 O O . TYR B 1 19 ? -13.93 20 17.469 1 98.62 19 TYR B O 1
ATOM 2464 N N . LEU B 1 20 ? -13.164 17.953 17.016 1 98.69 20 LEU B N 1
ATOM 2465 C CA . LEU B 1 20 ? -14.477 17.328 17.031 1 98.69 20 LEU B CA 1
ATOM 2466 C C . LEU B 1 20 ? -15.055 17.328 18.438 1 98.69 20 LEU B C 1
ATOM 2468 O O . LEU B 1 20 ? -16.25 17.547 18.625 1 98.69 20 LEU B O 1
ATOM 2472 N N . ARG B 1 21 ? -14.242 17.094 19.406 1 98.31 21 ARG B N 1
ATOM 2473 C CA . ARG B 1 21 ? -14.68 17.109 20.797 1 98.31 21 ARG B CA 1
ATOM 2474 C C . ARG B 1 21 ? -15.266 18.453 21.172 1 98.31 21 ARG B C 1
ATOM 2476 O O . ARG B 1 21 ? -16.312 18.531 21.828 1 98.31 21 ARG B O 1
ATOM 2483 N N . GLU B 1 22 ? -14.633 19.469 20.766 1 97.62 22 GLU B N 1
ATOM 2484 C CA . GLU B 1 22 ? -15.078 20.828 21.047 1 97.62 22 GLU B CA 1
ATOM 2485 C C . GLU B 1 22 ? -16.422 21.125 20.406 1 97.62 22 GLU B C 1
ATOM 2487 O O . GLU B 1 22 ? -17.125 22.062 20.781 1 97.62 22 GLU B O 1
ATOM 2492 N N . ARG B 1 23 ? -16.797 20.344 19.531 1 96.38 23 ARG B N 1
ATOM 2493 C CA . ARG B 1 23 ? -18.062 20.531 18.812 1 96.38 23 ARG B CA 1
ATOM 2494 C C . ARG B 1 23 ? -19.109 19.516 19.25 1 96.38 23 ARG B C 1
ATOM 2496 O O . ARG B 1 23 ? -20.125 19.328 18.578 1 96.38 23 ARG B O 1
ATOM 2503 N N . GLY B 1 24 ? -18.812 18.812 20.234 1 96.75 24 GLY B N 1
ATOM 2504 C CA . GLY B 1 24 ? -19.812 17.984 20.891 1 96.75 24 GLY B CA 1
ATOM 2505 C C . GLY B 1 24 ? -19.766 16.531 20.438 1 96.75 24 GLY B C 1
ATOM 2506 O O . GLY B 1 24 ? -20.625 15.742 20.812 1 96.75 24 GLY B O 1
ATOM 2507 N N . VAL B 1 25 ? -18.812 16.141 19.672 1 97.88 25 VAL B N 1
ATOM 2508 C CA . VAL B 1 25 ? -18.688 14.766 19.203 1 97.88 25 VAL B CA 1
ATOM 2509 C C . VAL B 1 25 ? -17.984 13.93 20.281 1 97.88 25 VAL B C 1
ATOM 2511 O O . VAL B 1 25 ? -17.016 14.375 20.891 1 97.88 25 VAL B O 1
ATOM 2514 N N . GLU B 1 26 ? -18.469 12.742 20.594 1 98.31 26 GLU B N 1
ATOM 2515 C CA . GLU B 1 26 ? -17.781 11.789 21.453 1 98.31 26 GLU B CA 1
ATOM 2516 C C . GLU B 1 26 ? -16.641 11.102 20.703 1 98.31 26 GLU B C 1
ATOM 2518 O O . GLU B 1 26 ? -16.875 10.281 19.812 1 98.31 26 GLU B O 1
ATOM 2523 N N . VAL B 1 27 ? -15.453 11.477 21.062 1 98.69 27 VAL B N 1
ATOM 2524 C CA . VAL B 1 27 ? -14.289 10.969 20.344 1 98.69 27 VAL B CA 1
ATOM 2525 C C . VAL B 1 27 ? -13.516 10 21.234 1 98.69 27 VAL B C 1
ATOM 2527 O O . VAL B 1 27 ? -13.32 10.266 22.422 1 98.69 27 VAL B O 1
ATOM 2530 N N . VAL B 1 28 ? -13.117 8.82 20.766 1 98.56 28 VAL B N 1
ATOM 2531 C CA . VAL B 1 28 ? -12.195 7.875 21.375 1 98.56 28 VAL B CA 1
ATOM 2532 C C . VAL B 1 28 ? -10.992 7.648 20.453 1 98.56 28 VAL B C 1
ATOM 2534 O O . VAL B 1 28 ? -11.164 7.41 19.266 1 98.56 28 VAL B O 1
ATOM 2537 N N . VAL B 1 29 ? -9.844 7.758 21.016 1 98.62 29 VAL B N 1
ATOM 2538 C CA . VAL B 1 29 ? -8.617 7.625 20.234 1 98.62 29 VAL B CA 1
ATOM 2539 C C . VAL B 1 29 ? -8.023 6.234 20.453 1 98.62 29 VAL B C 1
ATOM 2541 O O . VAL B 1 29 ? -7.938 5.754 21.578 1 98.62 29 VAL B O 1
ATOM 2544 N N . LEU B 1 30 ? -7.688 5.473 19.391 1 98.88 30 LEU B N 1
ATOM 2545 C CA . LEU B 1 30 ? -6.852 4.277 19.391 1 98.88 30 LEU B CA 1
ATOM 2546 C C . LEU B 1 30 ? -5.473 4.582 18.812 1 98.88 30 LEU B C 1
ATOM 2548 O O . LEU B 1 30 ? -5.359 5.105 17.703 1 98.88 30 LEU B O 1
ATOM 2552 N N . ASP B 1 31 ? -4.453 4.371 19.594 1 98.81 31 ASP B N 1
ATOM 2553 C CA . ASP B 1 31 ? -3.084 4.633 19.172 1 98.81 31 ASP B CA 1
ATOM 2554 C C . ASP B 1 31 ? -2.102 3.689 19.859 1 98.81 31 ASP B C 1
ATOM 2556 O O . ASP B 1 31 ? -2.279 3.348 21.031 1 98.81 31 ASP B O 1
ATOM 2560 N N . SER B 1 32 ? -1.084 3.236 19.125 1 98.38 32 SER B N 1
ATOM 2561 C CA . SER B 1 32 ? -0.049 2.41 19.734 1 98.38 32 SER B CA 1
ATOM 2562 C C . SER B 1 32 ? 0.85 3.238 20.641 1 98.38 32 SER B C 1
ATOM 2564 O O . SER B 1 32 ? 1.549 2.691 21.5 1 98.38 32 SER B O 1
ATOM 2566 N N . LEU B 1 33 ? 0.943 4.555 20.438 1 97.69 33 LEU B N 1
ATOM 2567 C CA . LEU B 1 33 ? 1.729 5.562 21.141 1 97.69 33 LEU B CA 1
ATOM 2568 C C . LEU B 1 33 ? 3.217 5.391 20.859 1 97.69 33 LEU B C 1
ATOM 2570 O O . LEU B 1 33 ? 4.055 6.051 21.469 1 97.69 33 LEU B O 1
ATOM 2574 N N . GLU B 1 34 ? 3.557 4.488 19.875 1 95.44 34 GLU B N 1
ATOM 2575 C CA . GLU B 1 34 ? 4.961 4.246 19.547 1 95.44 34 GLU B CA 1
ATOM 2576 C C . GLU B 1 34 ? 5.602 5.477 18.922 1 95.44 34 GLU B C 1
ATOM 2578 O O . GLU B 1 34 ? 6.797 5.723 19.109 1 95.44 34 GLU B O 1
ATOM 2583 N N . ARG B 1 35 ? 4.828 6.336 18.172 1 93.31 35 ARG B N 1
ATOM 2584 C CA . ARG B 1 35 ? 5.387 7.473 17.438 1 93.31 35 ARG B CA 1
ATOM 2585 C C . ARG B 1 35 ? 4.688 8.773 17.828 1 93.31 35 ARG B C 1
ATOM 2587 O O . ARG B 1 35 ? 4.852 9.797 17.172 1 93.31 35 ARG B O 1
ATOM 2594 N N . SER B 1 36 ? 3.789 8.664 18.828 1 93.88 36 SER B N 1
ATOM 2595 C CA . SER B 1 36 ? 3.102 9.852 19.312 1 93.88 36 SER B CA 1
ATOM 2596 C C . SER B 1 36 ? 4.039 10.734 20.141 1 93.88 36 SER B C 1
ATOM 2598 O O . SER B 1 36 ? 5.035 10.25 20.672 1 93.88 36 SER B O 1
ATOM 2600 N N . THR B 1 37 ? 3.701 12 20.156 1 93.12 37 THR B N 1
ATOM 2601 C CA . THR B 1 37 ? 4.461 12.922 20.984 1 93.12 37 THR B CA 1
ATOM 2602 C C . THR B 1 37 ? 3.766 13.141 22.328 1 93.12 37 THR B C 1
ATOM 2604 O O . THR B 1 37 ? 2.541 13.023 22.422 1 93.12 37 THR B O 1
ATOM 2607 N N . GLU B 1 38 ? 4.609 13.477 23.328 1 94.81 38 GLU B N 1
ATOM 2608 C CA . GLU B 1 38 ? 4.035 13.859 24.609 1 94.81 38 GLU B CA 1
ATOM 2609 C C . GLU B 1 38 ? 3.086 15.047 24.453 1 94.81 38 GLU B C 1
ATOM 2611 O O . GLU B 1 38 ? 2.08 15.141 25.156 1 94.81 38 GLU B O 1
ATOM 2616 N N . TYR B 1 39 ? 3.418 15.883 23.594 1 94.31 39 TYR B N 1
ATOM 2617 C CA . TYR B 1 39 ? 2.592 17.047 23.312 1 94.31 39 TYR B CA 1
ATOM 2618 C C . TYR B 1 39 ? 1.187 16.641 22.891 1 94.31 39 TYR B C 1
ATOM 2620 O O . TYR B 1 39 ? 0.197 17.109 23.469 1 94.31 39 TYR B O 1
ATOM 2628 N N . ALA B 1 40 ? 1.064 15.766 21.969 1 96.31 40 ALA B N 1
ATOM 2629 C CA . ALA B 1 40 ? -0.224 15.312 21.453 1 96.31 40 ALA B CA 1
ATOM 2630 C C . ALA B 1 40 ? -1.024 14.594 22.547 1 96.31 40 ALA B C 1
ATOM 2632 O O . ALA B 1 40 ? -2.221 14.844 22.703 1 96.31 40 ALA B O 1
ATOM 2633 N N . VAL B 1 41 ? -0.336 13.727 23.328 1 97.81 41 VAL B N 1
ATOM 2634 C CA . VAL B 1 41 ? -0.997 12.945 24.375 1 97.81 41 VAL B CA 1
ATOM 2635 C C . VAL B 1 41 ? -1.534 13.891 25.453 1 97.81 41 VAL B C 1
ATOM 2637 O O . VAL B 1 41 ? -2.672 13.734 25.906 1 97.81 41 VAL B O 1
ATOM 2640 N N . ARG B 1 42 ? -0.748 14.906 25.797 1 97.56 42 ARG B N 1
ATOM 2641 C CA . ARG B 1 42 ? -1.172 15.883 26.797 1 97.56 42 ARG B CA 1
ATOM 2642 C C . ARG B 1 42 ? -2.375 16.688 26.312 1 97.56 42 ARG B C 1
ATOM 2644 O O . ARG B 1 42 ? -3.33 16.891 27.062 1 97.56 42 ARG B O 1
ATOM 2651 N N . ARG B 1 43 ? -2.348 17.094 25.141 1 97.44 43 ARG B N 1
ATOM 2652 C CA . ARG B 1 43 ? -3.445 17.875 24.578 1 97.44 43 ARG B CA 1
ATOM 2653 C C . ARG B 1 43 ? -4.742 17.062 24.578 1 97.44 43 ARG B C 1
ATOM 2655 O O . ARG B 1 43 ? -5.812 17.594 24.859 1 97.44 43 ARG B O 1
ATOM 2662 N N . LEU B 1 44 ? -4.621 15.812 24.219 1 98.56 44 LEU B N 1
ATOM 2663 C CA . LEU B 1 44 ? -5.793 14.945 24.219 1 98.56 44 LEU B CA 1
ATOM 2664 C C . LEU B 1 44 ? -6.363 14.812 25.625 1 98.56 44 LEU B C 1
ATOM 2666 O O . LEU B 1 44 ? -7.574 14.93 25.828 1 98.56 44 LEU B O 1
ATOM 2670 N N . ARG B 1 45 ? -5.508 14.602 26.578 1 98.06 45 ARG B N 1
ATOM 2671 C CA . ARG B 1 45 ? -5.934 14.469 27.969 1 98.06 45 ARG B CA 1
ATOM 2672 C C . ARG B 1 45 ? -6.594 15.75 28.469 1 98.06 45 ARG B C 1
ATOM 2674 O O . ARG B 1 45 ? -7.648 15.703 29.094 1 98.06 45 ARG B O 1
ATOM 2681 N N . ASP B 1 46 ? -5.984 16.844 28.172 1 97.88 46 ASP B N 1
ATOM 2682 C CA . ASP B 1 46 ? -6.508 18.141 28.594 1 97.88 46 ASP B CA 1
ATOM 2683 C C . ASP B 1 46 ? -7.887 18.406 27.984 1 97.88 46 ASP B C 1
ATOM 2685 O O . ASP B 1 46 ? -8.727 19.062 28.594 1 97.88 46 ASP B O 1
ATOM 2689 N N . ALA B 1 47 ? -8.117 17.875 26.812 1 98.06 47 ALA B N 1
ATOM 2690 C CA . ALA B 1 47 ? -9.391 18.062 26.109 1 98.06 47 ALA B CA 1
ATOM 2691 C C . ALA B 1 47 ? -10.414 17.031 26.562 1 98.06 47 ALA B C 1
ATOM 2693 O O . ALA B 1 47 ? -11.562 17.047 26.109 1 98.06 47 ALA B O 1
ATOM 2694 N N . GLY B 1 48 ? -10.07 16.094 27.406 1 98 48 GLY B N 1
ATOM 2695 C CA . GLY B 1 48 ? -10.977 15.062 27.906 1 98 48 GLY B CA 1
ATOM 2696 C C . GLY B 1 48 ? -11.227 13.953 26.906 1 98 48 GLY B C 1
ATOM 2697 O O . GLY B 1 48 ? -12.281 13.312 26.938 1 98 48 GLY B O 1
ATOM 2698 N N . VAL B 1 49 ? -10.32 13.75 25.984 1 98.56 49 VAL B N 1
ATOM 2699 C CA . VAL B 1 49 ? -10.469 12.703 24.984 1 98.56 49 VAL B CA 1
ATOM 2700 C C . VAL B 1 49 ? -9.875 11.391 25.5 1 98.56 49 VAL B C 1
ATOM 2702 O O . VAL B 1 49 ? -8.742 11.367 26 1 98.56 49 VAL B O 1
ATOM 2705 N N . SER B 1 50 ? -10.602 10.273 25.5 1 98 50 SER B N 1
ATOM 2706 C CA . SER B 1 50 ? -10.141 8.953 25.922 1 98 50 SER B CA 1
ATOM 2707 C C . SER B 1 50 ? -9.117 8.383 24.953 1 98 50 SER B C 1
ATOM 2709 O O . SER B 1 50 ? -9.289 8.477 23.734 1 98 50 SER B O 1
ATOM 2711 N N . ILE B 1 51 ? -8.07 7.852 25.516 1 98.56 51 ILE B N 1
ATOM 2712 C CA . ILE B 1 51 ? -7.031 7.211 24.719 1 98.56 51 ILE B CA 1
ATOM 2713 C C . ILE B 1 51 ? -6.984 5.719 25.031 1 98.56 51 ILE B C 1
ATOM 2715 O O . ILE B 1 51 ? -6.816 5.328 26.188 1 98.56 51 ILE B O 1
ATOM 2719 N N . ILE B 1 52 ? -7.152 4.848 24.062 1 98.5 52 ILE B N 1
ATOM 2720 C CA . ILE B 1 52 ? -6.922 3.408 24.125 1 98.5 52 ILE B CA 1
ATOM 2721 C C . ILE B 1 52 ? -5.586 3.068 23.469 1 98.5 52 ILE B C 1
ATOM 2723 O O . ILE B 1 52 ? -5.395 3.324 22.281 1 98.5 52 ILE B O 1
ATOM 2727 N N . ARG B 1 53 ? -4.629 2.631 24.297 1 98.56 53 ARG B N 1
ATOM 2728 C CA . ARG B 1 53 ? -3.365 2.178 23.719 1 98.56 53 ARG B CA 1
ATOM 2729 C C . ARG B 1 53 ? -3.521 0.814 23.047 1 98.56 53 ARG B C 1
ATOM 2731 O O . ARG B 1 53 ? -3.928 -0.155 23.703 1 98.56 53 ARG B O 1
ATOM 2738 N N . GLY B 1 54 ? -3.277 0.703 21.75 1 98.44 54 GLY B N 1
ATOM 2739 C CA . GLY B 1 54 ? -3.42 -0.546 21.016 1 98.44 54 GLY B CA 1
ATOM 2740 C C . GLY B 1 54 ? -2.926 -0.459 19.578 1 98.44 54 GLY B C 1
ATOM 2741 O O . GLY B 1 54 ? -2.576 0.623 19.109 1 98.44 54 GLY B O 1
ATOM 2742 N N . ASP B 1 55 ? -2.842 -1.574 18.984 1 98.12 55 ASP B N 1
ATOM 2743 C CA . ASP B 1 55 ? -2.383 -1.731 17.594 1 98.12 55 ASP B CA 1
ATOM 2744 C C . ASP B 1 55 ? -3.562 -1.854 16.641 1 98.12 55 ASP B C 1
ATOM 2746 O O . ASP B 1 55 ? -4.461 -2.67 16.859 1 98.12 55 ASP B O 1
ATOM 2750 N N . VAL B 1 56 ? -3.564 -1.104 15.602 1 98.25 56 VAL B N 1
ATOM 2751 C CA . VAL B 1 56 ? -4.664 -1.089 14.648 1 98.25 56 VAL B CA 1
ATOM 2752 C C . VAL B 1 56 ? -4.715 -2.416 13.891 1 98.25 56 VAL B C 1
ATOM 2754 O O . VAL B 1 56 ? -5.73 -2.756 13.289 1 98.25 56 VAL B O 1
ATOM 2757 N N . GLY B 1 57 ? -3.617 -3.143 13.883 1 98.12 57 GLY B N 1
ATOM 2758 C CA . GLY B 1 57 ? -3.588 -4.441 13.227 1 98.12 57 GLY B CA 1
ATOM 2759 C C . GLY B 1 57 ? -4.207 -5.547 14.062 1 98.12 57 GLY B C 1
ATOM 2760 O O . GLY B 1 57 ? -4.254 -6.699 13.633 1 98.12 57 GLY B O 1
ATOM 2761 N N . ASP B 1 58 ? -4.652 -5.262 15.242 1 98 58 ASP B N 1
ATOM 2762 C CA . ASP B 1 58 ? -5.246 -6.23 16.156 1 98 58 ASP B CA 1
ATOM 2763 C C . ASP B 1 58 ? -6.773 -6.148 16.125 1 98 58 ASP B C 1
ATOM 2765 O O . ASP B 1 58 ? -7.363 -5.273 16.766 1 98 58 ASP B O 1
ATOM 2769 N N . SER B 1 59 ? -7.395 -7.082 15.523 1 97.69 59 SER B N 1
ATOM 2770 C CA . SER B 1 59 ? -8.844 -7.098 15.367 1 97.69 59 SER B CA 1
ATOM 2771 C C . SER B 1 59 ? -9.555 -7.141 16.719 1 97.69 59 SER B C 1
ATOM 2773 O O . SER B 1 59 ? -10.664 -6.621 16.859 1 97.69 59 SER B O 1
ATOM 2775 N N . SER B 1 60 ? -8.922 -7.789 17.688 1 97.88 60 SER B N 1
ATOM 2776 C CA . SER B 1 60 ? -9.547 -7.906 19 1 97.88 60 SER B CA 1
ATOM 2777 C C . SER B 1 60 ? -9.664 -6.547 19.672 1 97.88 60 SER B C 1
ATOM 2779 O O . SER B 1 60 ? -10.539 -6.344 20.516 1 97.88 60 SER B O 1
ATOM 2781 N N . THR B 1 61 ? -8.805 -5.59 19.266 1 98 61 THR B N 1
ATOM 2782 C CA . THR B 1 61 ? -8.852 -4.223 19.766 1 98 61 THR B CA 1
ATOM 2783 C C . THR B 1 61 ? -9.766 -3.359 18.906 1 98 61 THR B C 1
ATOM 2785 O O . THR B 1 61 ? -10.609 -2.625 19.422 1 98 61 THR B O 1
ATOM 2788 N N . VAL B 1 62 ? -9.711 -3.504 17.641 1 98.75 62 VAL B N 1
ATOM 2789 C CA . VAL B 1 62 ? -10.383 -2.631 16.688 1 98.75 62 VAL B CA 1
ATOM 2790 C C . VAL B 1 62 ? -11.867 -2.979 16.625 1 98.75 62 VAL B C 1
ATOM 2792 O O . VAL B 1 62 ? -12.719 -2.088 16.562 1 98.75 62 VAL B O 1
ATOM 2795 N N . GLY B 1 63 ? -12.227 -4.25 16.688 1 98.56 63 GLY B N 1
ATOM 2796 C CA . GLY B 1 63 ? -13.586 -4.727 16.5 1 98.56 63 GLY B CA 1
ATOM 2797 C C . GLY B 1 63 ? -14.578 -4.074 17.453 1 98.56 63 GLY B C 1
ATOM 2798 O O . GLY B 1 63 ? -15.539 -3.439 17.016 1 98.56 63 GLY B O 1
ATOM 2799 N N . PRO B 1 64 ? -14.359 -4.227 18.781 1 98.38 64 PRO B N 1
ATOM 2800 C CA . PRO B 1 64 ? -15.281 -3.625 19.75 1 98.38 64 PRO B CA 1
ATOM 2801 C C . PRO B 1 64 ? -15.383 -2.109 19.609 1 98.38 64 PRO B C 1
ATOM 2803 O O . PRO B 1 64 ? -16.469 -1.54 19.797 1 98.38 64 PRO B O 1
ATOM 2806 N N . LEU B 1 65 ? -14.281 -1.442 19.25 1 98.31 65 LEU B N 1
ATOM 2807 C CA . LEU B 1 65 ? -14.281 0.005 19.078 1 98.31 65 LEU B CA 1
ATOM 2808 C C . LEU B 1 65 ? -15.172 0.41 17.906 1 98.31 65 LEU B C 1
ATOM 2810 O O . LEU B 1 65 ? -15.945 1.362 18.016 1 98.31 65 LEU B O 1
ATOM 2814 N N . VAL B 1 66 ? -15.086 -0.292 16.828 1 98.75 66 VAL B N 1
ATOM 2815 C CA . VAL B 1 66 ? -15.898 -0.033 15.641 1 98.75 66 VAL B CA 1
ATOM 2816 C C . VAL B 1 66 ? -17.359 -0.335 15.938 1 98.75 66 VAL B C 1
ATOM 2818 O O . VAL B 1 66 ? -18.25 0.45 15.594 1 98.75 66 VAL B O 1
ATOM 2821 N N . GLY B 1 67 ? -17.594 -1.48 16.578 1 98.25 67 GLY B N 1
ATOM 2822 C CA . GLY B 1 67 ? -18.953 -1.902 16.875 1 98.25 67 GLY B CA 1
ATOM 2823 C C . GLY B 1 67 ? -19.75 -0.866 17.656 1 98.25 67 GLY B C 1
ATOM 2824 O O . GLY B 1 67 ? -20.953 -0.724 17.453 1 98.25 67 GLY B O 1
ATOM 2825 N N . ASP B 1 68 ? -19.094 -0.068 18.453 1 97.25 68 ASP B N 1
ATOM 2826 C CA . ASP B 1 68 ? -19.734 0.92 19.328 1 97.25 68 ASP B CA 1
ATOM 2827 C C . ASP B 1 68 ? -19.641 2.32 18.719 1 97.25 68 ASP B C 1
ATOM 2829 O O . ASP B 1 68 ? -19.656 3.316 19.453 1 97.25 68 ASP B O 1
ATOM 2833 N N . SER B 1 69 ? -19.516 2.438 17.453 1 98.31 69 SER B N 1
ATOM 2834 C CA . SER B 1 69 ? -19.25 3.75 16.875 1 98.31 69 SER B CA 1
ATOM 2835 C C . SER B 1 69 ? -20.281 4.082 15.789 1 98.31 69 SER B C 1
ATOM 2837 O O . SER B 1 69 ? -21.078 3.227 15.398 1 98.31 69 SER B O 1
ATOM 2839 N N . ASP B 1 70 ? -20.375 5.324 15.406 1 98.5 70 ASP B N 1
ATOM 2840 C CA . ASP B 1 70 ? -21.188 5.766 14.281 1 98.5 70 ASP B CA 1
ATOM 2841 C C . ASP B 1 70 ? -20.375 5.836 13 1 98.5 70 ASP B C 1
ATOM 2843 O O . ASP B 1 70 ? -20.875 5.52 11.914 1 98.5 70 ASP B O 1
ATOM 2847 N N . VAL B 1 71 ? -19.188 6.199 13.086 1 98.69 71 VAL B N 1
ATOM 2848 C CA . VAL B 1 71 ? -18.25 6.328 11.977 1 98.69 71 VAL B CA 1
ATOM 2849 C C . VAL B 1 71 ? -16.812 6.258 12.5 1 98.69 71 VAL B C 1
ATOM 2851 O O . VAL B 1 71 ? -16.531 6.738 13.594 1 98.69 71 VAL B O 1
ATOM 2854 N N . VAL B 1 72 ? -15.938 5.633 11.766 1 98.94 72 VAL B N 1
ATOM 2855 C CA . VAL B 1 72 ? -14.531 5.492 12.141 1 98.94 72 VAL B CA 1
ATOM 2856 C C . VAL B 1 72 ? -13.672 6.414 11.281 1 98.94 72 VAL B C 1
ATOM 2858 O O . VAL B 1 72 ? -13.859 6.496 10.062 1 98.94 72 VAL B O 1
ATOM 2861 N N . ILE B 1 73 ? -12.805 7.184 11.875 1 98.94 73 ILE B N 1
ATOM 2862 C CA . ILE B 1 73 ? -11.75 7.906 11.172 1 98.94 73 ILE B CA 1
ATOM 2863 C C . ILE B 1 73 ? -10.43 7.145 11.289 1 98.94 73 ILE B C 1
ATOM 2865 O O . ILE B 1 73 ? -9.906 6.977 12.391 1 98.94 73 ILE B O 1
ATOM 2869 N N . HIS B 1 74 ? -9.93 6.641 10.227 1 98.94 74 HIS B N 1
ATOM 2870 C CA . HIS B 1 74 ? -8.688 5.883 10.211 1 98.94 74 HIS B CA 1
ATOM 2871 C C . HIS B 1 74 ? -7.512 6.762 9.781 1 98.94 74 HIS B C 1
ATOM 2873 O O . HIS B 1 74 ? -7.273 6.953 8.586 1 98.94 74 HIS B O 1
ATOM 2879 N N . ALA B 1 75 ? -6.777 7.211 10.75 1 98.81 75 ALA B N 1
ATOM 2880 C CA . ALA B 1 75 ? -5.641 8.094 10.5 1 98.81 75 ALA B CA 1
ATOM 2881 C C . ALA B 1 75 ? -4.328 7.422 10.891 1 98.81 75 ALA B C 1
ATOM 2883 O O . ALA B 1 75 ? -3.258 8.023 10.781 1 98.81 75 ALA B O 1
ATOM 2884 N N . ALA B 1 76 ? -4.359 6.172 11.344 1 98.62 76 ALA B N 1
ATOM 2885 C CA . ALA B 1 76 ? -3.154 5.465 11.773 1 98.62 76 ALA B CA 1
ATOM 2886 C C . ALA B 1 76 ? -2.268 5.121 10.578 1 98.62 76 ALA B C 1
ATOM 2888 O O . ALA B 1 76 ? -2.717 4.469 9.633 1 98.62 76 ALA B O 1
ATOM 2889 N N . ALA B 1 77 ? -1.011 5.559 10.656 1 98.31 77 ALA B N 1
ATOM 2890 C CA . ALA B 1 77 ? -0.041 5.207 9.625 1 98.31 77 ALA B CA 1
ATOM 2891 C C . ALA B 1 77 ? 1.368 5.633 10.023 1 98.31 77 ALA B C 1
ATOM 2893 O O . ALA B 1 77 ? 1.546 6.629 10.727 1 98.31 77 ALA B O 1
ATOM 2894 N N . TYR B 1 78 ? 2.385 4.801 9.617 1 97.94 78 TYR B N 1
ATOM 2895 C CA . TYR B 1 78 ? 3.727 5.348 9.469 1 97.94 78 TYR B CA 1
ATOM 2896 C C . TYR B 1 78 ? 3.797 6.309 8.289 1 97.94 78 TYR B C 1
ATOM 2898 O O . TYR B 1 78 ? 3.205 6.055 7.238 1 97.94 78 TYR B O 1
ATOM 2906 N N . ILE B 1 79 ? 4.523 7.453 8.477 1 96.25 79 ILE B N 1
ATOM 2907 C CA . ILE B 1 79 ? 4.324 8.492 7.473 1 96.25 79 ILE B CA 1
ATOM 2908 C C . ILE B 1 79 ? 5.676 9.016 6.992 1 96.25 79 ILE B C 1
ATOM 2910 O O . ILE B 1 79 ? 5.738 9.891 6.121 1 96.25 79 ILE B O 1
ATOM 2914 N N . ASP B 1 80 ? 6.812 8.547 7.559 1 94.75 80 ASP B N 1
ATOM 2915 C CA . ASP B 1 80 ? 8.133 9.078 7.234 1 94.75 80 ASP B CA 1
ATOM 2916 C C . ASP B 1 80 ? 8.633 8.516 5.902 1 94.75 80 ASP B C 1
ATOM 2918 O O . ASP B 1 80 ? 9 7.344 5.812 1 94.75 80 ASP B O 1
ATOM 2922 N N . VAL B 1 81 ? 8.719 9.391 4.938 1 94.56 81 VAL B N 1
ATOM 2923 C CA . VAL B 1 81 ? 9.078 8.992 3.58 1 94.56 81 VAL B CA 1
ATOM 2924 C C . VAL B 1 81 ? 10.492 8.422 3.566 1 94.56 81 VAL B C 1
ATOM 2926 O O . VAL B 1 81 ? 10.734 7.363 2.975 1 94.56 81 VAL B O 1
ATOM 2929 N N . HIS B 1 82 ? 11.398 9.047 4.246 1 92.44 82 HIS B N 1
ATOM 2930 C CA . HIS B 1 82 ? 12.781 8.594 4.262 1 92.44 82 HIS B CA 1
ATOM 2931 C C . HIS B 1 82 ? 12.914 7.227 4.922 1 92.44 82 HIS B C 1
ATOM 2933 O O . HIS B 1 82 ? 13.555 6.324 4.375 1 92.44 82 HIS B O 1
ATOM 2939 N N . GLU B 1 83 ? 12.289 7.082 6.051 1 96.06 83 GLU B N 1
ATOM 2940 C CA . GLU B 1 83 ? 12.312 5.809 6.766 1 96.06 83 GLU B CA 1
ATOM 2941 C C . GLU B 1 83 ? 11.664 4.699 5.941 1 96.06 83 GLU B C 1
ATOM 2943 O O . GLU B 1 83 ? 12.109 3.551 5.973 1 96.06 83 GLU B O 1
ATOM 2948 N N . SER B 1 84 ? 10.625 5.082 5.227 1 97.81 84 SER B N 1
ATOM 2949 C CA . SER B 1 84 ? 9.898 4.094 4.438 1 97.81 84 SER B CA 1
ATOM 2950 C C . SER B 1 84 ? 10.805 3.459 3.385 1 97.81 84 SER B C 1
ATOM 2952 O O . SER B 1 84 ? 10.625 2.293 3.027 1 97.81 84 SER B O 1
ATOM 2954 N N . MET B 1 85 ? 11.797 4.188 2.869 1 96.56 85 MET B N 1
ATOM 2955 C CA . MET B 1 85 ? 12.742 3.67 1.88 1 96.56 85 MET B CA 1
ATOM 2956 C C . MET B 1 85 ? 13.656 2.617 2.496 1 96.56 85 MET B C 1
ATOM 2958 O O . MET B 1 85 ? 14.078 1.679 1.816 1 96.56 85 MET B O 1
ATOM 2962 N N . GLN B 1 86 ? 13.93 2.744 3.787 1 97.12 86 GLN B N 1
ATOM 2963 C CA . GLN B 1 86 ? 14.836 1.844 4.492 1 97.12 86 GLN B CA 1
ATOM 2964 C C . GLN B 1 86 ? 14.094 0.612 5.008 1 97.12 86 GLN B C 1
ATOM 2966 O O . GLN B 1 86 ? 14.68 -0.469 5.113 1 97.12 86 GLN B O 1
ATOM 2971 N N . ARG B 1 87 ? 12.844 0.822 5.309 1 98.12 87 ARG B N 1
ATOM 2972 C CA . ARG B 1 87 ? 12.07 -0.242 5.941 1 98.12 87 ARG B CA 1
ATOM 2973 C C . ARG B 1 87 ? 10.703 -0.384 5.285 1 98.12 87 ARG B C 1
ATOM 2975 O O . ARG B 1 87 ? 9.68 -0.336 5.969 1 98.12 87 ARG B O 1
ATOM 2982 N N . PRO B 1 88 ? 10.688 -0.649 3.979 1 98.81 88 PRO B N 1
ATOM 2983 C CA . PRO B 1 88 ? 9.414 -0.642 3.264 1 98.81 88 PRO B CA 1
ATOM 2984 C C . PRO B 1 88 ? 8.422 -1.665 3.812 1 98.81 88 PRO B C 1
ATOM 2986 O O . PRO B 1 88 ? 7.215 -1.405 3.85 1 98.81 88 PRO B O 1
ATOM 2989 N N . ALA B 1 89 ? 8.906 -2.861 4.316 1 98.75 89 ALA B N 1
ATOM 2990 C CA . ALA B 1 89 ? 8 -3.906 4.793 1 98.75 89 ALA B CA 1
ATOM 2991 C C . ALA B 1 89 ? 7.27 -3.465 6.055 1 98.75 89 ALA B C 1
ATOM 2993 O O . ALA B 1 89 ? 6.109 -3.834 6.27 1 98.75 89 ALA B O 1
ATOM 2994 N N . ASP B 1 90 ? 7.91 -2.641 6.906 1 98.5 90 ASP B N 1
ATOM 2995 C CA . ASP B 1 90 ? 7.277 -2.111 8.109 1 98.5 90 ASP B CA 1
ATOM 2996 C C . ASP B 1 90 ? 6.094 -1.213 7.754 1 98.5 90 ASP B C 1
ATOM 2998 O O . ASP B 1 90 ? 5.086 -1.192 8.469 1 98.5 90 ASP B O 1
ATOM 3002 N N . TYR B 1 91 ? 6.25 -0.523 6.664 1 98.75 91 TYR B N 1
ATOM 3003 C CA . TYR B 1 91 ? 5.195 0.391 6.242 1 98.75 91 TYR B CA 1
ATOM 3004 C C . TYR B 1 91 ? 4.008 -0.375 5.668 1 98.75 91 TYR B C 1
ATOM 3006 O O . TYR B 1 91 ? 2.854 -0.014 5.91 1 98.75 91 TYR B O 1
ATOM 3014 N N . VAL B 1 92 ? 4.223 -1.354 4.961 1 98.88 92 VAL B N 1
ATOM 3015 C CA . VAL B 1 92 ? 3.125 -2.191 4.492 1 98.88 92 VAL B CA 1
ATOM 3016 C C . VAL B 1 92 ? 2.453 -2.879 5.676 1 98.88 92 VAL B C 1
ATOM 3018 O O . VAL B 1 92 ? 1.223 -2.918 5.766 1 98.88 92 VAL B O 1
ATOM 3021 N N . ARG B 1 93 ? 3.309 -3.475 6.59 1 98.56 93 ARG B N 1
ATOM 3022 C CA . ARG B 1 93 ? 2.793 -4.172 7.762 1 98.56 93 ARG B CA 1
ATOM 3023 C C . ARG B 1 93 ? 1.904 -3.256 8.602 1 98.56 93 ARG B C 1
ATOM 3025 O O . ARG B 1 93 ? 0.799 -3.641 8.984 1 98.56 93 ARG B O 1
ATOM 3032 N N . ASN B 1 94 ? 2.373 -2.062 8.828 1 98.56 94 ASN B N 1
ATOM 3033 C CA . ASN B 1 94 ? 1.62 -1.147 9.68 1 98.56 94 ASN B CA 1
ATOM 3034 C C . ASN B 1 94 ? 0.437 -0.535 8.93 1 98.56 94 ASN B C 1
ATOM 3036 O O . ASN B 1 94 ? -0.707 -0.644 9.375 1 98.56 94 ASN B O 1
ATOM 3040 N N . ASN B 1 95 ? 0.695 0.086 7.754 1 98.88 95 ASN B N 1
ATOM 3041 C CA . ASN B 1 95 ? -0.309 0.909 7.09 1 98.88 95 ASN B CA 1
ATOM 3042 C C . ASN B 1 95 ? -1.348 0.052 6.371 1 98.88 95 ASN B C 1
ATOM 3044 O O . ASN B 1 95 ? -2.551 0.295 6.492 1 98.88 95 ASN B O 1
ATOM 3048 N N . VAL B 1 96 ? -0.932 -0.926 5.637 1 98.94 96 VAL B N 1
ATOM 3049 C CA . VAL B 1 96 ? -1.848 -1.667 4.777 1 98.94 96 VAL B CA 1
ATOM 3050 C C . VAL B 1 96 ? -2.592 -2.719 5.594 1 98.94 96 VAL B C 1
ATOM 3052 O O . VAL B 1 96 ? -3.814 -2.846 5.492 1 98.94 96 VAL B O 1
ATOM 3055 N N . VAL B 1 97 ? -1.81 -3.523 6.445 1 98.94 97 VAL B N 1
ATOM 3056 C CA . VAL B 1 97 ? -2.463 -4.52 7.289 1 98.94 97 VAL B CA 1
ATOM 3057 C C . VAL B 1 97 ? -3.42 -3.826 8.258 1 98.94 97 VAL B C 1
ATOM 3059 O O . VAL B 1 97 ? -4.562 -4.258 8.422 1 98.94 97 VAL B O 1
ATOM 3062 N N . GLY B 1 98 ? -2.975 -2.686 8.867 1 98.88 98 GLY B N 1
ATOM 3063 C CA . GLY B 1 98 ? -3.844 -1.928 9.75 1 98.88 98 GLY B CA 1
ATOM 3064 C C . GLY B 1 98 ? -5.113 -1.445 9.078 1 98.88 98 GLY B C 1
ATOM 3065 O O . GLY B 1 98 ? -6.207 -1.579 9.625 1 98.88 98 GLY B O 1
ATOM 3066 N N . THR B 1 99 ? -4.98 -0.914 7.848 1 98.94 99 THR B N 1
ATOM 3067 C CA . THR B 1 99 ? -6.137 -0.453 7.09 1 98.94 99 THR B CA 1
ATOM 3068 C C . THR B 1 99 ? -7.074 -1.615 6.77 1 98.94 99 THR B C 1
ATOM 3070 O O . THR B 1 99 ? -8.297 -1.466 6.82 1 98.94 99 THR B O 1
ATOM 3073 N N . THR B 1 100 ? -6.539 -2.77 6.48 1 99 100 THR B N 1
ATOM 3074 C CA . THR B 1 100 ? -7.348 -3.943 6.176 1 99 100 THR B CA 1
ATOM 3075 C C . THR B 1 100 ? -8.195 -4.348 7.379 1 99 100 THR B C 1
ATOM 3077 O O . THR B 1 100 ? -9.383 -4.648 7.238 1 99 100 THR B O 1
ATOM 3080 N N . VAL B 1 101 ? -7.574 -4.355 8.555 1 98.94 101 VAL B N 1
ATOM 3081 C CA . VAL B 1 101 ? -8.289 -4.711 9.781 1 98.94 101 VAL B CA 1
ATOM 3082 C C . VAL B 1 101 ? -9.43 -3.727 10.016 1 98.94 101 VAL B C 1
ATOM 3084 O O . VAL B 1 101 ? -10.57 -4.133 10.234 1 98.94 101 VAL B O 1
ATOM 3087 N N . VAL B 1 102 ? -9.148 -2.418 9.898 1 98.94 102 VAL B N 1
ATOM 3088 C CA . VAL B 1 102 ? -10.141 -1.391 10.188 1 98.94 102 VAL B CA 1
ATOM 3089 C C . VAL B 1 102 ? -11.273 -1.469 9.172 1 98.94 102 VAL B C 1
ATOM 3091 O O . VAL B 1 102 ? -12.453 -1.458 9.539 1 98.94 102 VAL B O 1
ATOM 3094 N N . ALA B 1 103 ? -10.961 -1.562 7.902 1 98.94 103 ALA B N 1
ATOM 3095 C CA . ALA B 1 103 ? -11.961 -1.635 6.844 1 98.94 103 ALA B CA 1
ATOM 3096 C C . ALA B 1 103 ? -12.844 -2.869 7.008 1 98.94 103 ALA B C 1
ATOM 3098 O O . ALA B 1 103 ? -14.062 -2.791 6.863 1 98.94 103 ALA B O 1
ATOM 3099 N N . HIS B 1 104 ? -12.18 -4.012 7.297 1 98.94 104 HIS B N 1
ATOM 3100 C CA . HIS B 1 104 ? -12.914 -5.262 7.461 1 98.94 104 HIS B CA 1
ATOM 3101 C C . HIS B 1 104 ? -13.867 -5.191 8.648 1 98.94 104 HIS B C 1
ATOM 3103 O O . HIS B 1 104 ? -15.016 -5.625 8.555 1 98.94 104 HIS B O 1
ATOM 3109 N N . GLU B 1 105 ? -13.414 -4.656 9.773 1 98.88 105 GLU B N 1
ATOM 3110 C CA . GLU B 1 105 ? -14.266 -4.516 10.953 1 98.88 105 GLU B CA 1
ATOM 3111 C C . GLU B 1 105 ? -15.422 -3.551 10.688 1 98.88 105 GLU B C 1
ATOM 3113 O O . GLU B 1 105 ? -16.547 -3.775 11.141 1 98.88 105 GLU B O 1
ATOM 3118 N N . CYS B 1 106 ? -15.133 -2.418 9.969 1 98.88 106 CYS B N 1
ATOM 3119 C CA . CYS B 1 106 ? -16.203 -1.489 9.609 1 98.88 106 CYS B CA 1
ATOM 3120 C C . CYS B 1 106 ? -17.266 -2.18 8.766 1 98.88 106 CYS B C 1
ATOM 3122 O O . CYS B 1 106 ? -18.453 -2.018 9.008 1 98.88 106 CYS B O 1
ATOM 3124 N N . LEU B 1 107 ? -16.812 -2.951 7.789 1 98.81 107 LEU B N 1
ATOM 3125 C CA . LEU B 1 107 ? -17.75 -3.697 6.957 1 98.81 107 LEU B CA 1
ATOM 3126 C C . LEU B 1 107 ? -18.594 -4.648 7.801 1 98.81 107 LEU B C 1
ATOM 3128 O O . LEU B 1 107 ? -19.812 -4.66 7.691 1 98.81 107 LEU B O 1
ATOM 3132 N N . ARG B 1 108 ? -17.938 -5.441 8.664 1 98.5 108 ARG B N 1
ATOM 3133 C CA . ARG B 1 108 ? -18.594 -6.469 9.469 1 98.5 108 ARG B CA 1
ATOM 3134 C C . ARG B 1 108 ? -19.641 -5.855 10.406 1 98.5 108 ARG B C 1
ATOM 3136 O O . ARG B 1 108 ? -20.672 -6.465 10.68 1 98.5 108 ARG B O 1
ATOM 3143 N N . HIS B 1 109 ? -19.359 -4.699 10.883 1 98.75 109 HIS B N 1
ATOM 3144 C CA . HIS B 1 109 ? -20.25 -4.055 11.844 1 98.75 109 HIS B CA 1
ATOM 3145 C C . HIS B 1 109 ? -21.188 -3.074 11.156 1 98.75 109 HIS B C 1
ATOM 3147 O O . HIS B 1 109 ? -22.016 -2.443 11.812 1 98.75 109 HIS B O 1
ATOM 3153 N N . GLY B 1 110 ? -21.094 -2.916 9.836 1 98.56 110 GLY B N 1
ATOM 3154 C CA . GLY B 1 110 ? -21.953 -2.016 9.086 1 98.56 110 GLY B CA 1
ATOM 3155 C C . GLY B 1 110 ? -21.703 -0.552 9.391 1 98.56 110 GLY B C 1
ATOM 3156 O O . GLY B 1 110 ? -22.641 0.247 9.445 1 98.56 110 GLY B O 1
ATOM 3157 N N . LYS B 1 111 ? -20.453 -0.169 9.742 1 98.75 111 LYS B N 1
ATOM 3158 C CA . LYS B 1 111 ? -20.109 1.207 10.086 1 98.75 111 LYS B CA 1
ATOM 3159 C C . LYS B 1 111 ? -19.281 1.854 8.977 1 98.75 111 LYS B C 1
ATOM 3161 O O . LYS B 1 111 ? -18.406 1.21 8.383 1 98.75 111 LYS B O 1
ATOM 3166 N N . PRO B 1 112 ? -19.531 3.084 8.672 1 98.69 112 PRO B N 1
ATOM 3167 C CA . PRO B 1 112 ? -18.719 3.779 7.664 1 98.69 112 PRO B CA 1
ATOM 3168 C C . PRO B 1 112 ? -17.344 4.191 8.195 1 98.69 112 PRO B C 1
ATOM 3170 O O . PRO B 1 112 ? -17.141 4.238 9.406 1 98.69 112 PRO B O 1
ATOM 3173 N N . MET B 1 113 ? -16.453 4.434 7.234 1 98.62 113 MET B N 1
ATOM 3174 C CA . MET B 1 113 ? -15.125 4.883 7.637 1 98.62 113 MET B CA 1
ATOM 3175 C C . MET B 1 113 ? -14.648 6.031 6.754 1 98.62 113 MET B C 1
ATOM 3177 O O . MET B 1 113 ? -15.039 6.129 5.59 1 98.62 113 MET B O 1
ATOM 3181 N N . VAL B 1 114 ? -13.93 6.945 7.309 1 98.94 114 VAL B N 1
ATOM 3182 C CA . VAL B 1 114 ? -13.133 7.945 6.605 1 98.94 114 VAL B CA 1
ATOM 3183 C C . VAL B 1 114 ? -11.656 7.555 6.648 1 98.94 114 VAL B C 1
ATOM 3185 O O . VAL B 1 114 ? -11.078 7.406 7.727 1 98.94 114 VAL B O 1
ATOM 3188 N N . PHE B 1 115 ? -11.078 7.324 5.535 1 98.94 115 PHE B N 1
ATOM 3189 C CA . PHE B 1 115 ? -9.672 6.945 5.43 1 98.94 115 PHE B CA 1
ATOM 3190 C C . PHE B 1 115 ? -8.812 8.156 5.094 1 98.94 115 PHE B C 1
ATOM 3192 O O . PHE B 1 115 ? -9.031 8.82 4.082 1 98.94 115 PHE B O 1
ATOM 3199 N N . ILE B 1 116 ? -7.852 8.406 5.941 1 98.94 116 ILE B N 1
ATOM 3200 C CA . ILE B 1 116 ? -6.887 9.461 5.676 1 98.94 116 ILE B CA 1
ATOM 3201 C C . ILE B 1 116 ? -5.734 8.914 4.84 1 98.94 116 ILE B C 1
ATOM 3203 O O . ILE B 1 116 ? -4.797 8.312 5.375 1 98.94 116 ILE B O 1
ATOM 3207 N N . SER B 1 117 ? -5.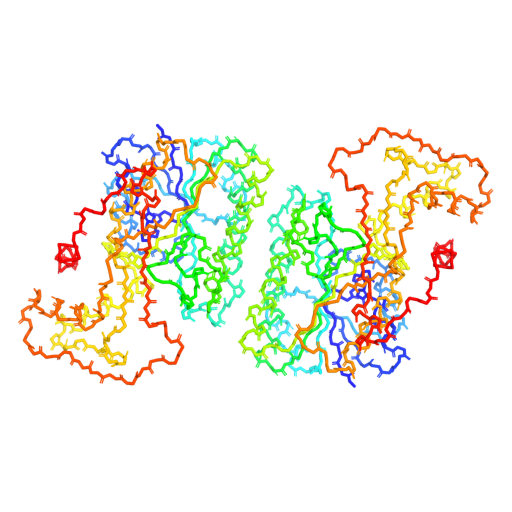766 9.133 3.545 1 98.88 117 SER B N 1
ATOM 3208 C CA . SER B 1 117 ? -4.691 8.797 2.617 1 98.88 117 SER B CA 1
ATOM 3209 C C . SER B 1 117 ? -3.67 9.93 2.52 1 98.88 117 SER B C 1
ATOM 3211 O O . SER B 1 117 ? -3.26 10.492 3.537 1 98.88 117 SER B O 1
ATOM 3213 N N . SER B 1 118 ? -3.123 10.148 1.4 1 98.62 118 SER B N 1
ATOM 3214 C CA . SER B 1 118 ? -2.057 11.133 1.25 1 98.62 118 SER B CA 1
ATOM 3215 C C . SER B 1 118 ? -1.901 11.562 -0.206 1 98.62 118 SER B C 1
ATOM 3217 O O . SER B 1 118 ? -2.131 10.766 -1.12 1 98.62 118 SER B O 1
ATOM 3219 N N . ALA B 1 119 ? -1.467 12.805 -0.412 1 98.31 119 ALA B N 1
ATOM 3220 C CA . ALA B 1 119 ? -1.082 13.258 -1.743 1 98.31 119 ALA B CA 1
ATOM 3221 C C . ALA B 1 119 ? 0.115 12.477 -2.271 1 98.31 119 ALA B C 1
ATOM 3223 O O . ALA B 1 119 ? 0.424 12.531 -3.465 1 98.31 119 ALA B O 1
ATOM 3224 N N . ALA B 1 120 ? 0.815 11.742 -1.362 1 97.94 120 ALA B N 1
ATOM 3225 C CA . ALA B 1 120 ? 1.984 10.953 -1.751 1 97.94 120 ALA B CA 1
ATOM 3226 C C . ALA B 1 120 ? 1.606 9.875 -2.754 1 97.94 120 ALA B C 1
ATOM 3228 O O . ALA B 1 120 ? 2.475 9.305 -3.426 1 97.94 120 ALA B O 1
ATOM 3229 N N . VAL B 1 121 ? 0.267 9.539 -2.953 1 98.81 121 VAL B N 1
ATOM 3230 C CA . VAL B 1 121 ? -0.179 8.492 -3.863 1 98.81 121 VAL B CA 1
ATOM 3231 C C . VAL B 1 121 ? 0.067 8.922 -5.309 1 98.81 121 VAL B C 1
ATOM 3233 O O . VAL B 1 121 ? 0.163 8.078 -6.203 1 98.81 121 VAL B O 1
ATOM 3236 N N . TYR B 1 122 ? 0.252 10.25 -5.52 1 98.56 122 TYR B N 1
ATOM 3237 C CA . TYR B 1 122 ? 0.293 10.773 -6.879 1 98.56 122 TYR B CA 1
ATOM 3238 C C . TYR B 1 122 ? 1.696 10.664 -7.465 1 98.56 122 TYR B C 1
ATOM 3240 O O . TYR B 1 122 ? 1.863 10.609 -8.688 1 98.56 122 TYR B O 1
ATOM 3248 N N . GLY B 1 123 ? 2.744 10.648 -6.645 1 97.56 123 GLY B N 1
ATOM 3249 C CA . GLY B 1 123 ? 4.109 10.688 -7.145 1 97.56 123 GLY B CA 1
ATOM 3250 C C . GLY B 1 123 ? 4.441 11.977 -7.867 1 97.56 123 GLY B C 1
ATOM 3251 O O . GLY B 1 123 ? 4.164 13.07 -7.363 1 97.56 123 GLY B O 1
ATOM 3252 N N . ASN B 1 124 ? 5.18 11.875 -8.953 1 96.75 124 ASN B N 1
ATOM 3253 C CA . ASN B 1 124 ? 5.477 13.023 -9.805 1 96.75 124 ASN B CA 1
ATOM 3254 C C . ASN B 1 124 ? 4.297 13.375 -10.703 1 96.75 124 ASN B C 1
ATOM 3256 O O . ASN B 1 124 ? 4 12.656 -11.656 1 96.75 124 ASN B O 1
ATOM 3260 N N . PRO B 1 125 ? 3.645 14.508 -10.461 1 97.44 125 PRO B N 1
ATOM 3261 C CA . PRO B 1 125 ? 2.422 14.828 -11.203 1 97.44 125 PRO B CA 1
ATOM 3262 C C . PRO B 1 125 ? 2.672 15.047 -12.695 1 97.44 125 PRO B C 1
ATOM 3264 O O . PRO B 1 125 ? 3.691 15.633 -13.07 1 97.44 125 PRO B O 1
ATOM 3267 N N . VAL B 1 126 ? 1.741 14.609 -13.477 1 97.25 126 VAL B N 1
ATOM 3268 C CA . VAL B 1 126 ? 1.818 14.852 -14.914 1 97.25 126 VAL B CA 1
ATOM 3269 C C . VAL B 1 126 ? 0.81 15.922 -15.312 1 97.25 126 VAL B C 1
ATOM 3271 O O . VAL B 1 126 ? 0.756 16.328 -16.469 1 97.25 126 VAL B O 1
ATOM 3274 N N . ARG B 1 127 ? -0.029 16.234 -14.414 1 96.75 127 ARG B N 1
ATOM 3275 C CA . ARG B 1 127 ? -1.008 17.312 -14.57 1 96.75 127 ARG B CA 1
ATOM 3276 C C . ARG B 1 127 ? -1.096 18.156 -13.305 1 96.75 127 ARG B C 1
ATOM 3278 O O . ARG B 1 127 ? -1.077 17.609 -12.188 1 96.75 127 ARG B O 1
ATOM 3285 N N . LEU B 1 128 ? -1.211 19.594 -13.422 1 98.25 128 LEU B N 1
ATOM 3286 C CA . LEU B 1 128 ? -1.398 20.531 -12.328 1 98.25 128 LEU B CA 1
ATOM 3287 C C . LEU B 1 128 ? -2.553 21.484 -12.625 1 98.25 128 LEU B C 1
ATOM 3289 O O . LEU B 1 128 ? -2.756 21.891 -13.773 1 98.25 128 LEU B O 1
ATOM 3293 N N . PRO B 1 129 ? -3.244 21.906 -11.703 1 98.75 129 PRO B N 1
ATOM 3294 C CA . PRO B 1 129 ? -3.287 21.297 -10.375 1 98.75 129 PRO B CA 1
ATOM 3295 C C . PRO B 1 129 ? -3.691 19.828 -10.43 1 98.75 129 PRO B C 1
ATOM 3297 O O . PRO B 1 129 ? -4.281 19.375 -11.414 1 98.75 129 PRO B O 1
ATOM 3300 N N . ILE B 1 130 ? -3.354 19.047 -9.359 1 98.88 130 ILE B N 1
ATOM 3301 C CA . ILE B 1 130 ? -3.537 17.594 -9.344 1 98.88 130 ILE B CA 1
ATOM 3302 C C . ILE B 1 130 ? -4.992 17.266 -9.016 1 98.88 130 ILE B C 1
ATOM 3304 O O . ILE B 1 130 ? -5.461 17.516 -7.906 1 98.88 130 ILE B O 1
ATOM 3308 N N . PRO B 1 131 ? -5.742 16.719 -9.961 1 98.88 131 PRO B N 1
ATOM 3309 C CA . PRO B 1 131 ? -7.109 16.281 -9.664 1 98.88 131 PRO B CA 1
ATOM 3310 C C . PRO B 1 131 ? -7.16 14.883 -9.062 1 98.88 131 PRO B C 1
ATOM 3312 O O . PRO B 1 131 ? -6.148 14.172 -9.047 1 98.88 131 PRO B O 1
ATOM 3315 N N . GLU B 1 132 ? -8.32 14.484 -8.508 1 98.81 132 GLU B N 1
ATOM 3316 C CA . GLU B 1 132 ? -8.445 13.203 -7.812 1 98.81 132 GLU B CA 1
ATOM 3317 C C . GLU B 1 132 ? -8.289 12.031 -8.781 1 98.81 132 GLU B C 1
ATOM 3319 O O . GLU B 1 132 ? -7.949 10.922 -8.367 1 98.81 132 GLU B O 1
ATOM 3324 N N . ASP B 1 133 ? -8.523 12.258 -10.102 1 98.31 133 ASP B N 1
ATOM 3325 C CA . ASP B 1 133 ? -8.43 11.172 -11.07 1 98.31 133 ASP B CA 1
ATOM 3326 C C . ASP B 1 133 ? -7.023 11.078 -11.656 1 98.31 133 ASP B C 1
ATOM 3328 O O . ASP B 1 133 ? -6.793 10.344 -12.625 1 98.31 133 ASP B O 1
ATOM 3332 N N . HIS B 1 134 ? -6.043 11.977 -11.156 1 98.62 134 HIS B N 1
ATOM 3333 C CA . HIS B 1 134 ? -4.633 11.883 -11.523 1 98.62 134 HIS B CA 1
ATOM 3334 C C . HIS B 1 134 ? -4.109 10.461 -11.328 1 98.62 134 HIS B C 1
ATOM 3336 O O . HIS B 1 134 ? -4.48 9.781 -10.375 1 98.62 134 HIS B O 1
ATOM 3342 N N . PRO B 1 135 ? -3.277 9.914 -12.258 1 98.12 135 PRO B N 1
ATOM 3343 C CA . PRO B 1 135 ? -2.674 8.602 -12.047 1 98.12 135 PRO B CA 1
ATOM 3344 C C . PRO B 1 135 ? -1.965 8.484 -10.703 1 98.12 135 PRO B C 1
ATOM 3346 O O . PRO B 1 135 ? -1.366 9.461 -10.227 1 98.12 135 PRO B O 1
ATOM 3349 N N . LEU B 1 136 ? -2.066 7.328 -10.094 1 98.5 136 LEU B N 1
ATOM 3350 C CA . LEU B 1 136 ? -1.389 7.035 -8.836 1 98.5 136 LEU B CA 1
ATOM 3351 C C . LEU B 1 136 ? -0.064 6.32 -9.086 1 98.5 136 LEU B C 1
ATOM 3353 O O . LEU B 1 136 ? -0.048 5.141 -9.43 1 98.5 136 LEU B O 1
ATOM 3357 N N . ARG B 1 137 ? 1.067 7.055 -9.016 1 97.75 137 ARG B N 1
ATOM 3358 C CA . ARG B 1 137 ? 2.414 6.547 -9.258 1 97.75 137 ARG B CA 1
ATOM 3359 C C . ARG B 1 137 ? 3.363 6.957 -8.133 1 97.75 137 ARG B C 1
ATOM 3361 O O . ARG B 1 137 ? 4.305 7.723 -8.359 1 97.75 137 ARG B O 1
ATOM 3368 N N . PRO B 1 138 ? 3.145 6.363 -6.906 1 98.25 138 PRO B N 1
ATOM 3369 C CA . PRO B 1 138 ? 3.969 6.738 -5.754 1 98.25 138 PRO B CA 1
ATOM 3370 C C . PRO B 1 138 ? 5.461 6.531 -6.004 1 98.25 138 PRO B C 1
ATOM 3372 O O . PRO B 1 138 ? 5.848 5.609 -6.727 1 98.25 138 PRO B O 1
ATOM 3375 N N . ILE B 1 139 ? 6.312 7.293 -5.363 1 97.19 139 ILE B N 1
ATOM 3376 C CA . ILE B 1 139 ? 7.75 7.211 -5.605 1 97.19 139 ILE B CA 1
ATOM 3377 C C . ILE B 1 139 ? 8.469 6.84 -4.309 1 97.19 139 ILE B C 1
ATOM 3379 O O . ILE B 1 139 ? 9.695 6.957 -4.219 1 97.19 139 ILE B O 1
ATOM 3383 N N . SER B 1 140 ? 7.723 6.535 -3.248 1 97.62 140 SER B N 1
ATOM 3384 C CA . SER B 1 140 ? 8.242 6.039 -1.978 1 97.62 140 SER B CA 1
ATOM 3385 C C . SER B 1 140 ? 7.371 4.91 -1.431 1 97.62 140 SER B C 1
ATOM 3387 O O . SER B 1 140 ? 6.188 4.816 -1.758 1 97.62 140 SER B O 1
ATOM 3389 N N . PRO B 1 141 ? 7.992 3.998 -0.574 1 98.69 141 PRO B N 1
ATOM 3390 C CA . PRO B 1 141 ? 7.176 2.951 0.045 1 98.69 141 PRO B CA 1
ATOM 3391 C C . PRO B 1 141 ? 6.059 3.514 0.922 1 98.69 141 PRO B C 1
ATOM 3393 O O . PRO B 1 141 ? 5.004 2.889 1.062 1 98.69 141 PRO B O 1
ATOM 3396 N N . TYR B 1 142 ? 6.242 4.746 1.463 1 98.5 142 TYR B N 1
ATOM 3397 C CA . TYR B 1 142 ? 5.129 5.414 2.129 1 98.5 142 TYR B CA 1
ATOM 3398 C C . TYR B 1 142 ? 3.979 5.652 1.158 1 98.5 142 TYR B C 1
ATOM 3400 O O . TYR B 1 142 ? 2.846 5.234 1.412 1 98.5 142 TYR B O 1
ATOM 3408 N N . GLY B 1 143 ? 4.25 6.328 0.038 1 98.75 143 GLY B N 1
ATOM 3409 C CA . GLY B 1 143 ? 3.232 6.535 -0.979 1 98.75 143 GLY B CA 1
ATOM 3410 C C . GLY B 1 143 ? 2.598 5.242 -1.458 1 98.75 143 GLY B C 1
ATOM 3411 O O . GLY B 1 143 ? 1.377 5.168 -1.617 1 98.75 143 GLY B O 1
ATOM 3412 N N . LEU B 1 144 ? 3.443 4.238 -1.651 1 98.94 144 LEU B N 1
ATOM 3413 C CA . LEU B 1 144 ? 2.945 2.93 -2.055 1 98.94 144 LEU B CA 1
ATOM 3414 C C . LEU B 1 144 ? 1.962 2.381 -1.025 1 98.94 144 LEU B C 1
ATOM 3416 O O . LEU B 1 144 ? 0.892 1.886 -1.385 1 98.94 144 LEU B O 1
ATOM 3420 N N . SER B 1 145 ? 2.342 2.445 0.29 1 98.94 145 SER B N 1
ATOM 3421 C CA . SER B 1 145 ? 1.479 1.917 1.341 1 98.94 145 SER B CA 1
ATOM 3422 C C . SER B 1 145 ? 0.116 2.602 1.335 1 98.94 145 SER B C 1
ATOM 3424 O O . SER B 1 145 ? -0.9 1.977 1.646 1 98.94 145 SER B O 1
ATOM 3426 N N . LYS B 1 146 ? 0.048 3.904 0.976 1 98.94 146 LYS B N 1
ATOM 3427 C CA . LYS B 1 146 ? -1.229 4.609 0.896 1 98.94 146 LYS B CA 1
ATOM 3428 C C . LYS B 1 146 ? -2.021 4.172 -0.333 1 98.94 146 LYS B C 1
ATOM 3430 O O . LYS B 1 146 ? -3.244 4.02 -0.268 1 98.94 146 LYS B O 1
ATOM 3435 N N . VAL B 1 147 ? -1.329 3.953 -1.49 1 98.94 147 VAL B N 1
ATOM 3436 C CA . VAL B 1 147 ? -2 3.43 -2.676 1 98.94 147 VAL B CA 1
ATOM 3437 C C . VAL B 1 147 ? -2.611 2.066 -2.363 1 98.94 147 VAL B C 1
ATOM 3439 O O . VAL B 1 147 ? -3.787 1.827 -2.648 1 98.94 147 VAL B O 1
ATOM 3442 N N . LEU B 1 148 ? -1.796 1.181 -1.735 1 98.94 148 LEU B N 1
ATOM 3443 C CA . LEU B 1 148 ? -2.268 -0.155 -1.387 1 98.94 148 LEU B CA 1
ATOM 3444 C C . LEU B 1 148 ? -3.441 -0.08 -0.416 1 98.94 148 LEU B C 1
ATOM 3446 O O . LEU B 1 148 ? -4.41 -0.832 -0.547 1 98.94 148 LEU B O 1
ATOM 3450 N N . SER B 1 149 ? -3.406 0.793 0.49 1 98.94 149 SER B N 1
ATOM 3451 C CA . SER B 1 149 ? -4.48 0.962 1.464 1 98.94 149 SER B CA 1
ATOM 3452 C C . SER B 1 149 ? -5.762 1.447 0.794 1 98.94 149 SER B C 1
ATOM 3454 O O . SER B 1 149 ? -6.859 1.011 1.149 1 98.94 149 SER B O 1
ATOM 3456 N N . GLU B 1 150 ? -5.645 2.412 -0.14 1 98.94 150 GLU B N 1
ATOM 3457 C CA . GLU B 1 150 ? -6.82 2.838 -0.892 1 98.94 150 GLU B CA 1
ATOM 3458 C C . GLU B 1 150 ? -7.453 1.667 -1.639 1 98.94 150 GLU B C 1
ATOM 3460 O O . GLU B 1 150 ? -8.68 1.559 -1.71 1 98.94 150 GLU B O 1
ATOM 3465 N N . GLU B 1 151 ? -6.602 0.805 -2.25 1 98.88 151 GLU B N 1
ATOM 3466 C CA . GLU B 1 151 ? -7.109 -0.372 -2.949 1 98.88 151 GLU B CA 1
ATOM 3467 C C . GLU B 1 151 ? -7.891 -1.282 -2.008 1 98.88 151 GLU B C 1
ATOM 3469 O O . GLU B 1 151 ? -8.938 -1.819 -2.379 1 98.88 151 GLU B O 1
ATOM 3474 N N . VAL B 1 152 ? -7.398 -1.434 -0.782 1 98.94 152 VAL B N 1
ATOM 3475 C CA . VAL B 1 152 ? -8.07 -2.223 0.243 1 98.94 152 VAL B CA 1
ATOM 3476 C C . VAL B 1 152 ? -9.445 -1.625 0.533 1 98.94 152 VAL B C 1
ATOM 3478 O O . VAL B 1 152 ? -10.453 -2.338 0.531 1 98.94 152 VAL B O 1
ATOM 3481 N N . VAL B 1 153 ? -9.469 -0.323 0.747 1 98.94 153 VAL B N 1
ATOM 3482 C CA . VAL B 1 153 ? -10.711 0.367 1.1 1 98.94 153 VAL B CA 1
ATOM 3483 C C . VAL B 1 153 ? -11.719 0.238 -0.04 1 98.94 153 VAL B C 1
ATOM 3485 O O . VAL B 1 153 ? -12.891 -0.072 0.191 1 98.94 153 VAL B O 1
ATOM 3488 N N . ARG B 1 154 ? -11.297 0.444 -1.256 1 98.81 154 ARG B N 1
ATOM 3489 C CA . ARG B 1 154 ? -12.18 0.347 -2.416 1 98.81 154 ARG B CA 1
ATOM 3490 C C . ARG B 1 154 ? -12.672 -1.082 -2.609 1 98.81 154 ARG B C 1
ATOM 3492 O O . ARG B 1 154 ? -13.828 -1.298 -2.998 1 98.81 154 ARG B O 1
ATOM 3499 N N . PHE B 1 155 ? -11.781 -2.059 -2.371 1 98.88 155 PHE B N 1
ATOM 3500 C CA . PHE B 1 155 ? -12.188 -3.457 -2.455 1 98.88 155 PHE B CA 1
ATOM 3501 C C . PHE B 1 155 ? -13.359 -3.736 -1.513 1 98.88 155 PHE B C 1
ATOM 3503 O O . PHE B 1 155 ? -14.383 -4.27 -1.933 1 98.88 155 PHE B O 1
ATOM 3510 N N . PHE B 1 156 ? -13.234 -3.359 -0.239 1 98.88 156 PHE B N 1
ATOM 3511 C CA . PHE B 1 156 ? -14.297 -3.588 0.727 1 98.88 156 PHE B CA 1
ATOM 3512 C C . PHE B 1 156 ? -15.516 -2.729 0.403 1 98.88 156 PHE B C 1
ATOM 3514 O O . PHE B 1 156 ? -16.641 -3.102 0.719 1 98.88 156 PHE B O 1
ATOM 3521 N N . GLY B 1 157 ? -15.242 -1.532 -0.246 1 98.75 157 GLY B N 1
ATOM 3522 C CA . GLY B 1 157 ? -16.359 -0.761 -0.77 1 98.75 157 GLY B CA 1
ATOM 3523 C C . GLY B 1 157 ? -17.234 -1.554 -1.719 1 98.75 157 GLY B C 1
ATOM 3524 O O . GLY B 1 157 ? -18.469 -1.439 -1.679 1 98.75 157 GLY B O 1
ATOM 3525 N N . GLY B 1 158 ? -16.625 -2.336 -2.562 1 97.75 158 GLY B N 1
ATOM 3526 C CA . GLY B 1 158 ? -17.344 -3.203 -3.475 1 97.75 158 GLY B CA 1
ATOM 3527 C C . GLY B 1 158 ? -18.156 -4.27 -2.766 1 97.75 158 GLY B C 1
ATOM 3528 O O . GLY B 1 158 ? -19.078 -4.855 -3.354 1 97.75 158 GLY B O 1
ATOM 3529 N N . LEU B 1 159 ? -17.812 -4.508 -1.501 1 97.5 159 LEU B N 1
ATOM 3530 C CA . LEU B 1 159 ? -18.516 -5.512 -0.71 1 97.5 159 LEU B CA 1
ATOM 3531 C C . LEU B 1 159 ? -19.516 -4.855 0.228 1 97.5 159 LEU B C 1
ATOM 3533 O O . LEU B 1 159 ? -20.188 -5.539 1.009 1 97.5 159 LEU B O 1
ATOM 3537 N N . GLY B 1 160 ? -19.625 -3.561 0.184 1 98.38 160 GLY B N 1
ATOM 3538 C CA . GLY B 1 160 ? -20.688 -2.906 0.936 1 98.38 160 GLY B CA 1
ATOM 3539 C C . GLY B 1 160 ? -20.172 -1.891 1.938 1 98.38 160 GLY B C 1
ATOM 3540 O O . GLY B 1 160 ? -20.953 -1.196 2.588 1 98.38 160 GLY B O 1
ATOM 3541 N N . LEU B 1 161 ? -18.859 -1.75 2.094 1 98.75 161 LEU B N 1
ATOM 3542 C CA . LEU B 1 161 ? -18.297 -0.767 3.014 1 98.75 161 LEU B CA 1
ATOM 3543 C C . LEU B 1 161 ? -18.594 0.652 2.539 1 98.75 161 LEU B C 1
ATOM 3545 O O . LEU B 1 161 ? -18.312 1.001 1.392 1 98.75 161 LEU B O 1
ATOM 3549 N N . ARG B 1 162 ? -19.25 1.459 3.393 1 98.62 162 ARG B N 1
ATOM 3550 C CA . ARG B 1 162 ? -19.375 2.895 3.158 1 98.62 162 ARG B CA 1
ATOM 3551 C C . ARG B 1 162 ? -18.094 3.621 3.555 1 98.62 162 ARG B C 1
ATOM 3553 O O . ARG B 1 162 ? -17.625 3.498 4.691 1 98.62 162 ARG B O 1
ATOM 3560 N N . PHE B 1 163 ? -17.438 4.352 2.555 1 98.88 163 PHE B N 1
ATOM 3561 C CA . PHE B 1 163 ? -16.156 4.973 2.867 1 98.88 163 PHE B CA 1
ATOM 3562 C C . PHE B 1 163 ? -16.016 6.305 2.143 1 98.88 163 PHE B C 1
ATOM 3564 O O . PHE B 1 163 ? -16.719 6.566 1.162 1 98.88 163 PHE B O 1
ATOM 3571 N N . VAL B 1 164 ? -15.227 7.188 2.676 1 98.94 164 VAL B N 1
ATOM 3572 C CA . VAL B 1 164 ? -14.641 8.336 1.989 1 98.94 164 VAL B CA 1
ATOM 3573 C C . VAL B 1 164 ? -13.125 8.305 2.129 1 98.94 164 VAL B C 1
ATOM 3575 O O . VAL B 1 164 ? -12.602 7.973 3.195 1 98.94 164 VAL B O 1
ATOM 3578 N N . ILE B 1 165 ? -12.414 8.516 1.049 1 98.94 165 ILE B N 1
ATOM 3579 C CA . ILE B 1 165 ? -10.961 8.648 1.058 1 98.94 165 ILE B CA 1
ATOM 3580 C C . ILE B 1 165 ? -10.57 10.117 0.968 1 98.94 165 ILE B C 1
ATOM 3582 O O . ILE B 1 165 ? -11.062 10.844 0.102 1 98.94 165 ILE B O 1
ATOM 3586 N N . LEU B 1 166 ? -9.766 10.57 1.904 1 98.94 166 LEU B N 1
ATOM 3587 C CA . LEU B 1 166 ? -9.219 11.922 1.881 1 98.94 166 LEU B CA 1
ATOM 3588 C C . LEU B 1 166 ? -7.723 11.898 1.597 1 98.94 166 LEU B C 1
ATOM 3590 O O . LEU B 1 166 ? -6.98 11.125 2.215 1 98.94 166 LEU B O 1
ATOM 3594 N N . ARG B 1 167 ? -7.254 12.68 0.635 1 98.94 167 ARG B N 1
ATOM 3595 C CA . ARG B 1 167 ? -5.848 12.82 0.282 1 98.94 167 ARG B CA 1
ATOM 3596 C C . ARG B 1 167 ? -5.332 14.211 0.648 1 98.94 167 ARG B C 1
ATOM 3598 O O . ARG B 1 167 ? -5.324 15.117 -0.188 1 98.94 167 ARG B O 1
ATOM 3605 N N . PRO B 1 168 ? -4.871 14.383 1.894 1 98.75 168 PRO B N 1
ATOM 3606 C CA . PRO B 1 168 ? -4.363 15.695 2.312 1 98.75 168 PRO B CA 1
ATOM 3607 C C . PRO B 1 168 ? -3.018 16.031 1.681 1 98.75 168 PRO B C 1
ATOM 3609 O O . PRO B 1 168 ? -2.207 15.141 1.423 1 98.75 168 PRO B O 1
ATOM 3612 N N . PHE B 1 169 ? -2.818 17.359 1.45 1 98.38 169 PHE B N 1
ATOM 3613 C CA . PHE B 1 169 ? -1.576 17.891 0.899 1 98.38 169 PHE B CA 1
ATOM 3614 C C . PHE B 1 169 ? -0.786 18.641 1.967 1 98.38 169 PHE B C 1
ATOM 3616 O O . PHE B 1 169 ? -1.259 19.641 2.508 1 98.38 169 PHE B O 1
ATOM 3623 N N . ASN B 1 170 ? 0.429 18.234 2.314 1 96.94 170 ASN B N 1
ATOM 3624 C CA . ASN B 1 170 ? 1.418 18.891 3.166 1 96.94 170 ASN B CA 1
ATOM 3625 C C . ASN B 1 170 ? 0.762 19.578 4.363 1 96.94 170 ASN B C 1
ATOM 3627 O O . ASN B 1 170 ? 0.865 20.797 4.523 1 96.94 170 ASN B O 1
ATOM 3631 N N . VAL B 1 171 ? 0.161 18.781 5.203 1 98.19 171 VAL B N 1
ATOM 3632 C CA . VAL B 1 171 ? -0.54 19.281 6.379 1 98.19 171 VAL B CA 1
ATOM 3633 C C . VAL B 1 171 ? 0.469 19.828 7.391 1 98.19 171 VAL B C 1
ATOM 3635 O O . VAL B 1 171 ? 1.51 19.203 7.629 1 98.19 171 VAL B O 1
ATOM 3638 N N . TYR B 1 172 ? 0.156 21.062 7.902 1 97.06 172 TYR B N 1
ATOM 3639 C CA . TYR B 1 172 ? 0.98 21.641 8.953 1 97.06 172 TYR B CA 1
ATOM 3640 C C . TYR B 1 172 ? 0.117 22.188 10.086 1 97.06 172 TYR B C 1
ATOM 3642 O O . TYR B 1 172 ? -1.092 22.359 9.922 1 97.06 172 TYR B O 1
ATOM 3650 N N . GLY B 1 173 ? 0.664 22.297 11.219 1 95.75 173 GLY B N 1
ATOM 3651 C CA . GLY B 1 173 ? -0.064 22.828 12.359 1 95.75 173 GLY B CA 1
ATOM 3652 C C . GLY B 1 173 ? 0.532 22.406 13.688 1 95.75 173 GLY B C 1
ATOM 3653 O O . GLY B 1 173 ? 1.634 21.859 13.734 1 95.75 173 GLY B O 1
ATOM 3654 N N . PRO B 1 174 ? -0.141 22.719 14.781 1 92.06 174 PRO B N 1
ATOM 3655 C CA . PRO B 1 174 ? 0.367 22.438 16.125 1 92.06 174 PRO B CA 1
ATOM 3656 C C . PRO B 1 174 ? 0.571 20.938 16.359 1 92.06 174 PRO B C 1
ATOM 3658 O O . PRO B 1 174 ? -0.302 20.125 16.031 1 92.06 174 PRO B O 1
ATOM 3661 N N . GLY B 1 175 ? 1.742 20.641 16.906 1 90.19 175 GLY B N 1
ATOM 3662 C CA . GLY B 1 175 ? 2.02 19.266 17.297 1 90.19 175 GLY B CA 1
ATOM 3663 C C . GLY B 1 175 ? 2.518 18.406 16.156 1 90.19 175 GLY B C 1
ATOM 3664 O O . GLY B 1 175 ? 2.578 17.172 16.266 1 90.19 175 GLY B O 1
ATOM 3665 N N . GLN B 1 176 ? 2.891 19.094 15.023 1 89.81 176 GLN B N 1
ATOM 3666 C CA . GLN B 1 176 ? 3.396 18.297 13.906 1 89.81 176 GLN B CA 1
ATOM 3667 C C . GLN B 1 176 ? 4.801 17.781 14.195 1 89.81 176 GLN B C 1
ATOM 3669 O O . GLN B 1 176 ? 5.562 18.406 14.93 1 89.81 176 GLN B O 1
ATOM 3674 N N . ASN 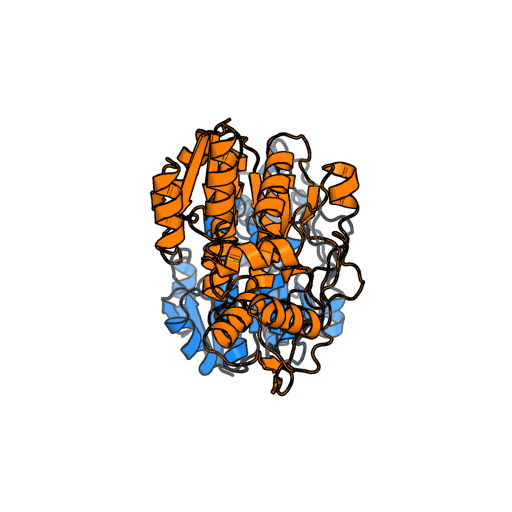B 1 177 ? 5.02 16.516 13.805 1 79.5 177 ASN B N 1
ATOM 3675 C CA . ASN B 1 177 ? 6.387 16.016 13.844 1 79.5 177 ASN B CA 1
ATOM 3676 C C . ASN B 1 177 ? 7.113 16.25 12.523 1 79.5 177 ASN B C 1
ATOM 3678 O O . ASN B 1 177 ? 6.523 16.75 11.57 1 79.5 177 ASN B O 1
ATOM 3682 N N . SER B 1 178 ? 8.477 16 12.43 1 73.81 178 SER B N 1
ATOM 3683 C CA . SER B 1 178 ? 9.344 16.359 11.32 1 73.81 178 SER B CA 1
ATOM 3684 C C . SER B 1 178 ? 8.977 15.586 10.055 1 73.81 178 SER B C 1
ATOM 3686 O O . SER B 1 178 ? 9.414 15.938 8.953 1 73.81 178 SER B O 1
ATOM 3688 N N . ALA B 1 179 ? 8.07 14.648 10.258 1 75.31 179 ALA B N 1
ATOM 3689 C CA . ALA B 1 179 ? 7.691 13.875 9.086 1 75.31 179 ALA B CA 1
ATOM 3690 C C . ALA B 1 179 ? 6.594 14.578 8.289 1 75.31 179 ALA B C 1
ATOM 3692 O O . ALA B 1 179 ? 6.434 14.336 7.094 1 75.31 179 ALA B O 1
ATOM 3693 N N . TYR B 1 180 ? 5.844 15.336 8.984 1 67.62 180 TYR B N 1
ATOM 3694 C CA . TYR B 1 180 ? 4.801 16.125 8.336 1 67.62 180 TYR B CA 1
ATOM 3695 C C . TYR B 1 180 ? 5.324 17.5 7.938 1 67.62 180 TYR B C 1
ATOM 3697 O O . TYR B 1 180 ? 5.824 18.25 8.781 1 67.62 180 TYR B O 1
ATOM 3705 N N . ALA B 1 181 ? 5.008 17.891 6.547 1 77.31 181 ALA B N 1
ATOM 3706 C CA . ALA B 1 181 ? 5.477 19.188 6.082 1 77.31 181 ALA B CA 1
ATOM 3707 C C . ALA B 1 181 ? 6.828 19.547 6.699 1 77.31 181 ALA B C 1
ATOM 3709 O O . ALA B 1 181 ? 7.008 20.641 7.234 1 77.31 181 ALA B O 1
ATOM 3710 N N . GLY B 1 182 ? 7.734 18.734 6.559 1 86.5 182 GLY B N 1
ATOM 3711 C CA . GLY B 1 182 ? 9.016 18.812 7.246 1 86.5 182 GLY B CA 1
ATOM 3712 C C . GLY B 1 182 ? 9.773 20.094 6.945 1 86.5 182 GLY B C 1
ATOM 3713 O O . GLY B 1 182 ? 10.516 20.594 7.793 1 86.5 182 GLY B O 1
ATOM 3714 N N . VAL B 1 183 ? 9.5 20.641 5.836 1 92.75 183 VAL B N 1
ATOM 3715 C CA . VAL B 1 183 ? 10.242 21.828 5.418 1 92.75 183 VAL B CA 1
ATOM 3716 C C . VAL B 1 183 ? 9.883 23.016 6.316 1 92.75 183 VAL B C 1
ATOM 3718 O O . VAL B 1 183 ? 10.742 23.828 6.656 1 92.75 183 VAL B O 1
ATOM 3721 N N . ILE B 1 184 ? 8.625 23.141 6.723 1 94.62 184 ILE B N 1
ATOM 3722 C CA . ILE B 1 184 ? 8.172 24.234 7.574 1 94.62 184 ILE B CA 1
ATOM 3723 C C . ILE B 1 184 ? 8.883 24.172 8.922 1 94.62 184 ILE B C 1
ATOM 3725 O O . ILE B 1 184 ? 9.445 25.156 9.391 1 94.62 184 ILE B O 1
ATOM 3729 N N . MET B 1 185 ? 8.898 23.047 9.516 1 91.5 185 MET B N 1
ATOM 3730 C CA . MET B 1 185 ? 9.523 22.875 10.82 1 91.5 185 MET B CA 1
ATOM 3731 C C . MET B 1 185 ? 11.031 23.094 10.727 1 91.5 185 MET B C 1
ATOM 3733 O O . MET B 1 185 ? 11.633 23.703 11.617 1 91.5 185 MET B O 1
ATOM 3737 N N . ARG B 1 186 ? 11.633 22.594 9.727 1 93.25 186 ARG B N 1
ATOM 3738 C CA . ARG B 1 186 ? 13.07 22.781 9.523 1 93.25 186 ARG B CA 1
ATOM 3739 C C . ARG B 1 186 ? 13.414 24.266 9.398 1 93.25 186 ARG B C 1
ATOM 3741 O O . ARG B 1 186 ? 14.398 24.734 9.969 1 93.25 186 ARG B O 1
ATOM 3748 N N . PHE B 1 187 ? 12.609 25 8.609 1 95.94 187 PHE B N 1
ATOM 3749 C CA . PHE B 1 187 ? 12.836 26.422 8.445 1 95.94 187 PHE B CA 1
ATOM 3750 C C . PHE B 1 187 ? 12.664 27.156 9.773 1 95.94 187 PHE B C 1
ATOM 3752 O O . PHE B 1 187 ? 13.516 27.969 10.156 1 95.94 187 PHE B O 1
ATOM 3759 N N . ILE B 1 188 ? 11.625 26.859 10.477 1 93.31 188 ILE B N 1
ATOM 3760 C CA . ILE B 1 188 ? 11.344 27.531 11.742 1 93.31 188 ILE B CA 1
ATOM 3761 C C . ILE B 1 188 ? 12.469 27.25 12.734 1 93.31 188 ILE B C 1
ATOM 3763 O O . ILE B 1 188 ? 12.938 28.156 13.422 1 93.31 188 ILE B O 1
ATOM 3767 N N . GLU B 1 189 ? 12.906 26.016 12.812 1 92.31 189 GLU B N 1
ATOM 3768 C CA . GLU B 1 189 ? 13.977 25.625 13.734 1 92.31 189 GLU B CA 1
ATOM 3769 C C . GLU B 1 189 ? 15.258 26.406 13.445 1 92.31 189 GLU B C 1
ATOM 3771 O O . GLU B 1 189 ? 15.93 26.859 14.367 1 92.31 189 GLU B O 1
ATOM 3776 N N . ARG B 1 190 ? 15.641 26.594 12.195 1 95.06 190 ARG B N 1
ATOM 3777 C CA . ARG B 1 190 ? 16.844 27.312 11.828 1 95.06 190 ARG B CA 1
ATOM 3778 C C . ARG B 1 190 ? 16.719 28.797 12.164 1 95.06 190 ARG B C 1
ATOM 3780 O O . ARG B 1 190 ? 17.625 29.391 12.758 1 95.06 190 ARG B O 1
ATOM 3787 N N . VAL B 1 191 ? 15.602 29.297 11.906 1 95.19 191 VAL B N 1
ATOM 3788 C CA . VAL B 1 191 ? 15.422 30.734 12.125 1 95.19 191 VAL B CA 1
ATOM 3789 C C . VAL B 1 191 ? 15.398 31.016 13.625 1 95.19 191 VAL B C 1
ATOM 3791 O O . VAL B 1 191 ? 15.93 32.031 14.07 1 95.19 191 VAL B O 1
ATOM 3794 N N . LYS B 1 192 ? 14.805 30.234 14.305 1 93 192 LYS B N 1
ATOM 3795 C CA . LYS B 1 192 ? 14.789 30.391 15.758 1 93 192 LYS B CA 1
ATOM 3796 C C . LYS B 1 192 ? 16.203 30.391 16.328 1 93 192 LYS B C 1
ATOM 3798 O O . LYS B 1 192 ? 16.453 30.984 17.375 1 93 192 LYS B O 1
ATOM 3803 N N . ARG B 1 193 ? 17.078 29.688 15.719 1 95.19 193 ARG B N 1
ATOM 3804 C CA . ARG B 1 193 ? 18.469 29.641 16.141 1 95.19 193 ARG B CA 1
ATOM 3805 C C . ARG B 1 193 ? 19.266 30.781 15.516 1 95.19 193 ARG B C 1
ATOM 3807 O O . ARG B 1 193 ? 20.5 30.844 15.664 1 95.19 193 ARG B O 1
ATOM 3814 N N . GLY B 1 194 ? 18.578 31.609 14.852 1 94.88 194 GLY B N 1
ATOM 3815 C CA . GLY B 1 194 ? 19.25 32.75 14.219 1 94.88 194 GLY B CA 1
ATOM 3816 C C . GLY B 1 194 ? 19.922 32.375 12.914 1 94.88 194 GLY B C 1
ATOM 3817 O O . GLY B 1 194 ? 20.797 33.094 12.438 1 94.88 194 GLY B O 1
ATOM 3818 N N . LEU B 1 195 ? 19.578 31.281 12.367 1 97.44 195 LEU B N 1
ATOM 3819 C CA . LEU B 1 195 ? 20.156 30.844 11.102 1 97.44 195 LEU B CA 1
ATOM 3820 C C . LEU B 1 195 ? 19.125 30.922 9.977 1 97.44 195 LEU B C 1
ATOM 3822 O O . LEU B 1 195 ? 17.953 30.609 10.18 1 97.44 195 LEU B O 1
ATOM 3826 N N . PRO B 1 196 ? 19.641 31.297 8.828 1 97.56 196 PRO B N 1
ATOM 3827 C CA . PRO B 1 196 ? 18.703 31.297 7.695 1 97.56 196 PRO B CA 1
ATOM 3828 C C . PRO B 1 196 ? 18.297 29.891 7.262 1 97.56 196 PRO B C 1
ATOM 3830 O O . PRO B 1 196 ? 19.094 28.938 7.398 1 97.56 196 PRO B O 1
ATOM 3833 N N . PRO B 1 197 ? 17.078 29.734 6.66 1 97.62 197 PRO B N 1
ATOM 3834 C CA . PRO B 1 197 ? 16.688 28.453 6.082 1 97.62 197 PRO B CA 1
ATOM 3835 C C . PRO B 1 197 ? 17.578 28.016 4.93 1 97.62 197 PRO B C 1
ATOM 3837 O O . PRO B 1 197 ? 18.188 28.859 4.254 1 97.62 197 PRO B O 1
ATOM 3840 N N . VAL B 1 198 ? 17.703 26.672 4.793 1 97.06 198 VAL B N 1
ATOM 3841 C CA . VAL B 1 198 ? 18.453 26.109 3.678 1 97.06 198 VAL B CA 1
ATOM 3842 C C . VAL B 1 198 ? 17.484 25.484 2.67 1 97.06 198 VAL B C 1
ATOM 3844 O O . VAL B 1 198 ? 16.672 24.641 3.029 1 97.06 198 VAL B O 1
ATOM 3847 N N . ILE B 1 199 ? 17.578 25.906 1.483 1 97.12 199 ILE B N 1
ATOM 3848 C CA . ILE B 1 199 ? 16.766 25.406 0.385 1 97.12 199 ILE B CA 1
ATOM 3849 C C . ILE B 1 199 ? 17.594 24.469 -0.491 1 97.12 199 ILE B C 1
ATOM 3851 O O . ILE B 1 199 ? 18.672 24.844 -0.969 1 97.12 199 ILE B O 1
ATOM 3855 N N . TYR B 1 200 ? 17.172 23.328 -0.633 1 95.25 200 TYR B N 1
ATOM 3856 C CA . TYR B 1 200 ? 17.797 22.406 -1.584 1 95.25 200 TYR B CA 1
ATOM 3857 C C . TYR B 1 200 ? 17.219 22.594 -2.98 1 95.25 200 TYR B C 1
ATOM 3859 O O . TYR B 1 200 ? 16.047 22.281 -3.221 1 95.25 200 TYR B O 1
ATOM 3867 N N . GLY B 1 201 ? 18.031 23.047 -3.9 1 94.75 201 GLY B N 1
ATOM 3868 C CA . GLY B 1 201 ? 17.578 23.453 -5.219 1 94.75 201 GLY B CA 1
ATOM 3869 C C . GLY B 1 201 ? 17.438 24.953 -5.367 1 94.75 201 GLY B C 1
ATOM 3870 O O . GLY B 1 201 ? 18.156 25.719 -4.707 1 94.75 201 GLY B O 1
ATOM 3871 N N . ASP B 1 202 ? 16.609 25.359 -6.199 1 95.25 202 ASP B N 1
ATOM 3872 C CA . ASP B 1 202 ? 16.531 26.781 -6.539 1 95.25 202 ASP B CA 1
ATOM 3873 C C . ASP B 1 202 ? 15.391 27.469 -5.801 1 95.25 202 ASP B C 1
ATOM 3875 O O . ASP B 1 202 ? 15.188 28.672 -5.938 1 95.25 202 ASP B O 1
ATOM 3879 N N . GLY B 1 203 ? 14.625 26.672 -5.16 1 95.88 203 GLY B N 1
ATOM 3880 C CA . GLY B 1 203 ? 13.57 27.234 -4.336 1 95.88 203 GLY B CA 1
ATOM 3881 C C . GLY B 1 203 ? 12.266 27.438 -5.086 1 95.88 203 GLY B C 1
ATOM 3882 O O . GLY B 1 203 ? 11.25 27.812 -4.496 1 95.88 203 GLY B O 1
ATOM 3883 N N . ASN B 1 204 ? 12.273 27.109 -6.27 1 96.62 204 ASN B N 1
ATOM 3884 C CA . ASN B 1 204 ? 11.094 27.359 -7.086 1 96.62 204 ASN B CA 1
ATOM 3885 C C . ASN B 1 204 ? 10.117 26.188 -7.039 1 96.62 204 ASN B C 1
ATOM 3887 O O . ASN B 1 204 ? 9 26.281 -7.551 1 96.62 204 ASN B O 1
ATOM 3891 N N . GLN B 1 205 ? 10.5 25.047 -6.434 1 96.44 205 GLN B N 1
ATOM 3892 C CA . GLN B 1 205 ? 9.555 23.953 -6.23 1 96.44 205 GLN B CA 1
ATOM 3893 C C . GLN B 1 205 ? 8.398 24.391 -5.336 1 96.44 205 GLN B C 1
ATOM 3895 O O . GLN B 1 205 ? 8.594 25.156 -4.395 1 96.44 205 GLN B O 1
ATOM 3900 N N . ALA B 1 206 ? 7.262 23.922 -5.707 1 97.56 206 ALA B N 1
ATOM 3901 C CA . ALA B 1 206 ? 6.059 24.406 -5.043 1 97.56 206 ALA B CA 1
ATOM 3902 C C . ALA B 1 206 ? 5.324 23.266 -4.336 1 97.56 206 ALA B C 1
ATOM 3904 O O . ALA B 1 206 ? 5.328 22.125 -4.809 1 97.56 206 ALA B O 1
ATOM 3905 N N . ARG B 1 207 ? 4.742 23.578 -3.207 1 98.06 207 ARG B N 1
ATOM 3906 C CA . ARG B 1 207 ? 3.877 22.688 -2.436 1 98.06 207 ARG B CA 1
ATOM 3907 C C . ARG B 1 207 ? 2.586 23.391 -2.035 1 98.06 207 ARG B C 1
ATOM 3909 O O . ARG B 1 207 ? 2.512 24.625 -2.055 1 98.06 207 ARG B O 1
ATOM 3916 N N . ASP B 1 208 ? 1.565 22.625 -1.866 1 98.38 208 ASP B N 1
ATOM 3917 C CA . ASP B 1 208 ? 0.283 23.062 -1.317 1 98.38 208 ASP B CA 1
ATOM 3918 C C . ASP B 1 208 ? 0.194 22.75 0.176 1 98.38 208 ASP B C 1
ATOM 3920 O O . ASP B 1 208 ? 0.004 21.594 0.568 1 98.38 208 ASP B O 1
ATOM 3924 N N . PHE B 1 209 ? 0.359 23.844 1.065 1 98.31 209 PHE B N 1
ATOM 3925 C CA . PHE B 1 209 ? 0.357 23.672 2.514 1 98.31 209 PHE B CA 1
ATOM 3926 C C . PHE B 1 209 ? -1.021 23.984 3.092 1 98.31 209 PHE B C 1
ATOM 3928 O O . PHE B 1 209 ? -1.524 25.094 2.955 1 98.31 209 PHE B O 1
ATOM 3935 N N . ILE B 1 210 ? -1.604 23 3.764 1 98.56 210 ILE B N 1
ATOM 3936 C CA . ILE B 1 210 ? -2.916 23.188 4.375 1 98.56 210 ILE B CA 1
ATOM 3937 C C . ILE B 1 210 ? -2.811 23.016 5.887 1 98.56 210 ILE B C 1
ATOM 3939 O O . ILE B 1 210 ? -2.105 22.125 6.367 1 98.56 210 ILE B O 1
ATOM 3943 N N . HIS B 1 211 ? -3.465 23.953 6.613 1 98.38 211 HIS B N 1
ATOM 3944 C CA . HIS B 1 211 ? -3.467 23.875 8.07 1 98.38 211 HIS B CA 1
ATOM 3945 C C . HIS B 1 211 ? -4.305 22.688 8.555 1 98.38 211 HIS B C 1
ATOM 3947 O O . HIS B 1 211 ? -5.375 22.422 8.008 1 98.38 211 HIS B O 1
ATOM 3953 N N . VAL B 1 212 ? -3.896 22.016 9.609 1 98.31 212 VAL B N 1
ATOM 3954 C CA . VAL B 1 212 ? -4.5 20.797 10.117 1 98.31 212 VAL B CA 1
ATOM 3955 C C . VAL B 1 212 ? -5.941 21.062 10.547 1 98.31 212 VAL B C 1
ATOM 3957 O O . VAL B 1 212 ? -6.801 20.188 10.43 1 98.31 212 VA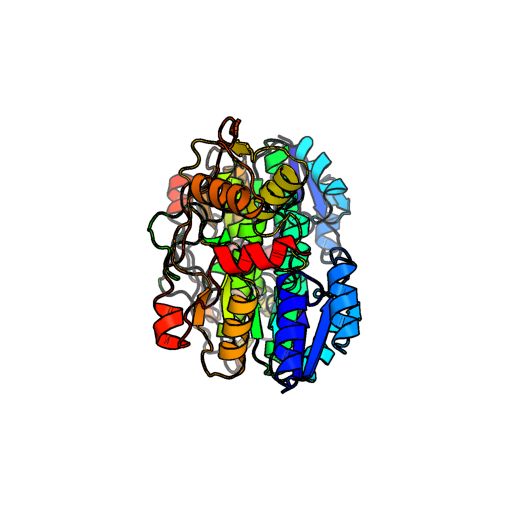L B O 1
ATOM 3960 N N . LEU B 1 213 ? -6.285 22.281 10.969 1 98.31 213 LEU B N 1
ATOM 3961 C CA . LEU B 1 213 ? -7.648 22.609 11.375 1 98.31 213 LEU B CA 1
ATOM 3962 C C . LEU B 1 213 ? -8.586 22.625 10.172 1 98.31 213 LEU B C 1
ATOM 3964 O O . LEU B 1 213 ? -9.766 22.297 10.289 1 98.31 213 LEU B O 1
ATOM 3968 N N . ASP B 1 214 ? -8.078 23.047 9.008 1 98.81 214 ASP B N 1
ATOM 3969 C CA . ASP B 1 214 ? -8.875 22.953 7.785 1 98.81 214 ASP B CA 1
ATOM 3970 C C . ASP B 1 214 ? -9.109 21.5 7.391 1 98.81 214 ASP B C 1
ATOM 3972 O O . ASP B 1 214 ? -10.18 21.156 6.887 1 98.81 214 ASP B O 1
ATOM 3976 N N . VAL B 1 215 ? -8.109 20.641 7.617 1 98.81 215 VAL B N 1
ATOM 3977 C CA . VAL B 1 215 ? -8.289 19.219 7.379 1 98.81 215 VAL B CA 1
ATOM 3978 C C . VAL B 1 215 ? -9.359 18.672 8.312 1 98.81 215 VAL B C 1
ATOM 3980 O O . VAL B 1 215 ? -10.25 17.922 7.883 1 98.81 215 VAL B O 1
ATOM 3983 N N . ALA B 1 216 ? -9.328 19.047 9.594 1 98.81 216 ALA B N 1
ATOM 3984 C CA . ALA B 1 216 ? -10.328 18.625 10.57 1 98.81 216 ALA B CA 1
ATOM 3985 C C . ALA B 1 216 ? -11.727 19.062 10.148 1 98.81 216 ALA B C 1
ATOM 3987 O O . ALA B 1 216 ? -12.695 18.312 10.32 1 98.81 216 ALA B O 1
ATOM 3988 N N . ARG B 1 217 ? -11.844 20.266 9.602 1 98.38 217 ARG B N 1
ATOM 3989 C CA . ARG B 1 217 ? -13.133 20.766 9.125 1 98.38 217 ARG B CA 1
ATOM 3990 C C . ARG B 1 217 ? -13.68 19.906 7.992 1 98.38 217 ARG B C 1
ATOM 3992 O O . ARG B 1 217 ? -14.875 19.625 7.938 1 98.38 217 ARG B O 1
ATOM 3999 N N . VAL B 1 218 ? -12.789 19.531 7.047 1 98.75 218 VAL B N 1
ATOM 4000 C CA . VAL B 1 218 ? -13.195 18.656 5.961 1 98.75 218 VAL B CA 1
ATOM 4001 C C . VAL B 1 218 ? -13.695 17.328 6.531 1 98.75 218 VAL B C 1
ATOM 4003 O O . VAL B 1 218 ? -14.75 16.828 6.121 1 98.75 218 VAL B O 1
ATOM 4006 N N . ILE B 1 219 ? -12.984 16.734 7.527 1 98.81 219 ILE B N 1
ATOM 4007 C CA . ILE B 1 219 ? -13.359 15.469 8.148 1 98.81 219 ILE B CA 1
ATOM 4008 C C . ILE B 1 219 ? -14.734 15.602 8.812 1 98.81 219 ILE B C 1
ATOM 4010 O O . ILE B 1 219 ? -15.578 14.719 8.672 1 98.81 219 ILE B O 1
ATOM 4014 N N . GLU B 1 220 ? -14.961 16.734 9.461 1 98.12 220 GLU B N 1
ATOM 4015 C CA . GLU B 1 220 ? -16.266 16.984 10.078 1 98.12 220 GLU B CA 1
ATOM 4016 C C . GLU B 1 220 ? -17.375 16.969 9.039 1 98.12 220 GLU B C 1
ATOM 4018 O O . GLU B 1 220 ? -18.422 16.359 9.25 1 98.12 220 GLU B O 1
ATOM 4023 N N . ARG B 1 221 ? -17.125 17.672 7.949 1 97.31 221 ARG B N 1
ATOM 4024 C CA . ARG B 1 221 ? -18.125 17.719 6.887 1 97.31 221 ARG B CA 1
ATOM 4025 C C . ARG B 1 221 ? -18.422 16.328 6.355 1 97.31 221 ARG B C 1
ATOM 4027 O O . ARG B 1 221 ? -19.594 15.992 6.09 1 97.31 221 ARG B O 1
ATOM 4034 N N . VAL B 1 222 ? -17.406 15.57 6.195 1 98 222 VAL B N 1
ATOM 4035 C CA . VAL B 1 222 ? -17.562 14.234 5.629 1 98 222 VAL B CA 1
ATOM 4036 C C . VAL B 1 222 ? -18.344 13.352 6.59 1 98 222 VAL B C 1
ATOM 4038 O O . VAL B 1 222 ? -19.266 12.648 6.176 1 98 222 VAL B O 1
ATOM 4041 N N . ILE B 1 223 ? -18.094 13.32 7.938 1 96.88 223 ILE B N 1
ATOM 4042 C CA . ILE B 1 223 ? -18.703 12.375 8.867 1 96.88 223 ILE B CA 1
ATOM 4043 C C . ILE B 1 223 ? -20.141 12.797 9.164 1 96.88 223 ILE B C 1
ATOM 4045 O O . ILE B 1 223 ? -20.922 12.031 9.734 1 96.88 223 ILE B O 1
ATOM 4049 N N . THR B 1 224 ? -20.516 14.062 8.75 1 93.56 224 THR B N 1
ATOM 4050 C CA . THR B 1 224 ? -21.875 14.555 9 1 93.56 224 THR B CA 1
ATOM 4051 C C . THR B 1 224 ? -22.703 14.547 7.715 1 93.56 224 THR B C 1
ATOM 4053 O O . THR B 1 224 ? -23.859 14.945 7.715 1 93.56 224 THR B O 1
ATOM 4056 N N . GLY B 1 225 ? -22.062 14.102 6.625 1 91.94 225 GLY B N 1
ATOM 4057 C CA . GLY B 1 225 ? -22.75 14.086 5.344 1 91.94 225 GLY B CA 1
ATOM 4058 C C . GLY B 1 225 ? -22.828 12.703 4.727 1 91.94 225 GLY B C 1
ATOM 4059 O O . GLY B 1 225 ? -22.484 11.711 5.367 1 91.94 225 GLY B O 1
ATOM 4060 N N . ASP B 1 226 ? -23.438 12.672 3.467 1 91.56 226 ASP B N 1
ATOM 4061 C CA . ASP B 1 226 ? -23.578 11.43 2.709 1 91.56 226 ASP B CA 1
ATOM 4062 C C . ASP B 1 226 ? -22.766 11.484 1.418 1 91.56 226 ASP B C 1
ATOM 4064 O O . ASP B 1 226 ? -23.297 11.828 0.358 1 91.56 226 ASP B O 1
ATOM 4068 N N . TYR B 1 227 ? -21.438 11.234 1.63 1 96.31 227 TYR B N 1
ATOM 4069 C CA . TYR B 1 227 ? -20.516 11.359 0.508 1 96.31 227 TYR B CA 1
ATOM 4070 C C . TYR B 1 227 ? -19.812 10.031 0.241 1 96.31 227 TYR B C 1
ATOM 4072 O O . TYR B 1 227 ? -18.672 10.016 -0.255 1 96.31 227 TYR B O 1
ATOM 4080 N N . TRP B 1 228 ? -20.516 8.914 0.575 1 95.69 228 TRP B N 1
ATOM 4081 C CA . TRP B 1 228 ? -19.875 7.598 0.561 1 95.69 228 TRP B CA 1
ATOM 4082 C C . TRP B 1 228 ? -19.469 7.199 -0.857 1 95.69 228 TRP B C 1
ATOM 4084 O O . TRP B 1 228 ? -20.234 7.422 -1.805 1 95.69 228 TRP B O 1
ATOM 4094 N N . GLY B 1 229 ? -18.266 6.672 -0.994 1 97.62 229 GLY B N 1
ATOM 4095 C CA . GLY B 1 229 ? -17.719 6.246 -2.271 1 97.62 229 GLY B CA 1
ATOM 4096 C C . GLY B 1 229 ? -16.828 7.289 -2.912 1 97.62 229 GLY B C 1
ATOM 4097 O O . GLY B 1 229 ? -16.156 7.012 -3.908 1 97.62 229 GLY B O 1
ATOM 4098 N N . GLU B 1 230 ? -16.703 8.453 -2.273 1 98.38 230 GLU B N 1
ATOM 4099 C CA . GLU B 1 230 ? -15.977 9.562 -2.871 1 98.38 230 GLU B CA 1
ATOM 4100 C C . GLU B 1 230 ? -14.531 9.602 -2.371 1 98.38 230 GLU B C 1
ATOM 4102 O O . GLU B 1 230 ? -14.219 9.055 -1.312 1 98.38 230 GLU B O 1
ATOM 4107 N N . THR B 1 231 ? -13.688 10.133 -3.174 1 98.88 231 THR B N 1
ATOM 4108 C CA . THR B 1 231 ? -12.312 10.508 -2.854 1 98.88 231 THR B CA 1
ATOM 4109 C C . THR B 1 231 ? -12.109 12.008 -3.049 1 98.88 231 THR B C 1
ATOM 4111 O O . THR B 1 231 ? -12.523 12.57 -4.066 1 98.88 231 THR B O 1
ATOM 4114 N N . PHE B 1 232 ? -11.531 12.711 -2.049 1 98.88 232 PHE B N 1
ATOM 4115 C CA . PHE B 1 232 ? -11.312 14.148 -2.146 1 98.88 232 PHE B CA 1
ATOM 4116 C C . PHE B 1 232 ? -9.844 14.492 -1.911 1 98.88 232 PHE B C 1
ATOM 4118 O O . PHE B 1 232 ? -9.227 13.984 -0.978 1 98.88 232 PHE B O 1
ATOM 4125 N N . ASN B 1 233 ? -9.305 15.312 -2.766 1 98.88 233 ASN B N 1
ATOM 4126 C CA . ASN B 1 233 ? -8.117 16.078 -2.395 1 98.88 233 ASN B CA 1
ATOM 4127 C C . ASN B 1 233 ? -8.43 17.094 -1.305 1 98.88 233 ASN B C 1
ATOM 4129 O O . ASN B 1 233 ? -9.445 17.781 -1.365 1 98.88 233 ASN B O 1
ATOM 4133 N N . VAL B 1 234 ? -7.555 17.125 -0.309 1 98.88 234 VAL B N 1
ATOM 4134 C CA . VAL B 1 234 ? -7.703 18.094 0.765 1 98.88 234 VAL B CA 1
ATOM 4135 C C . VAL B 1 234 ? -6.465 19 0.818 1 98.88 234 VAL B C 1
ATOM 4137 O O . VAL B 1 234 ? -5.441 18.625 1.396 1 98.88 234 VAL B O 1
ATOM 4140 N N . GLY B 1 235 ? -6.512 20.094 0.201 1 98.75 235 GLY B N 1
ATOM 4141 C CA . GLY B 1 235 ? -5.492 21.141 0.126 1 98.75 235 GLY B CA 1
ATOM 4142 C C . GLY B 1 235 ? -6.07 22.531 -0.009 1 98.75 235 GLY B C 1
ATOM 4143 O O . GLY B 1 235 ? -7.262 22.75 0.229 1 98.75 235 GLY B O 1
ATOM 4144 N N . THR B 1 236 ? -5.23 23.531 -0.265 1 98.5 236 THR B N 1
ATOM 4145 C CA . THR B 1 236 ? -5.691 24.891 -0.481 1 98.5 236 THR B CA 1
ATOM 4146 C C . THR B 1 236 ? -5.863 25.188 -1.971 1 98.5 236 THR B C 1
ATOM 4148 O O . THR B 1 236 ? -6.562 26.125 -2.352 1 98.5 236 THR B O 1
ATOM 4151 N N . GLY B 1 237 ? -5.219 24.375 -2.746 1 98.31 237 GLY B N 1
ATOM 4152 C CA . GLY B 1 237 ? -5.18 24.656 -4.172 1 98.31 237 GLY B CA 1
ATOM 4153 C C . GLY B 1 237 ? -4.227 25.766 -4.543 1 98.31 237 GLY B C 1
ATOM 4154 O O . GLY B 1 237 ? -4.121 26.141 -5.711 1 98.31 237 GLY B O 1
ATOM 4155 N N . VAL B 1 238 ? -3.533 26.25 -3.611 1 98.12 238 VAL B N 1
ATOM 4156 C CA . VAL B 1 238 ? -2.613 27.359 -3.814 1 98.12 238 VAL B CA 1
ATOM 4157 C C . VAL B 1 238 ? -1.173 26.859 -3.756 1 98.12 238 VAL B C 1
ATOM 4159 O O . VAL B 1 238 ? -0.721 26.359 -2.717 1 98.12 238 VAL B O 1
ATOM 4162 N N . PRO B 1 239 ? -0.41 26.906 -4.883 1 98.44 239 PRO B N 1
ATOM 4163 C CA . PRO B 1 239 ? 1.009 26.547 -4.832 1 98.44 239 PRO B CA 1
ATOM 4164 C C . PRO B 1 239 ? 1.851 27.578 -4.078 1 98.44 239 PRO B C 1
ATOM 4166 O O . PRO B 1 239 ? 1.694 28.781 -4.285 1 98.44 239 PRO B O 1
ATOM 4169 N N . THR B 1 240 ? 2.633 27.125 -3.092 1 98.38 240 THR B N 1
ATOM 4170 C CA . THR B 1 240 ? 3.613 27.938 -2.379 1 98.38 240 THR B CA 1
ATOM 4171 C C . THR B 1 240 ? 5.031 27.5 -2.73 1 98.38 240 THR B C 1
ATOM 4173 O O . THR B 1 240 ? 5.402 26.344 -2.521 1 98.38 240 THR B O 1
ATOM 4176 N N . ARG B 1 241 ? 5.77 28.438 -3.359 1 98.12 241 ARG B N 1
ATOM 4177 C CA . ARG B 1 241 ? 7.176 28.141 -3.621 1 98.12 241 ARG B CA 1
ATOM 4178 C C . ARG B 1 241 ? 7.977 28.078 -2.324 1 98.12 241 ARG B C 1
ATOM 4180 O O . ARG B 1 241 ? 7.707 28.844 -1.39 1 98.12 241 ARG B O 1
ATOM 4187 N N . ILE B 1 242 ? 8.969 27.125 -2.303 1 97.88 242 ILE B N 1
ATOM 4188 C CA . ILE B 1 242 ? 9.75 26.891 -1.094 1 97.88 242 ILE B CA 1
ATOM 4189 C C . ILE B 1 242 ? 10.523 28.156 -0.722 1 97.88 242 ILE B C 1
ATOM 4191 O O . ILE B 1 242 ? 10.68 28.469 0.461 1 97.88 242 ILE B O 1
ATOM 4195 N N . ILE B 1 243 ? 10.977 29 -1.725 1 98.06 243 ILE B N 1
ATOM 4196 C CA . ILE B 1 243 ? 11.68 30.25 -1.46 1 98.06 243 ILE B CA 1
ATOM 4197 C C . ILE B 1 243 ? 10.734 31.234 -0.793 1 98.06 243 ILE B C 1
ATOM 4199 O O . ILE B 1 243 ? 11.141 32 0.089 1 98.06 243 ILE B O 1
ATOM 4203 N N . ASP B 1 244 ? 9.516 31.203 -1.275 1 97.88 244 ASP B N 1
ATOM 4204 C CA . ASP B 1 244 ? 8.531 32.094 -0.672 1 97.88 244 ASP B CA 1
ATOM 4205 C C . ASP B 1 244 ? 8.211 31.672 0.758 1 97.88 244 ASP B C 1
ATOM 4207 O O . ASP B 1 244 ? 8.031 32.531 1.638 1 97.88 244 ASP B O 1
ATOM 4211 N N . LEU B 1 245 ? 8.062 30.438 0.995 1 98.06 245 LEU B N 1
ATOM 4212 C CA . LEU B 1 245 ? 7.883 29.922 2.346 1 98.06 245 LEU B CA 1
ATOM 4213 C C . LEU B 1 245 ? 9.039 30.344 3.25 1 98.06 245 LEU B C 1
ATOM 4215 O O . LEU B 1 245 ? 8.812 30.797 4.375 1 98.06 245 LEU B O 1
ATOM 4219 N N . ALA B 1 246 ? 10.273 30.172 2.768 1 98 246 ALA B N 1
ATOM 4220 C CA . ALA B 1 246 ? 11.453 30.562 3.537 1 98 246 ALA B CA 1
ATOM 4221 C C . ALA B 1 246 ? 11.406 32.031 3.91 1 98 246 ALA B C 1
ATOM 4223 O O . ALA B 1 246 ? 11.633 32.406 5.066 1 98 246 ALA B O 1
ATOM 4224 N N . ARG B 1 247 ? 11.086 32.812 2.953 1 97.75 247 ARG B N 1
ATOM 4225 C CA . ARG B 1 247 ? 11.023 34.25 3.188 1 97.75 247 ARG B CA 1
ATOM 4226 C C . ARG B 1 247 ? 9.914 34.594 4.172 1 97.75 247 ARG B C 1
ATOM 4228 O O . ARG B 1 247 ? 10.078 35.469 5.016 1 97.75 247 ARG B O 1
ATOM 4235 N N . LEU B 1 248 ? 8.836 33.938 3.996 1 97.06 248 LEU B N 1
ATOM 4236 C CA . LEU B 1 248 ? 7.723 34.156 4.918 1 97.06 248 LEU B CA 1
ATOM 4237 C C . LEU B 1 248 ? 8.133 33.844 6.348 1 97.06 248 LEU B C 1
ATOM 4239 O O . LEU B 1 248 ? 7.883 34.625 7.266 1 97.06 248 LEU B O 1
ATOM 4243 N N . VAL B 1 249 ? 8.703 32.719 6.559 1 96.94 249 VAL B N 1
ATOM 4244 C CA . VAL B 1 249 ? 9.148 32.312 7.883 1 96.94 249 VAL B CA 1
ATOM 4245 C C . VAL B 1 249 ? 10.18 33.281 8.422 1 96.94 249 VAL B C 1
ATOM 4247 O O . VAL B 1 249 ? 10.094 33.719 9.578 1 96.94 249 VAL B O 1
ATOM 4250 N N . MET B 1 250 ? 11.156 33.656 7.652 1 97.31 250 MET B N 1
ATOM 4251 C CA . MET B 1 250 ? 12.172 34.594 8.07 1 97.31 250 MET B CA 1
ATOM 4252 C C . MET B 1 250 ? 11.531 35.938 8.492 1 97.31 250 MET B C 1
ATOM 4254 O O . MET B 1 250 ? 11.867 36.469 9.547 1 97.31 250 MET B O 1
ATOM 4258 N N . GLY B 1 251 ? 10.633 36.375 7.688 1 96.56 251 GLY B N 1
ATOM 4259 C CA . GLY B 1 251 ? 9.938 37.594 8 1 96.56 251 GLY B CA 1
ATOM 4260 C C . GLY B 1 251 ? 9.156 37.531 9.305 1 96.56 251 GLY B C 1
ATOM 4261 O O . GLY B 1 251 ? 9.18 38.5 10.094 1 96.56 251 GLY B O 1
ATOM 4262 N N . LEU B 1 252 ? 8.477 36.5 9.523 1 94.69 252 LEU B N 1
ATOM 4263 C CA . LEU B 1 252 ? 7.688 36.344 10.734 1 94.69 252 LEU B CA 1
ATOM 4264 C C . LEU B 1 252 ? 8.57 36.375 11.977 1 94.69 252 LEU B C 1
ATOM 4266 O O . LEU B 1 252 ? 8.133 36.781 13.047 1 94.69 252 LEU B O 1
ATOM 4270 N N . PHE B 1 253 ? 9.828 36 11.805 1 93.12 253 PHE B N 1
ATOM 4271 C CA . PHE B 1 253 ? 10.75 36 12.938 1 93.12 253 PHE B CA 1
ATOM 4272 C C . PHE B 1 253 ? 11.672 37.188 12.906 1 93.12 253 PHE B C 1
ATOM 4274 O O . PHE B 1 253 ? 12.625 37.281 13.68 1 93.12 253 PHE B O 1
ATOM 4281 N N . GLY B 1 254 ? 11.383 38.062 12.016 1 94.06 254 GLY B N 1
ATOM 4282 C CA . GLY B 1 254 ? 12.141 39.281 11.938 1 94.06 254 GLY B CA 1
ATOM 4283 C C . GLY B 1 254 ? 13.547 39.094 11.406 1 94.06 254 GLY B C 1
ATOM 4284 O O . GLY B 1 254 ? 14.461 39.875 11.742 1 94.06 254 GLY B O 1
ATOM 4285 N N . MET B 1 255 ? 13.656 38.094 10.742 1 95.88 255 MET B N 1
ATOM 4286 C CA . MET B 1 255 ? 14.961 37.844 10.141 1 95.88 255 MET B CA 1
ATOM 4287 C C . MET B 1 255 ? 15.062 38.469 8.758 1 95.88 255 MET B C 1
ATOM 4289 O O . MET B 1 255 ? 14.203 38.25 7.902 1 95.88 255 MET B O 1
ATOM 4293 N N . ASP B 1 256 ? 16.156 39.188 8.594 1 94.38 256 ASP B N 1
ATOM 4294 C CA . ASP B 1 256 ? 16.422 39.812 7.305 1 94.38 256 ASP B CA 1
ATOM 4295 C C . ASP B 1 256 ? 17.359 38.938 6.465 1 94.38 256 ASP B C 1
ATOM 4297 O O . ASP B 1 256 ? 18 38 6.984 1 94.38 256 ASP B O 1
ATOM 4301 N N . GLY B 1 257 ? 17.234 39.281 5.133 1 94.06 257 GLY B N 1
ATOM 4302 C CA . GLY B 1 257 ? 18.156 38.594 4.234 1 94.06 257 GLY B CA 1
ATOM 4303 C C . GLY B 1 257 ? 17.484 37.562 3.375 1 94.06 257 GLY B C 1
ATOM 4304 O O . GLY B 1 257 ? 16.281 37.656 3.09 1 94.06 257 GLY B O 1
ATOM 4305 N N . GLU B 1 258 ? 18.438 36.562 2.834 1 96.19 258 GLU B N 1
ATOM 4306 C CA . GLU B 1 258 ? 17.984 35.469 1.943 1 96.19 258 GLU B CA 1
ATOM 4307 C C . GLU B 1 258 ? 18.281 34.094 2.529 1 96.19 258 GLU B C 1
ATOM 4309 O O . GLU B 1 258 ? 19.219 33.969 3.332 1 96.19 258 GLU B O 1
ATOM 4314 N N . PRO B 1 259 ? 17.344 33.312 2.131 1 97.81 259 PRO B N 1
ATOM 4315 C CA . PRO B 1 259 ? 17.703 31.953 2.51 1 97.81 259 PRO B CA 1
ATOM 4316 C C . PRO B 1 259 ? 18.984 31.469 1.834 1 97.81 259 PRO B C 1
ATOM 4318 O O . PRO B 1 259 ? 19.5 32.125 0.934 1 97.81 259 PRO B O 1
ATOM 4321 N N . LEU B 1 260 ? 19.625 30.219 2.412 1 97.25 260 LEU B N 1
ATOM 4322 C CA . LEU B 1 260 ? 20.766 29.531 1.799 1 97.25 260 LEU B CA 1
ATOM 4323 C C . LEU B 1 260 ? 20.281 28.484 0.805 1 97.25 260 LEU B C 1
ATOM 4325 O O . LEU B 1 260 ? 19.172 27.953 0.935 1 97.25 260 LEU B O 1
ATOM 4329 N N . PHE B 1 261 ? 21.031 28.438 -0.173 1 96.94 261 PHE B N 1
ATOM 4330 C CA . PHE B 1 261 ? 20.719 27.438 -1.178 1 96.94 261 PHE B CA 1
ATOM 4331 C C . PHE B 1 261 ? 21.766 26.312 -1.176 1 96.94 261 PHE B C 1
ATOM 4333 O O . PHE B 1 261 ? 22.953 26.578 -1.009 1 96.94 261 PHE B O 1
ATOM 4340 N N . ASP B 1 262 ? 21.312 25.016 -1.245 1 96 262 ASP B N 1
ATOM 4341 C CA . ASP B 1 262 ? 22.156 23.844 -1.417 1 96 262 ASP B CA 1
ATOM 4342 C C . ASP B 1 262 ? 21.703 23.016 -2.629 1 96 262 ASP B C 1
ATOM 4344 O O . ASP B 1 262 ? 20.703 23.359 -3.271 1 96 262 ASP B O 1
ATOM 4348 N N . LYS B 1 263 ? 22.562 22.047 -3.059 1 93.25 263 LYS B N 1
ATOM 4349 C CA . LYS B 1 263 ? 22.266 21.203 -4.215 1 93.25 263 LYS B CA 1
ATOM 4350 C C . LYS B 1 263 ? 20.906 20.531 -4.07 1 93.25 263 LYS B C 1
ATOM 4352 O O . LYS B 1 263 ? 20.516 20.141 -2.969 1 93.25 263 LYS B O 1
ATOM 4357 N N . PRO B 1 264 ? 20.25 20.391 -5.223 1 89.25 264 PRO B N 1
ATOM 4358 C CA . PRO B 1 264 ? 18.953 19.719 -5.18 1 89.25 264 PRO B CA 1
ATOM 4359 C C . PRO B 1 264 ? 19.062 18.25 -4.734 1 89.25 264 PRO B C 1
ATOM 4361 O O . PRO B 1 264 ? 20.094 17.625 -4.934 1 89.25 264 PRO B O 1
ATOM 4364 N N . ARG B 1 265 ? 18.016 17.891 -4.133 1 84.56 265 ARG B N 1
ATOM 4365 C CA . ARG B 1 265 ? 17.938 16.484 -3.758 1 84.56 265 ARG B CA 1
ATOM 4366 C C . ARG B 1 265 ? 17.422 15.641 -4.918 1 84.56 265 ARG B C 1
ATOM 4368 O O . ARG B 1 265 ? 16.359 15.93 -5.477 1 84.56 265 ARG B O 1
ATOM 4375 N N . PRO B 1 266 ? 18.188 14.5 -5.234 1 81.75 266 PRO B N 1
ATOM 4376 C CA . PRO B 1 266 ? 17.75 13.664 -6.348 1 81.75 266 PRO B CA 1
ATOM 4377 C C . PRO B 1 266 ? 16.344 13.078 -6.129 1 81.75 266 PRO B C 1
ATOM 4379 O O . PRO B 1 266 ? 16.031 12.633 -5.023 1 81.75 266 PRO B O 1
ATOM 4382 N N . GLY B 1 267 ? 15.5 13.289 -7.141 1 79.62 267 GLY B N 1
ATOM 4383 C CA . GLY B 1 267 ? 14.211 12.625 -7.129 1 79.62 267 GLY B CA 1
ATOM 4384 C C . GLY B 1 267 ? 13.109 13.469 -6.508 1 79.62 267 GLY B C 1
ATOM 4385 O O . GLY B 1 267 ? 11.953 13.039 -6.434 1 79.62 267 GLY B O 1
ATOM 4386 N N . ASP B 1 268 ? 13.477 14.68 -6.156 1 86.25 268 ASP B N 1
ATOM 4387 C CA . ASP B 1 268 ? 12.469 15.531 -5.531 1 86.25 268 ASP B CA 1
ATOM 4388 C C . ASP B 1 268 ? 11.414 15.961 -6.543 1 86.25 268 ASP B C 1
ATOM 4390 O O . ASP B 1 268 ? 11.734 16.266 -7.691 1 86.25 268 ASP B O 1
ATOM 4394 N N . ILE B 1 269 ? 10.219 15.969 -6.094 1 91.81 269 ILE B N 1
ATOM 4395 C CA . ILE B 1 269 ? 9.102 16.469 -6.887 1 91.81 269 ILE B CA 1
ATOM 4396 C C . ILE B 1 269 ? 9.203 17.984 -7.039 1 91.81 269 ILE B C 1
ATOM 4398 O O . ILE B 1 269 ? 9.461 18.688 -6.066 1 91.81 269 ILE B O 1
ATOM 4402 N N . ARG B 1 270 ? 9.031 18.5 -8.242 1 94.56 270 ARG B N 1
ATOM 4403 C CA . ARG B 1 270 ? 9.141 19.938 -8.484 1 94.56 270 ARG B CA 1
ATOM 4404 C C . ARG B 1 270 ? 7.914 20.672 -7.957 1 94.56 270 ARG B C 1
ATOM 4406 O O . ARG B 1 270 ? 8.039 21.609 -7.16 1 94.56 270 ARG B O 1
ATOM 4413 N N . ASP B 1 271 ? 6.785 20.234 -8.5 1 97.25 271 ASP B N 1
ATOM 4414 C CA . ASP B 1 271 ? 5.559 20.906 -8.094 1 97.25 271 ASP B CA 1
ATOM 4415 C C . ASP B 1 271 ? 4.488 19.906 -7.688 1 97.25 271 ASP B C 1
ATOM 4417 O O . ASP B 1 271 ? 4.316 18.875 -8.344 1 97.25 271 ASP B O 1
ATOM 4421 N N . SER B 1 272 ? 3.764 20.234 -6.637 1 97.94 272 SER B N 1
ATOM 4422 C CA . SER B 1 272 ? 2.666 19.422 -6.137 1 97.94 272 SER B CA 1
ATOM 4423 C C . SER B 1 272 ? 1.632 20.266 -5.402 1 97.94 272 SER B C 1
ATOM 4425 O O . SER B 1 272 ? 1.896 20.766 -4.305 1 97.94 272 SER B O 1
ATOM 4427 N N . TYR B 1 273 ? 0.468 20.422 -6.082 1 98.69 273 TYR B N 1
ATOM 4428 C CA . TYR B 1 273 ? -0.625 21.156 -5.449 1 98.69 273 TYR B CA 1
ATOM 4429 C C . TYR B 1 273 ? -1.974 20.688 -5.984 1 98.69 273 TYR B C 1
ATOM 4431 O O . TYR B 1 273 ? -2.078 20.25 -7.137 1 98.69 273 TYR B O 1
ATOM 4439 N N . ALA B 1 274 ? -3.006 20.812 -5.184 1 98.81 274 ALA B N 1
ATOM 4440 C CA . ALA B 1 274 ? -4.266 20.094 -5.363 1 98.81 274 ALA B CA 1
ATOM 4441 C C . ALA B 1 274 ? -5.227 20.891 -6.25 1 98.81 274 ALA B C 1
ATOM 4443 O O . ALA B 1 274 ? -5.27 22.125 -6.184 1 98.81 274 ALA B O 1
ATOM 4444 N N . ASP B 1 275 ? -5.902 20.188 -7.156 1 98.88 275 ASP B N 1
ATOM 4445 C CA . ASP B 1 275 ? -7.211 20.656 -7.602 1 98.88 275 ASP B CA 1
ATOM 4446 C C . ASP B 1 275 ? -8.289 20.344 -6.566 1 98.88 275 ASP B C 1
ATOM 4448 O O . ASP B 1 275 ? -8.609 19.188 -6.332 1 98.88 275 ASP B O 1
ATOM 4452 N N . ILE B 1 276 ? -8.859 21.438 -5.953 1 98.75 276 ILE B N 1
ATOM 4453 C CA . ILE B 1 276 ? -9.781 21.203 -4.848 1 98.75 276 ILE B CA 1
ATOM 4454 C C . ILE B 1 276 ? -11.211 21.5 -5.297 1 98.75 276 ILE B C 1
ATOM 4456 O O . ILE B 1 276 ? -12.094 21.734 -4.469 1 98.75 276 ILE B O 1
ATOM 4460 N N . SER B 1 277 ? -11.484 21.547 -6.559 1 98.69 277 SER B N 1
ATOM 4461 C CA . SER B 1 277 ? -12.805 21.859 -7.102 1 98.69 277 SER B CA 1
ATOM 4462 C C . SER B 1 277 ? -13.859 20.891 -6.578 1 98.69 277 SER B C 1
ATOM 4464 O O . SER B 1 277 ? -14.969 21.297 -6.234 1 98.69 277 SER B O 1
ATOM 4466 N N . LYS B 1 278 ? -13.531 19.578 -6.57 1 98.44 278 LYS B N 1
ATOM 4467 C CA . LYS B 1 278 ? -14.477 18.578 -6.098 1 98.44 278 LYS B CA 1
ATOM 4468 C C . LYS B 1 278 ? -14.859 18.828 -4.641 1 98.44 278 LYS B C 1
ATOM 4470 O O . LYS B 1 278 ? -16.047 18.797 -4.293 1 98.44 278 LYS B O 1
ATOM 4475 N N . ALA B 1 279 ? -13.867 19.094 -3.711 1 98.44 279 ALA B N 1
ATOM 4476 C CA . ALA B 1 279 ? -14.133 19.375 -2.303 1 98.44 279 ALA B CA 1
ATOM 4477 C C . ALA B 1 279 ? -14.977 20.641 -2.152 1 98.44 279 ALA B C 1
ATOM 4479 O O . ALA B 1 279 ? -15.891 20.703 -1.325 1 98.44 279 ALA B O 1
ATOM 4480 N N . ARG B 1 280 ? -14.68 21.672 -2.924 1 98.12 280 ARG B N 1
ATOM 4481 C CA . ARG B 1 280 ? -15.43 22.922 -2.889 1 98.12 280 ARG B CA 1
ATOM 4482 C C . ARG B 1 280 ? -16.891 22.688 -3.295 1 98.12 280 ARG B C 1
ATOM 4484 O O . ARG B 1 280 ? -17.797 23.141 -2.607 1 98.12 280 ARG B O 1
ATOM 4491 N N . SER B 1 281 ? -17.078 21.953 -4.422 1 97.75 281 SER B N 1
ATOM 4492 C CA . SER B 1 281 ? -18.422 21.797 -4.988 1 97.75 281 SER B CA 1
ATOM 4493 C C . SER B 1 281 ? -19.266 20.828 -4.172 1 97.75 281 SER B C 1
ATOM 4495 O O . SER B 1 281 ? -20.438 21.078 -3.932 1 97.75 281 SER B O 1
ATOM 4497 N N . ILE B 1 282 ? -18.703 19.734 -3.656 1 97.38 282 ILE B N 1
ATOM 4498 C CA . ILE B 1 282 ? -19.453 18.656 -3.045 1 97.38 282 ILE B CA 1
ATOM 4499 C C . ILE B 1 282 ? -19.531 18.859 -1.534 1 97.38 282 ILE B C 1
ATOM 4501 O O . ILE B 1 282 ? -20.594 18.719 -0.928 1 97.38 282 ILE B O 1
ATOM 4505 N N . LEU B 1 283 ? -18.438 19.297 -0.892 1 97.56 283 LEU B N 1
ATOM 4506 C CA . LEU B 1 283 ? -18.375 19.391 0.562 1 97.56 283 LEU B CA 1
ATOM 4507 C C . LEU B 1 283 ? -18.625 20.828 1.012 1 97.56 283 LEU B C 1
ATOM 4509 O O . LEU B 1 283 ? -18.781 21.094 2.205 1 97.56 283 LEU B O 1
ATOM 4513 N N . GLY B 1 284 ? -18.562 21.781 0.063 1 97.06 284 GLY B N 1
ATOM 4514 C CA . GLY B 1 284 ? -18.594 23.188 0.455 1 97.06 284 GLY B CA 1
ATOM 4515 C C . GLY B 1 284 ? -17.359 23.625 1.201 1 97.06 284 GLY B C 1
ATOM 4516 O O . GLY B 1 284 ? -17.422 24.484 2.08 1 97.06 284 GLY B O 1
ATOM 4517 N N . PHE B 1 285 ? -16.266 22.969 0.87 1 96.69 285 PHE B N 1
ATOM 4518 C CA . PHE B 1 285 ? -15.023 23.234 1.584 1 96.69 285 PHE B CA 1
ATOM 4519 C C . PHE B 1 285 ? -14.266 24.391 0.947 1 96.69 285 PHE B C 1
ATOM 4521 O O . PHE B 1 285 ? -14.094 24.438 -0.273 1 96.69 285 PHE B O 1
ATOM 4528 N N . THR B 1 286 ? -13.883 25.359 1.707 1 97.12 286 THR B N 1
ATOM 4529 C CA . THR B 1 286 ? -12.938 26.422 1.382 1 97.12 286 THR B CA 1
ATOM 4530 C C . THR B 1 286 ? -11.898 26.578 2.49 1 97.12 286 THR B C 1
ATOM 4532 O O . THR B 1 286 ? -12.25 26.766 3.656 1 97.12 286 THR B O 1
ATOM 4535 N N . PRO B 1 287 ? -10.648 26.422 2.115 1 97.62 287 PRO B N 1
ATOM 4536 C CA . PRO B 1 287 ? -9.641 26.641 3.15 1 97.62 287 PRO B CA 1
ATOM 4537 C C . PRO B 1 287 ? -9.789 28 3.834 1 97.62 287 PRO B C 1
ATOM 4539 O O . PRO B 1 287 ? -10.07 29 3.17 1 97.62 287 PRO B O 1
ATOM 4542 N N . SER B 1 288 ? -9.609 28.016 5.117 1 97.62 288 SER B N 1
ATOM 4543 C CA . SER B 1 288 ? -9.938 29.234 5.844 1 97.62 288 SER B CA 1
ATOM 4544 C C . SER B 1 288 ? -8.711 29.797 6.566 1 97.62 288 SER B C 1
ATOM 4546 O O . SER B 1 288 ? -8.719 30.938 7.027 1 97.62 288 SER B O 1
ATOM 4548 N N . ILE B 1 289 ? -7.691 29.047 6.746 1 97.94 289 ILE B N 1
ATOM 4549 C CA . ILE B 1 289 ? -6.492 29.5 7.449 1 97.94 289 ILE B CA 1
ATOM 4550 C C . ILE B 1 289 ? -5.375 29.766 6.441 1 97.94 289 ILE B C 1
ATOM 4552 O O . ILE B 1 289 ? -4.918 28.844 5.762 1 97.94 289 ILE B O 1
ATOM 4556 N N . SER B 1 290 ? -5.027 31.031 6.324 1 97.44 290 SER B N 1
ATOM 4557 C CA . SER B 1 290 ? -3.926 31.375 5.43 1 97.44 290 SER B CA 1
ATOM 4558 C C . SER B 1 290 ? -2.607 30.797 5.938 1 97.44 290 SER B C 1
ATOM 4560 O O . SER B 1 290 ? -2.463 30.531 7.129 1 97.44 290 SER B O 1
ATOM 4562 N N . LEU B 1 291 ? -1.636 30.625 4.98 1 97.44 291 LEU B N 1
ATOM 4563 C CA . LEU B 1 291 ? -0.321 30.109 5.352 1 97.44 291 LEU B CA 1
ATOM 4564 C C . LEU B 1 291 ? 0.339 31.016 6.391 1 97.44 291 LEU B C 1
ATOM 4566 O O . LEU B 1 291 ? 0.899 30.531 7.375 1 97.44 291 LEU B O 1
ATOM 4570 N N . GLU B 1 292 ? 0.245 32.312 6.238 1 96.38 292 GLU B N 1
ATOM 4571 C CA . GLU B 1 292 ? 0.843 33.25 7.172 1 96.38 292 GLU B CA 1
ATOM 4572 C C . GLU B 1 292 ? 0.227 33.125 8.562 1 96.38 292 GLU B C 1
ATOM 4574 O O . GLU B 1 292 ? 0.945 33.031 9.562 1 96.38 292 GLU B O 1
ATOM 4579 N N . ASP B 1 293 ? -1.111 33.062 8.602 1 95.94 293 ASP B N 1
ATOM 4580 C CA . ASP B 1 293 ? -1.794 32.969 9.891 1 95.94 293 ASP B CA 1
ATOM 4581 C C . ASP B 1 293 ? -1.456 31.641 10.578 1 95.94 293 ASP B C 1
ATOM 4583 O O . ASP B 1 293 ? -1.256 31.594 11.789 1 95.94 293 ASP B O 1
ATOM 4587 N N . GLY B 1 294 ? -1.418 30.562 9.828 1 96.12 294 GLY B N 1
ATOM 4588 C CA . GLY B 1 294 ? -1.052 29.281 10.383 1 96.12 294 GLY B CA 1
ATOM 4589 C C . GLY B 1 294 ? 0.363 29.234 10.93 1 96.12 294 GLY B C 1
ATOM 4590 O O . GLY B 1 294 ? 0.607 28.688 12 1 96.12 294 GLY B O 1
ATOM 4591 N N . LEU B 1 295 ? 1.312 29.859 10.188 1 95.5 295 LEU B N 1
ATOM 4592 C CA . LEU B 1 295 ? 2.705 29.891 10.617 1 95.5 295 LEU B CA 1
ATOM 4593 C C . LEU B 1 295 ? 2.859 30.75 11.875 1 95.5 295 LEU B C 1
ATOM 4595 O O . LEU B 1 295 ? 3.65 30.406 12.758 1 95.5 295 LEU B O 1
ATOM 4599 N N . ARG B 1 296 ? 2.09 31.797 12 1 93.75 296 ARG B N 1
ATOM 4600 C CA . ARG B 1 296 ? 2.117 32.625 13.203 1 93.75 296 ARG B CA 1
ATOM 4601 C C . ARG B 1 296 ? 1.708 31.812 14.43 1 93.75 296 ARG B C 1
ATOM 4603 O O . ARG B 1 296 ? 2.277 31.984 15.508 1 93.75 296 ARG B O 1
ATOM 4610 N N . GLY B 1 297 ? 0.807 30.984 14.148 1 90.44 297 GLY B N 1
ATOM 4611 C CA . GLY B 1 297 ? 0.358 30.141 15.234 1 90.44 297 GLY B CA 1
ATOM 4612 C C . GLY B 1 297 ? 1.424 29.172 15.719 1 90.44 297 GLY B C 1
ATOM 4613 O O . GLY B 1 297 ? 1.369 28.688 16.844 1 90.44 297 GLY B O 1
ATOM 4614 N N . LEU B 1 298 ? 2.338 28.828 14.867 1 89.44 298 LEU B N 1
ATOM 4615 C CA . LEU B 1 298 ? 3.393 27.875 15.195 1 89.44 298 LEU B CA 1
ATOM 4616 C C . LEU B 1 298 ? 4.555 28.578 15.891 1 89.44 298 LEU B C 1
ATOM 4618 O O . LEU B 1 298 ? 5.402 27.922 16.5 1 89.44 298 LEU B O 1
ATOM 4622 N N . MET B 1 299 ? 4.738 29.953 15.75 1 82.06 299 MET B N 1
ATOM 4623 C CA . MET B 1 299 ? 5.832 30.703 16.344 1 82.06 299 MET B CA 1
ATOM 4624 C C . MET B 1 299 ? 5.797 30.609 17.859 1 82.06 299 MET B C 1
ATOM 4626 O O . MET B 1 299 ? 6.836 30.672 18.516 1 82.06 299 MET B O 1
ATOM 4630 N N . TYR B 1 300 ? 4.508 30.469 18.359 1 70.56 300 TYR B N 1
ATOM 4631 C CA . TYR B 1 300 ? 4.383 30.531 19.812 1 70.56 300 TYR B CA 1
ATOM 4632 C C . TYR B 1 300 ? 4.281 29.141 20.406 1 70.56 300 TYR B C 1
ATOM 4634 O O . TYR B 1 300 ? 3.967 28.984 21.594 1 70.56 300 TYR B O 1
ATOM 4642 N N . GLU B 1 301 ? 4.551 28.172 19.609 1 65.75 301 GLU B N 1
ATOM 4643 C CA . GLU B 1 301 ? 4.523 26.812 20.156 1 65.75 301 GLU B CA 1
ATOM 4644 C C . GLU B 1 301 ? 5.906 26.375 20.625 1 65.75 301 GLU B C 1
ATOM 4646 O O . GLU B 1 301 ? 6.922 26.859 20.125 1 65.75 301 GLU B O 1
#

=== Feature glossary ===
A reading guide for the features in this record.

Start from the sequence.

  · Sequence gives the chain of amino acids in standard one-letter code (A=alanine, C=cysteine, …, Y=tyrosine), read N→C. It is the only feature that is directly encoded by the gene; all structural features are derived from the folded form of this sequence.

Fold it, and you get atomic coordinates and the backbone conformation that goes with them.

  · Structure coordinates are given as an mmCIF _atom_site loop: one row per atom with element, residue name, chain id, sequence number, and x/y/z position in Å. Only the four main-chain atoms per residue are included here; side chains are omitted to keep the record compact.

  · Backbone dihedral angles. Every residue except chain termini has a φ (preceding-C → N → Cα → C) and a ψ (N → Cα → C → next-N). They are reported in degrees following the IUPAC sign convention. Secondary structure is essentially a statement about which (φ, ψ) basin each residue occupies.

  · Eight-state secondary structure (DSSP): H is the canonical α-helix, G the tighter 3₁₀-helix, I the wider π-helix; E/B are β-structure, T and S are turns and bends, and '-' is everything else. DSSP derives these from the pattern of main-chain N–H···O=C hydrogen bonds, not from the sequence.

  · SS3 is a coarse helix/strand/coil call (letters a/b/c) made by the P-SEA algorithm from inter-Cα distances and dihedrals. It is less detailed than DSSP but needs only Cα positions.

Summarize the fold with a handful of shape descriptors and a per-residue structural alphabet.

  · Radius of gyration (Rg) is the root-mean-square distance of Cα atoms from their centroid — a single number for overall size and compactness. A globular domain of N residues has Rg ≈ 2.2·N^0.38 Å; an extended or disordered chain has a much larger Rg. The Cα contact count is the number of residue pairs whose Cα atoms are within 8 Å and are more than four positions apart in sequence — a standard proxy for tertiary packing density. The bounding box is the smallest axis-aligned box enclosing all Cα atoms.

  · 3Di is Foldseek's structural alphabet. Each residue is assigned one of twenty discrete states based on how its Cα sits relative to its spatial (not sequential) neighbors. Aligning 3Di strings finds structural homologs roughly as well as full 3D superposition, but orders of magnitude faster.

  · Solvent-accessible surface area (SASA) is the area in Å² traced out by the centre of a 1.4 Å probe sphere (a water molecule) rolled over the protein's van der Waals surface (Shrake–Rupley / Lee–Richards construction). Buried residues have near-zero SASA; fully exposed residues can exceed 200 Å². The total SASA scales roughly with the number of surface residues.

Ask how reliable the model is.

  · For AlphaFold models, the B-factor field carries pLDDT — the model's own estimate of local accuracy on a 0–100 scale. Regions with pLDDT<50 should be treated as essentially unmodeled; they often correspond to intrinsically disordered segments.

  · For experimental (PDB) structures, the B-factor (temperature factor) quantifies the positional spread of each atom in the crystal — a combination of thermal vibration and static disorder — in units of Å². High B-factors mark flexible loops or poorly resolved regions; low B-factors mark the rigid, well-ordered core.

  · Predicted Aligned Error (PAE) is an AlphaFold confidence matrix: entry (i, j) is the expected error in the position of residue j, in ångströms, when the prediction is superimposed on the true structure at residue i. Low PAE within a block of residues means that block is internally rigid and well-predic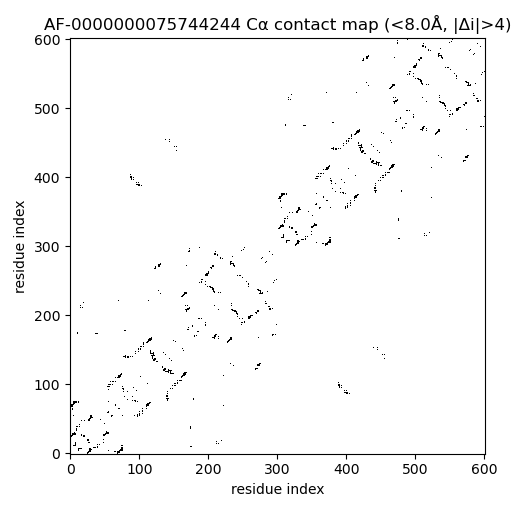ted; high PAE between two blocks means their relative placement is uncertain even if each block individually is confident.

Place it in context: what it resembles, what it is annotated as, and how it looks.

  · Structural nearest neighbors (via Foldseek easy-search vs the PDB). Reported per hit: target PDB id, E-value, and alignment TM-score. A TM-score above ~0.5 is the conventional threshold for 'same fold'.

  · Functional annotations link the protein to curated databases. InterPro entries identify conserved domains and families by matching the sequence against member-database signatures (Pfam, PROSITE, CDD, …). Gene Ontology (GO) terms describe molecular function, biological process, and cellular component in a controlled vocabulary. CATH places the structure in a hierarchical fold classification (Class/Architecture/Topology/Homologous-superfamily). The organism is the source species.

  · The contact map is a binary N×N matrix image: pixel (i, j) is dark where Cα_i and Cα_j are within 8 Å and |i−j|>4. Because the |i−j|>4 filter removes local helical contacts, off-diagonal stripes parallel to the main diagonal indicate parallel β-sheets; stripes perpendicular to it indicate antiparallel β-sheets. The Ramachandran plot scatters every residue's (φ, ψ) pair against the sterically allowed regions. The PAE heatmap renders the predicted-aligned-error matrix.

  · Six rendered views show the 3D structure from the faces of a cube — i.e. along ±x, ±y, ±z. Rendering representation is drawn randomly per protein from cartoon (secondary-structure ribbons), sticks (backbone bonds), or molecular surface; coloring is either N→C rainbow (blue at the N-terminus through red at the C-terminus) or one color per chain.